Protein AF-A0A7S0DSZ2-F1 (afdb_monomer)

pLDDT: mean 70.35, std 26.18, range [22.59, 98.62]

Mean predicted aligned error: 21.11 Å

Sequence (659 aa):
MVEKTILSLKSMGFSRDVSIEAIAACGPSTENCVGYILAGKAVPPEVKTREEKEDKREKKKVSFMEEEKAGEEGRIIEMNAVSGHRGSRDDGRGDCKTLEAKLELIRKKGVKYLKKYQPQTILIEVDELTFGRPVEASKKPGHVFIDTRIPQMISRKHARITREEGRFFITSFGKNGVKVNGYKVRTAELKPNDVVTFGTKRSELVYKFTCKVHAAKTEIKTPRVASPVSPGVSAECPKSNGKSGCKRSVEGTGDASKSPGDSRSKRRRVAGGAKSSLSGGRGGKEENKNGREEFKPVCRQRQASTLDLTQAVMVVSGCCKEKAVIALQAAEGNVSRALDFLEREKDVVDLAIEAKATVREARVALQYCNGDKIQACRFLASDPLELGALNQLKDHQRLALSRVASESQKLSIPAVARLEKRWVRENLDSLCTLERVLEFIRDKAQIIIHVDLPQTLRFLLKDTHYRNLFETGSSGGLQSLRERTKWEKRLFEGLYDGSSAFDRVKYGVCNIVQDIEGIRSCHGYGKSYMVLKEVRLRTTFSDQDTSARNCVLATCQHYAHVLETYDTQELRAVAEVASGRKPWGCPSTMIHRYKEVQIHGPVRLDRHVECLCVHPDDLDSDPGLSDVLERFSKKHRINVIEIEIDPESLSDRPGHFFW

Secondary structure (DSSP, 8-state):
-HHHHHHHHHHTT--S---HHHHHTS-S-HHHHHHHHHTT-PPPS----GGGGTHHHHTTSTT-----------------------------------EEEEEEE-PPTT----TTTS-SEEE--SSEEEEE---TT---TTEEE---SSS--S-SS-EEEEEETTEEEEEE-STT-EEETTEEESEEEEPTT-EEEEEETTEEEEEEEEEEE--------PPP-----------------------------------------------------------------------------S---HHHHHHHHHHHH---HHHHHHHHHHTTT-HHHHHHHHHHSHHHHHHHHHTT--HHHHHHHHHHTTT-HHHHHHHHTS-HHHHHHHHT--HHHHHHHHHHHHHHHHHHHHHHHHHHHHHHHTT-S-HHHHHHHHHHHHHTSEEEEEE-HHHHHHHHHH-SEE--HHHHS--SS---HHHHHHHHHHHHTTTTTT--TTTS-EEEEEETT--TT--GGGGGG-SEEEEE-S-GGGEEEESS-TTSTT--EEETTB-HHHHTTS-HHHHHHHHHHHHSSSTT---GGG-SS-EEEEE-S-EEHHHHEEEEEE-HHHHHH-TTHHHHHHHHHHHHTPEEEE----GGGGTT-------

Foldseek 3Di:
DLVVVVVVVVVVPDPDPDDPVNVVVDDDDPPVPVVVVVVPDDDDDDDDDPPVVPVVVVVVPPPDDDDDDDDDDDDDDDDDDDDDDDDDDDDDPDDDFPKWKKKAWDDDPPDDDDCVFAPRMDTPPDQKAWEFDDDPPDPDPRYHHHDDPDDDFTHRGAWMWGADSNWIKIAGDDPNAKDWQRHGDRMDTDDQQIWIWGGDPVDITIIGMHIDGPDPPPPPPDDDDDDDDDDDDDDDDDDDDDDDDDDDDDDDDDDDDDDDDDDDDDDDDDDDDDDDDDDDDDDDDDDDDDDDDDDDDDDDDPPPPLVVLLVVLCVVVVDDSQLSSLLCVVVVNDSVSSNVCCVVCVLLSVLCVVLVHRSVLSVLLCLLQVNPSVSSSVVSVADVLLSVLLVPFDPLLSLLNSVLSVVLQVLQVVLLVVVQVVCVVLVLDDVVLVVLLLVCLLHPFWWKAAALLLPPLLVLLVDQFDFDLLVVCDALDDSDPVLVQVLQCLSRVCSCPVPHRQQFWDKTFGQLFLALQGQPVCCSRPSKMFTWDSFQSSKKKWLADSSDPPIGIHHSNRCSSSLSPFDSLRSNSNSCCSVCVPVNGDPNVSGPHTIMMITGHIGGLLRTTQAIEDEVVSCVVDVCSVVSVVSSCVVSVHHYGYRDDDPVVVVPDPDDDDD

Structure (mmCIF, N/CA/C/O backbone):
data_AF-A0A7S0DSZ2-F1
#
_entry.id   AF-A0A7S0DSZ2-F1
#
loop_
_atom_site.group_PDB
_atom_site.id
_atom_site.type_symbol
_atom_site.label_atom_id
_atom_site.label_alt_id
_atom_site.label_comp_id
_atom_site.label_asym_id
_atom_site.label_entity_id
_atom_site.label_seq_id
_atom_site.pdbx_PDB_ins_code
_atom_site.Cartn_x
_atom_site.Cartn_y
_atom_site.Cartn_z
_atom_site.occupancy
_atom_site.B_iso_or_equiv
_atom_site.auth_seq_id
_atom_site.auth_comp_id
_atom_site.auth_asym_id
_atom_site.auth_atom_id
_atom_site.pdbx_PDB_model_num
ATOM 1 N N . MET A 1 1 ? -9.160 4.299 29.545 1.00 44.19 1 MET A N 1
ATOM 2 C CA . MET A 1 1 ? -9.800 5.635 29.428 1.00 44.19 1 MET A CA 1
ATOM 3 C C . MET A 1 1 ? -10.274 6.120 30.796 1.00 44.19 1 MET A C 1
ATOM 5 O O . MET A 1 1 ? -9.795 7.156 31.228 1.00 44.19 1 MET A O 1
ATOM 9 N N . VAL A 1 2 ? -11.069 5.319 31.519 1.00 47.09 2 VAL A N 1
ATOM 10 C CA . VAL A 1 2 ? -11.503 5.576 32.912 1.00 47.09 2 VAL A CA 1
ATOM 11 C C . VAL A 1 2 ? -10.337 5.903 33.859 1.00 47.09 2 VAL A C 1
ATOM 13 O O . VAL A 1 2 ? -10.376 6.919 34.544 1.00 47.09 2 VAL A O 1
ATOM 16 N N . GLU A 1 3 ? -9.246 5.130 33.830 1.00 48.72 3 GLU A N 1
ATOM 17 C CA . GLU A 1 3 ? -8.064 5.401 34.672 1.00 48.72 3 GLU A CA 1
ATOM 18 C C . GLU A 1 3 ? -7.373 6.739 34.360 1.00 48.72 3 GLU A C 1
ATOM 20 O O . GLU A 1 3 ? -6.954 7.441 35.278 1.00 48.72 3 GLU A O 1
ATOM 25 N N . LYS A 1 4 ? -7.305 7.145 33.081 1.00 58.69 4 LYS A N 1
ATOM 26 C CA . LYS A 1 4 ? -6.746 8.453 32.685 1.00 58.69 4 LYS A CA 1
ATOM 27 C C . LYS A 1 4 ? -7.613 9.605 33.194 1.00 58.69 4 LYS A C 1
ATOM 29 O O . LYS A 1 4 ? -7.077 10.609 33.651 1.00 58.69 4 LYS A O 1
ATOM 34 N N . THR A 1 5 ? -8.935 9.451 33.155 1.00 55.19 5 THR A N 1
ATOM 35 C CA . THR A 1 5 ? -9.877 10.444 33.686 1.00 55.19 5 THR A CA 1
ATOM 36 C C . THR A 1 5 ? -9.760 10.564 35.208 1.00 55.19 5 THR A C 1
ATOM 38 O O . THR A 1 5 ? -9.730 11.677 35.723 1.00 55.19 5 THR A O 1
ATOM 41 N N . ILE A 1 6 ? -9.597 9.447 35.927 1.00 57.00 6 ILE A N 1
ATOM 42 C CA . ILE A 1 6 ? -9.380 9.439 37.385 1.00 57.00 6 ILE A CA 1
ATOM 43 C C . ILE A 1 6 ? -8.065 10.141 37.753 1.00 57.00 6 ILE A C 1
ATOM 45 O O . ILE A 1 6 ? -8.042 10.958 38.673 1.00 57.00 6 ILE A O 1
ATOM 49 N N . LEU A 1 7 ? -6.981 9.870 37.021 1.00 60.91 7 LEU A N 1
ATOM 50 C CA . LEU A 1 7 ? -5.690 10.532 37.235 1.00 60.91 7 LEU A CA 1
ATOM 51 C C . LEU A 1 7 ? -5.768 12.044 36.974 1.00 60.91 7 LEU A C 1
ATOM 53 O O . LEU A 1 7 ? -5.243 12.821 37.769 1.00 60.91 7 LEU A O 1
ATOM 57 N N . SER A 1 8 ? -6.485 12.461 35.926 1.00 59.94 8 SER A N 1
ATOM 58 C CA . SER A 1 8 ? -6.678 13.879 35.594 1.00 59.94 8 SER A CA 1
ATOM 59 C C . SER A 1 8 ? -7.529 14.621 36.634 1.00 59.94 8 SER A C 1
ATOM 61 O O . SER A 1 8 ? -7.240 15.769 36.960 1.00 59.94 8 SER A O 1
ATOM 63 N N . LEU A 1 9 ? -8.555 13.973 37.198 1.00 59.62 9 LEU A N 1
ATOM 64 C CA . LEU A 1 9 ? -9.387 14.558 38.257 1.00 59.62 9 LEU A CA 1
ATOM 65 C C . LEU A 1 9 ? -8.623 14.675 39.584 1.00 59.62 9 LEU A C 1
ATOM 67 O O . LEU A 1 9 ? -8.741 15.690 40.271 1.00 59.62 9 LEU A O 1
ATOM 71 N N . LYS A 1 10 ? -7.773 13.690 39.908 1.00 60.75 10 LYS A N 1
ATOM 72 C CA . LYS A 1 10 ? -6.876 13.749 41.074 1.00 60.75 10 LYS A CA 1
ATOM 73 C C . LYS A 1 10 ? -5.830 14.860 40.939 1.00 60.75 10 LYS A C 1
ATOM 75 O O . LYS A 1 10 ? -5.582 15.565 41.912 1.00 60.75 10 LYS A O 1
ATOM 80 N N . SER A 1 11 ? -5.277 15.085 39.741 1.00 59.53 11 SER A N 1
ATOM 81 C CA . SER A 1 11 ? -4.342 16.200 39.504 1.00 59.53 11 SER A CA 1
ATOM 82 C C . SER A 1 11 ? -4.995 17.584 39.574 1.00 59.53 11 SER A C 1
ATOM 84 O O . SER A 1 11 ? -4.297 18.574 39.757 1.00 59.53 11 SER A O 1
ATOM 86 N N . MET A 1 12 ? -6.325 17.664 39.456 1.00 61.50 12 MET A N 1
ATOM 87 C CA . MET A 1 12 ? -7.098 18.906 39.590 1.00 61.50 12 MET A CA 1
ATOM 88 C C . MET A 1 12 ? -7.575 19.173 41.032 1.00 61.50 12 MET A C 1
ATOM 90 O O . MET A 1 12 ? -8.348 20.100 41.253 1.00 61.50 12 MET A O 1
ATOM 94 N N . GLY A 1 13 ? -7.119 18.387 42.018 1.00 47.69 13 GLY A N 1
ATOM 95 C CA . GLY A 1 13 ? -7.363 18.646 43.443 1.00 47.69 13 GLY A CA 1
ATOM 96 C C . GLY A 1 13 ? -8.691 18.117 43.996 1.00 47.69 13 GLY A C 1
ATOM 97 O O . GLY A 1 13 ? -9.059 18.450 45.121 1.00 47.69 13 GLY A O 1
ATOM 98 N N . PHE A 1 14 ? -9.417 17.277 43.251 1.00 54.09 14 PHE A N 1
ATOM 99 C CA . PHE A 1 14 ? -10.642 16.648 43.753 1.00 54.09 14 PHE A CA 1
ATOM 100 C C . PHE A 1 14 ? -10.301 15.494 44.713 1.00 54.09 14 PHE A C 1
ATOM 102 O O . PHE A 1 14 ? -9.773 14.464 44.297 1.00 54.09 14 PHE A O 1
ATOM 109 N N . SER A 1 15 ? -10.602 15.664 46.008 1.00 43.38 15 SER A N 1
ATOM 110 C CA . SER A 1 15 ? -10.178 14.754 47.089 1.00 43.38 15 SER A CA 1
ATOM 111 C C . SER A 1 15 ? -11.189 13.665 47.475 1.00 43.38 15 SER A C 1
ATOM 113 O O . SER A 1 15 ? -10.962 12.955 48.452 1.00 43.38 15 SER A O 1
ATOM 115 N N . ARG A 1 16 ? -12.333 13.554 46.787 1.00 49.75 16 ARG A N 1
ATOM 116 C CA . ARG A 1 16 ? -13.355 12.541 47.104 1.00 49.75 16 ARG A CA 1
ATOM 117 C C . ARG A 1 16 ? -13.170 11.293 46.249 1.00 49.75 16 ARG A C 1
ATOM 119 O O . ARG A 1 16 ? -12.943 11.402 45.046 1.00 49.75 16 ARG A O 1
ATOM 126 N N . ASP A 1 17 ? -13.316 10.128 46.875 1.00 49.47 17 ASP A N 1
ATOM 127 C CA . ASP A 1 17 ? -13.310 8.824 46.214 1.00 49.47 17 ASP A CA 1
ATOM 128 C C . ASP A 1 17 ? -14.447 8.745 45.188 1.00 49.47 17 ASP A C 1
ATOM 130 O O . ASP A 1 17 ? -15.615 8.541 45.518 1.00 49.47 17 ASP A O 1
ATOM 134 N N . VAL A 1 18 ? -14.110 8.955 43.916 1.00 52.19 18 VAL A N 1
ATOM 135 C CA . VAL A 1 18 ? -15.034 8.740 42.802 1.00 52.19 18 VAL A CA 1
ATOM 136 C C . VAL A 1 18 ? -15.084 7.235 42.546 1.00 52.19 18 VAL A C 1
ATOM 138 O O . VAL A 1 18 ? -14.102 6.654 42.081 1.00 52.19 18 VAL A O 1
ATOM 141 N N . SER A 1 19 ? -16.203 6.588 42.885 1.00 50.25 19 SER A N 1
ATOM 142 C CA . SER A 1 19 ? -16.352 5.144 42.689 1.00 50.25 19 SER A CA 1
ATOM 143 C C . SER A 1 19 ? -16.386 4.795 41.197 1.00 50.25 19 SER A C 1
ATOM 145 O O . SER A 1 19 ? -16.996 5.486 40.377 1.00 50.25 19 SER A O 1
ATOM 147 N N . ILE A 1 20 ? -15.727 3.690 40.839 1.00 47.12 20 ILE A N 1
ATOM 148 C CA . ILE A 1 20 ? -15.668 3.159 39.465 1.00 47.12 20 ILE A CA 1
ATOM 149 C C . ILE A 1 20 ? -17.085 2.911 38.914 1.00 47.12 20 ILE A C 1
ATOM 151 O O . ILE A 1 20 ? -17.345 3.117 37.729 1.00 47.12 20 ILE A O 1
ATOM 155 N N . GLU A 1 21 ? -18.019 2.549 39.793 1.00 43.47 21 GLU A N 1
ATOM 156 C CA . GLU A 1 21 ? -19.426 2.287 39.483 1.00 43.47 21 GLU A CA 1
ATOM 157 C C . GLU A 1 21 ? -20.185 3.548 39.032 1.00 43.47 21 GLU A C 1
ATOM 159 O O . GLU A 1 21 ? -21.013 3.465 38.126 1.00 43.47 21 GLU A O 1
ATOM 164 N N . ALA A 1 22 ? -19.858 4.729 39.574 1.00 47.91 22 ALA A N 1
ATOM 165 C CA . ALA A 1 22 ? -20.487 5.991 39.175 1.00 47.91 22 ALA A CA 1
ATOM 166 C C . ALA A 1 22 ? -20.060 6.449 37.768 1.00 47.91 22 ALA A C 1
ATOM 168 O O . ALA A 1 22 ? -20.844 7.067 37.051 1.00 47.91 22 ALA A O 1
ATOM 169 N N . ILE A 1 23 ? -18.831 6.120 37.354 1.00 51.44 23 ILE A N 1
ATOM 170 C CA . ILE A 1 23 ? -18.319 6.422 36.008 1.00 51.44 23 ILE A CA 1
ATOM 171 C C . ILE A 1 23 ? -18.832 5.391 34.991 1.00 51.44 23 ILE A C 1
ATOM 173 O O . ILE A 1 23 ? -19.151 5.756 33.863 1.00 51.44 23 ILE A O 1
ATOM 177 N N . ALA A 1 24 ? -18.959 4.120 35.387 1.00 45.78 24 ALA A N 1
ATOM 178 C CA . ALA A 1 24 ? -19.456 3.048 34.523 1.00 45.78 24 ALA A CA 1
ATOM 179 C C . ALA A 1 24 ? -20.957 3.169 34.189 1.00 45.78 24 ALA A C 1
ATOM 181 O O . ALA A 1 24 ? -21.387 2.695 33.139 1.00 45.78 24 ALA A O 1
ATOM 182 N N . ALA A 1 25 ? -21.748 3.822 35.047 1.00 45.78 25 ALA A N 1
ATOM 183 C CA . ALA A 1 25 ? -23.175 4.061 34.814 1.00 45.78 25 ALA A CA 1
ATOM 184 C C . ALA A 1 25 ? -23.464 5.124 33.730 1.00 45.78 25 ALA A C 1
ATOM 186 O O . ALA A 1 25 ? -24.580 5.192 33.214 1.00 45.78 25 ALA A O 1
ATOM 187 N N . CYS A 1 26 ? -22.472 5.936 33.353 1.00 44.19 26 CYS A N 1
ATOM 188 C CA . CYS A 1 26 ? -22.599 6.963 32.323 1.00 44.19 26 CYS A CA 1
ATOM 189 C C . CYS A 1 26 ? -22.009 6.451 30.999 1.00 44.19 26 CYS A C 1
ATOM 191 O O . CYS A 1 26 ? -20.804 6.250 30.876 1.00 44.19 26 CYS A O 1
ATOM 193 N N . GLY A 1 27 ? -22.865 6.221 29.999 1.00 45.59 27 GLY A N 1
ATOM 194 C CA . GLY A 1 27 ? -22.466 5.760 28.663 1.00 45.59 27 GLY A CA 1
ATOM 195 C C . GLY A 1 27 ? -21.507 6.709 27.904 1.00 45.59 27 GLY A C 1
ATOM 196 O O . GLY A 1 27 ? -21.156 7.782 28.391 1.00 45.59 27 GLY A O 1
ATOM 197 N N . PRO A 1 28 ? -21.087 6.348 26.674 1.00 34.94 28 PRO A N 1
ATOM 198 C CA . PRO A 1 28 ? -19.836 6.804 26.046 1.00 34.94 28 PRO A CA 1
ATOM 199 C C . PRO A 1 28 ? -19.796 8.253 25.507 1.00 34.94 28 PRO A C 1
ATOM 201 O O . PRO A 1 28 ? -18.960 8.560 24.661 1.00 34.94 28 PRO A O 1
ATOM 204 N N . SER A 1 29 ? -20.637 9.178 25.979 1.00 43.28 29 SER A N 1
ATOM 205 C CA . SER A 1 29 ? -20.541 10.601 25.613 1.00 43.28 29 SER A CA 1
ATOM 206 C C . SER A 1 29 ? -19.829 11.406 26.709 1.00 43.28 29 SER A C 1
ATOM 208 O O . SER A 1 29 ? -20.428 11.772 27.723 1.00 43.28 29 SER A O 1
ATOM 210 N N . THR A 1 30 ? -18.546 11.700 26.501 1.00 43.91 30 THR A N 1
ATOM 211 C CA . THR A 1 30 ? -17.659 12.390 27.457 1.00 43.91 30 THR A CA 1
ATOM 212 C C . THR A 1 30 ? -18.015 13.858 27.725 1.00 43.91 30 THR A C 1
ATOM 214 O O . THR A 1 30 ? -17.616 14.388 28.758 1.00 43.91 30 THR A O 1
ATOM 217 N N . GLU A 1 31 ? -18.801 14.514 26.867 1.00 39.88 31 GLU A N 1
ATOM 218 C CA . GLU A 1 31 ? -19.117 15.949 27.006 1.00 39.88 31 GLU A CA 1
ATOM 219 C C . GLU A 1 31 ? -20.214 16.250 28.044 1.00 39.88 31 GLU A C 1
ATOM 221 O O . GLU A 1 31 ? -20.155 17.275 28.716 1.00 39.88 31 GLU A O 1
ATOM 226 N N . ASN A 1 32 ? -21.161 15.334 28.276 1.00 40.94 32 ASN A N 1
ATOM 227 C CA . ASN A 1 32 ? -22.243 15.559 29.248 1.00 40.94 32 ASN A CA 1
ATOM 228 C C . ASN A 1 32 ? -21.841 15.250 30.703 1.00 40.94 32 ASN A C 1
ATOM 230 O O . ASN A 1 32 ? -22.454 15.762 31.639 1.00 40.94 32 ASN A O 1
ATOM 234 N N . CYS A 1 33 ? -20.801 14.439 30.919 1.00 43.25 33 CYS A N 1
ATOM 235 C CA . CYS A 1 33 ? -20.433 13.957 32.256 1.00 43.25 33 CYS A CA 1
ATOM 236 C C . CYS A 1 33 ? -19.741 15.030 33.111 1.00 43.25 33 CYS A C 1
ATOM 238 O O . CYS A 1 33 ? -19.958 15.096 34.320 1.00 43.25 33 CYS A O 1
ATOM 240 N N . VAL A 1 34 ? -18.949 15.907 32.486 1.00 43.94 3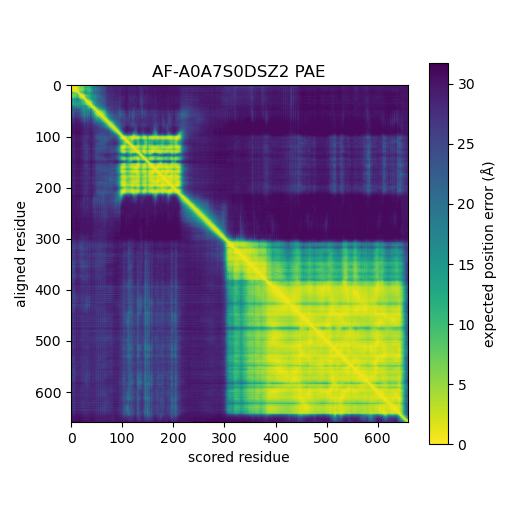4 VAL A N 1
ATOM 241 C CA . VAL A 1 34 ? -18.256 16.998 33.189 1.00 43.94 34 VAL A CA 1
ATOM 242 C C . VAL A 1 34 ? -19.264 18.046 33.681 1.00 43.94 34 VAL A C 1
ATOM 244 O O . VAL A 1 34 ? -19.144 18.531 34.802 1.00 43.94 34 VAL A O 1
ATOM 247 N N . GLY A 1 35 ? -20.324 18.315 32.910 1.00 38.25 35 GLY A N 1
ATOM 248 C CA . GLY A 1 35 ? -21.377 19.266 33.288 1.00 38.25 35 GLY A CA 1
ATOM 249 C C . GLY A 1 35 ? -22.214 18.839 34.501 1.00 38.25 35 GLY A C 1
ATOM 250 O O . GLY A 1 35 ? -22.545 19.675 35.338 1.00 38.25 35 GLY A O 1
ATOM 251 N N . TYR A 1 36 ? -22.519 17.544 34.647 1.00 38.94 36 TYR A N 1
ATOM 252 C CA . TYR A 1 36 ? -23.315 17.040 35.778 1.00 38.94 36 TYR A CA 1
ATOM 253 C C . TYR A 1 36 ? -22.524 16.963 37.091 1.00 38.94 36 TYR A C 1
ATOM 255 O O . TYR A 1 36 ? -23.072 17.255 38.154 1.00 38.94 36 TYR A O 1
ATOM 263 N N . ILE A 1 37 ? -21.230 16.632 37.024 1.00 45.34 37 ILE A N 1
ATOM 264 C CA . ILE A 1 37 ? -20.350 16.561 38.202 1.00 45.34 37 ILE A CA 1
ATOM 265 C C . ILE A 1 37 ? -20.025 17.968 38.730 1.00 45.34 37 ILE A C 1
ATOM 267 O O . ILE A 1 37 ? -19.980 18.171 39.942 1.00 45.34 37 ILE A O 1
ATOM 271 N N . LEU A 1 38 ? -19.884 18.962 37.844 1.00 41.69 38 LEU A N 1
ATOM 272 C CA . LEU A 1 38 ? -19.653 20.360 38.230 1.00 41.69 38 LEU A CA 1
ATOM 273 C C . LEU A 1 38 ? -20.888 21.045 38.849 1.00 41.69 38 LEU A C 1
ATOM 275 O O . LEU A 1 38 ? -20.737 22.052 39.535 1.00 41.69 38 LEU A O 1
ATOM 279 N N . ALA A 1 39 ? -22.099 20.511 38.647 1.00 40.09 39 ALA A N 1
ATOM 280 C CA . ALA A 1 39 ? -23.350 21.139 39.088 1.00 40.09 39 ALA A CA 1
ATOM 281 C C . ALA A 1 39 ? -23.888 20.651 40.451 1.00 40.09 39 ALA A C 1
ATOM 283 O O . ALA A 1 39 ? -24.907 21.164 40.914 1.00 40.09 39 ALA A O 1
ATOM 284 N N . GLY A 1 40 ? -23.250 19.667 41.100 1.00 32.84 40 GLY A N 1
ATOM 285 C CA . GLY A 1 40 ? -23.590 19.242 42.468 1.00 32.84 40 GLY A CA 1
ATOM 286 C C . GLY A 1 40 ? -25.006 18.675 42.674 1.00 32.84 40 GLY A C 1
ATOM 287 O O . GLY A 1 40 ? -25.524 18.742 43.787 1.00 32.84 40 GLY A O 1
ATOM 288 N N . LYS A 1 41 ? -25.656 18.125 41.636 1.00 34.00 41 LYS A N 1
ATOM 289 C CA . LYS A 1 41 ? -27.016 17.552 41.726 1.00 34.00 41 LYS A CA 1
ATOM 290 C C . LYS A 1 41 ? -27.020 16.037 41.503 1.00 34.00 41 LYS A C 1
ATOM 292 O O . LYS A 1 41 ? -26.298 15.529 40.652 1.00 34.00 41 LYS A O 1
ATOM 297 N N . ALA A 1 42 ? -27.863 15.328 42.257 1.00 32.62 42 ALA A N 1
ATOM 298 C CA . ALA A 1 42 ? -28.072 13.886 42.122 1.00 32.62 42 ALA A CA 1
ATOM 299 C C . ALA A 1 42 ? -28.750 13.524 40.784 1.00 32.62 42 ALA A C 1
ATOM 301 O O . ALA A 1 42 ? -29.645 14.231 40.319 1.00 32.62 42 ALA A O 1
ATOM 302 N N . VAL A 1 43 ? -28.328 12.406 40.186 1.00 34.84 43 VAL A N 1
ATOM 303 C CA . VAL A 1 43 ? -28.880 11.850 38.940 1.00 34.84 43 VAL A CA 1
ATOM 304 C C . VAL A 1 43 ? -30.173 11.074 39.252 1.00 34.84 43 VAL A C 1
ATOM 306 O O . VAL A 1 43 ? -30.145 10.224 40.143 1.00 34.84 43 VAL A O 1
ATOM 309 N N . PRO A 1 44 ? -31.307 11.324 38.566 1.00 30.41 44 PRO A N 1
ATOM 310 C CA . PRO A 1 44 ? -32.540 10.572 38.792 1.00 30.41 44 PRO A CA 1
ATOM 311 C C . PRO A 1 44 ? -32.491 9.171 38.146 1.00 30.41 44 PRO A C 1
ATOM 313 O O . PRO A 1 44 ? -31.916 9.013 37.064 1.00 30.41 44 PRO A O 1
ATOM 316 N N . PRO A 1 45 ? -33.116 8.149 38.760 1.00 30.94 45 PRO A N 1
ATOM 317 C CA . PRO A 1 45 ? -33.095 6.788 38.252 1.00 30.94 45 PRO A CA 1
ATOM 318 C C . PRO A 1 45 ? -34.268 6.583 37.290 1.00 30.94 45 PRO A C 1
ATOM 320 O O . PRO A 1 45 ? -35.379 6.367 37.747 1.00 30.94 45 PRO A O 1
ATOM 323 N N . GLU A 1 46 ? -34.040 6.681 35.978 1.00 34.94 46 GLU A N 1
ATOM 324 C CA . GLU A 1 46 ? -34.755 5.921 34.932 1.00 34.94 46 GLU A CA 1
ATOM 325 C C . GLU A 1 46 ? -34.361 6.417 33.532 1.00 34.94 46 GLU A C 1
ATOM 327 O O . GLU A 1 46 ? -34.913 7.375 32.999 1.00 34.94 46 GLU A O 1
ATOM 332 N N . VAL A 1 47 ? -33.434 5.706 32.885 1.00 31.30 47 VAL A N 1
ATOM 333 C CA . VAL A 1 47 ? -33.286 5.724 31.423 1.00 31.30 47 VAL A CA 1
ATOM 334 C C . VAL A 1 47 ? -33.171 4.273 30.967 1.00 31.30 47 VAL A C 1
ATOM 336 O O . VAL A 1 47 ? -32.088 3.700 30.918 1.00 31.30 47 VAL A O 1
ATOM 339 N N . LYS A 1 48 ? -34.312 3.639 30.676 1.00 30.83 48 LYS A N 1
ATOM 340 C CA . LYS A 1 48 ? -34.342 2.341 29.986 1.00 30.83 48 LYS A CA 1
ATOM 341 C C . LYS A 1 48 ? -34.098 2.582 28.498 1.00 30.83 48 LYS A C 1
ATOM 343 O O . LYS A 1 48 ? -34.884 3.266 27.843 1.00 30.83 48 LYS A O 1
ATOM 348 N N . THR A 1 49 ? -33.011 2.032 27.969 1.00 34.66 49 THR A N 1
ATOM 349 C CA . THR A 1 49 ? -32.644 2.130 26.554 1.00 34.66 49 THR A CA 1
ATOM 350 C C . THR A 1 49 ? -33.532 1.243 25.675 1.00 34.66 49 THR A C 1
ATOM 352 O O . THR A 1 49 ? -34.061 0.207 26.073 1.00 34.66 49 THR A O 1
ATOM 355 N N . ARG A 1 50 ? -33.740 1.720 24.448 1.00 32.06 50 ARG A N 1
ATOM 356 C CA . ARG A 1 50 ? -34.711 1.254 23.446 1.00 32.06 50 ARG A CA 1
ATOM 357 C C . ARG A 1 50 ? -34.288 -0.038 22.722 1.00 32.06 50 ARG A C 1
ATOM 359 O O . ARG A 1 50 ? -35.082 -0.580 21.961 1.00 32.06 50 ARG A O 1
ATOM 366 N N . GLU A 1 51 ? -33.088 -0.547 22.993 1.00 34.22 51 GLU A N 1
ATOM 367 C CA . GLU A 1 51 ? -32.463 -1.662 22.264 1.00 34.22 51 GLU A CA 1
ATOM 368 C C . GLU A 1 51 ? -32.957 -3.051 22.714 1.00 34.22 51 GLU A C 1
ATOM 370 O O . GLU A 1 51 ? -33.030 -3.969 21.903 1.00 34.22 51 GLU A O 1
ATOM 375 N N . GLU A 1 52 ? -33.443 -3.218 23.949 1.00 33.50 52 GLU A N 1
ATOM 376 C CA . GLU A 1 52 ? -33.925 -4.532 24.424 1.00 33.50 52 GLU A CA 1
ATOM 377 C C . GLU A 1 52 ? -35.328 -4.921 23.910 1.00 33.50 52 GLU A C 1
ATOM 379 O O . GLU A 1 52 ? -35.776 -6.060 24.080 1.00 33.50 52 GLU A O 1
ATOM 384 N N . LYS A 1 53 ? -36.059 -3.994 23.271 1.00 32.31 53 LYS A N 1
ATOM 385 C CA . LYS A 1 53 ? -37.408 -4.259 22.732 1.00 32.31 53 LYS A CA 1
ATOM 386 C C . LYS A 1 53 ? -37.418 -4.717 21.270 1.00 32.31 53 LYS A C 1
ATOM 388 O O . LYS A 1 53 ? -38.422 -5.298 20.850 1.00 32.31 53 LYS A O 1
ATOM 393 N N . GLU A 1 54 ? -36.350 -4.497 20.506 1.00 37.03 54 GLU A N 1
ATOM 394 C CA . GLU A 1 54 ? -36.301 -4.875 19.083 1.00 37.03 54 GLU A CA 1
ATOM 395 C C . GLU A 1 54 ? -35.978 -6.362 18.878 1.00 37.03 54 GLU A C 1
ATOM 397 O O . GLU A 1 54 ? -36.603 -7.017 18.042 1.00 37.03 54 GLU A O 1
ATOM 402 N N . ASP A 1 55 ? -35.167 -6.950 19.756 1.00 32.78 55 ASP A N 1
ATOM 403 C CA . ASP A 1 55 ? -34.692 -8.334 19.612 1.00 32.78 55 ASP A CA 1
ATOM 404 C C . ASP A 1 55 ? -35.785 -9.397 19.895 1.00 32.78 55 ASP A C 1
ATOM 406 O O . ASP A 1 55 ? -35.763 -10.533 19.411 1.00 32.78 55 ASP A O 1
ATOM 410 N N . LYS A 1 56 ? -36.844 -9.013 20.626 1.00 33.56 56 LYS A N 1
ATOM 411 C CA . LYS A 1 56 ? -38.036 -9.861 20.842 1.00 33.56 56 LYS A CA 1
ATOM 412 C C . LYS A 1 56 ? -39.047 -9.802 19.692 1.00 33.56 56 LYS A C 1
ATOM 414 O O . LYS A 1 56 ? -39.928 -10.662 19.625 1.00 33.56 56 LYS A O 1
ATOM 419 N N . ARG A 1 57 ? -38.954 -8.817 18.790 1.00 34.31 57 ARG A N 1
ATOM 420 C CA . ARG A 1 57 ? -39.922 -8.615 17.695 1.00 34.31 57 ARG A CA 1
ATOM 421 C C . ARG A 1 57 ? -39.504 -9.321 16.402 1.00 34.31 57 ARG A C 1
ATOM 423 O O . ARG A 1 57 ? -40.380 -9.761 15.659 1.00 34.31 57 ARG A O 1
ATOM 430 N N . GLU A 1 58 ? -38.205 -9.508 16.171 1.00 35.91 58 GLU A N 1
ATOM 431 C CA . GLU A 1 58 ? -37.689 -10.175 14.965 1.00 35.91 58 GLU A CA 1
ATOM 432 C C . GLU A 1 58 ? -37.867 -11.699 14.972 1.00 35.91 58 GLU A C 1
ATOM 434 O O . GLU A 1 58 ? -38.145 -12.285 13.926 1.00 35.91 58 GLU A O 1
ATOM 439 N N . LYS A 1 59 ? -37.877 -12.353 16.141 1.00 33.94 59 LYS A N 1
ATOM 440 C CA . LYS A 1 59 ? -38.122 -13.809 16.227 1.00 33.94 59 LYS A CA 1
ATOM 441 C C . LYS A 1 59 ? -39.555 -14.237 15.881 1.00 33.94 59 LYS A C 1
ATOM 443 O O . LYS A 1 59 ? -39.801 -15.424 15.700 1.00 33.94 59 LYS A O 1
ATOM 448 N N . LYS A 1 60 ? -40.503 -13.298 15.757 1.00 30.53 60 LYS A N 1
ATOM 449 C CA . LYS A 1 60 ? -41.921 -13.592 15.474 1.00 30.53 60 LYS A CA 1
ATOM 450 C C . LYS A 1 60 ? -42.341 -13.361 14.016 1.00 30.53 60 LYS A C 1
ATOM 452 O O . LYS A 1 60 ? -43.487 -13.635 13.683 1.00 30.53 60 LYS A O 1
ATOM 457 N N . LYS A 1 61 ? -41.451 -12.852 13.151 1.00 29.62 61 LYS A N 1
ATOM 458 C CA . LYS A 1 61 ? -41.789 -12.433 11.773 1.00 29.62 61 LYS A CA 1
ATOM 459 C C . LYS A 1 61 ? -41.347 -13.398 10.666 1.00 29.62 61 LYS A C 1
ATOM 461 O O . LYS A 1 61 ? -41.664 -13.157 9.510 1.00 29.62 61 LYS A O 1
ATOM 466 N N . VAL A 1 62 ? -40.656 -14.489 11.004 1.00 29.83 62 VAL A N 1
ATOM 467 C CA . VAL A 1 62 ? -40.101 -15.449 10.025 1.00 29.83 62 VAL A CA 1
ATOM 468 C C . VAL A 1 62 ? -41.118 -16.521 9.587 1.00 29.83 62 VAL A C 1
ATOM 470 O O . VAL A 1 62 ? -40.815 -17.334 8.727 1.00 29.83 62 VAL A O 1
ATOM 473 N N . SER A 1 63 ? -42.349 -16.527 10.112 1.00 28.19 63 SER A N 1
ATOM 474 C CA . SER A 1 63 ? -43.322 -17.599 9.833 1.00 28.19 63 SER A CA 1
ATOM 475 C C . SER A 1 63 ? -44.427 -17.262 8.825 1.00 28.19 63 SER A C 1
ATOM 477 O O . SER A 1 63 ? -45.376 -18.026 8.724 1.00 28.19 63 SER A O 1
ATOM 479 N N . PHE A 1 64 ? -44.360 -16.146 8.098 1.00 28.09 64 PHE A N 1
ATOM 480 C CA . PHE A 1 64 ? -45.387 -15.805 7.107 1.00 28.09 64 PHE A CA 1
ATOM 481 C C . PHE A 1 64 ? -44.764 -15.065 5.926 1.00 28.09 64 PHE A C 1
ATOM 483 O O . PHE A 1 64 ? -44.375 -13.912 6.090 1.00 28.09 64 PHE A O 1
ATOM 490 N N . MET A 1 65 ? -44.673 -15.739 4.772 1.00 28.22 65 MET A N 1
ATOM 491 C CA . MET A 1 65 ? -44.993 -15.235 3.421 1.00 28.22 65 MET A CA 1
ATOM 492 C C . MET A 1 65 ? -44.299 -16.088 2.342 1.00 28.22 65 MET A C 1
ATOM 494 O O . MET A 1 65 ? -43.188 -15.784 1.908 1.00 28.22 65 MET A O 1
ATOM 498 N N . GLU A 1 66 ? -44.995 -17.140 1.909 1.00 27.34 66 GLU A N 1
ATOM 499 C CA . GLU A 1 66 ? -44.994 -17.614 0.519 1.00 27.34 66 GLU A CA 1
ATOM 500 C C . GLU A 1 66 ? -46.273 -17.092 -0.169 1.00 27.34 66 GLU A C 1
ATOM 502 O O . GLU A 1 66 ? -47.239 -16.779 0.525 1.00 27.34 66 GLU A O 1
ATOM 507 N N . GLU A 1 67 ? -46.237 -17.025 -1.510 1.00 26.42 67 GLU A N 1
ATOM 508 C CA . GLU A 1 67 ? -47.315 -16.635 -2.452 1.00 26.42 67 GLU A CA 1
ATOM 509 C C . GLU A 1 67 ? -47.601 -15.111 -2.511 1.00 26.42 67 GLU A C 1
ATOM 511 O O . GLU A 1 67 ? -47.649 -14.426 -1.500 1.00 26.42 67 GLU A O 1
ATOM 516 N N . GLU A 1 68 ? -47.717 -14.423 -3.654 1.00 28.62 68 GLU A N 1
ATOM 517 C CA . GLU A 1 68 ? -48.153 -14.814 -4.997 1.00 28.62 68 GLU A CA 1
ATOM 518 C C . GLU A 1 68 ? -47.751 -13.729 -6.040 1.00 28.62 68 GLU A C 1
ATOM 520 O O . GLU A 1 68 ? -47.467 -12.577 -5.697 1.00 28.62 68 GLU A O 1
ATOM 525 N N . LYS A 1 69 ? -47.719 -14.101 -7.329 1.00 26.59 69 LYS A N 1
ATOM 526 C CA . LYS A 1 69 ? -47.509 -13.241 -8.518 1.00 26.59 69 LYS A CA 1
ATOM 527 C C . LYS A 1 69 ? -48.858 -12.926 -9.185 1.00 26.59 69 LYS A C 1
ATOM 529 O O . LYS A 1 69 ? -49.689 -13.819 -9.196 1.00 26.59 69 LYS A O 1
ATOM 534 N N . ALA A 1 70 ? -48.982 -11.788 -9.893 1.00 25.06 70 ALA A N 1
ATOM 535 C CA . ALA A 1 70 ? -49.375 -11.697 -11.326 1.00 25.06 70 ALA A CA 1
ATOM 536 C C . ALA A 1 70 ? -49.908 -10.306 -11.764 1.00 25.06 70 ALA A C 1
ATOM 538 O O . ALA A 1 70 ? -50.559 -9.624 -10.983 1.00 25.06 70 ALA A O 1
ATOM 539 N N . GLY A 1 71 ? -49.658 -9.980 -13.047 1.00 25.75 71 GLY A N 1
ATOM 540 C CA . GLY A 1 71 ? -50.424 -9.089 -13.953 1.00 25.75 71 GLY A CA 1
ATOM 541 C C . GLY A 1 71 ? -50.197 -7.568 -13.826 1.00 25.75 71 GLY A C 1
ATOM 542 O O . GLY A 1 71 ? -50.485 -7.020 -12.773 1.00 25.75 71 GLY A O 1
ATOM 543 N N . GLU A 1 72 ? -49.543 -6.802 -14.714 1.00 27.36 72 GLU A N 1
ATOM 544 C CA . GLU A 1 72 ? -49.683 -6.462 -16.161 1.00 27.36 72 GLU A CA 1
ATOM 545 C C . GLU A 1 72 ? -50.599 -5.260 -16.493 1.00 27.36 72 GLU A C 1
ATOM 547 O O . GLU A 1 72 ? -51.683 -5.130 -15.944 1.00 27.36 72 GLU A O 1
ATOM 552 N N . GLU A 1 73 ? -50.081 -4.431 -17.421 1.00 24.31 73 GLU A N 1
ATOM 553 C CA . GLU A 1 73 ? -50.708 -3.434 -18.327 1.00 24.31 73 GLU A CA 1
ATOM 554 C C . GLU A 1 73 ? -51.507 -2.251 -17.714 1.00 24.31 73 GLU A C 1
ATOM 556 O O . GLU A 1 73 ? -52.233 -2.386 -16.747 1.00 24.31 73 GLU A O 1
ATOM 561 N N . GLY A 1 74 ? -51.472 -0.999 -18.186 1.00 23.95 74 GLY A N 1
ATOM 562 C CA . GLY A 1 74 ? -50.858 -0.336 -19.329 1.00 23.95 74 GLY A CA 1
ATOM 563 C C . GLY A 1 74 ? -51.427 1.095 -19.469 1.00 23.95 74 GLY A C 1
ATOM 564 O O . GLY A 1 74 ? -52.391 1.467 -18.808 1.00 23.95 74 GLY A O 1
ATOM 565 N N . ARG A 1 75 ? -50.839 1.845 -20.409 1.00 23.75 75 ARG A N 1
ATOM 566 C CA . ARG A 1 75 ? -51.293 3.092 -21.071 1.00 23.75 75 ARG A CA 1
ATOM 567 C C . ARG A 1 75 ? -51.060 4.488 -20.448 1.00 23.75 75 ARG A C 1
ATOM 569 O O . ARG A 1 75 ? -51.506 4.857 -19.372 1.00 23.75 75 ARG A O 1
ATOM 576 N N . ILE A 1 76 ? -50.379 5.253 -21.303 1.00 23.67 76 ILE A N 1
ATOM 577 C CA . ILE A 1 76 ? -49.963 6.658 -21.349 1.00 23.67 76 ILE A CA 1
ATOM 578 C C . ILE A 1 76 ? -51.151 7.597 -21.595 1.00 23.67 76 ILE A C 1
ATOM 580 O O . ILE A 1 76 ? -51.957 7.284 -22.467 1.00 23.67 76 ILE A O 1
ATOM 584 N N . ILE A 1 77 ? -51.161 8.779 -20.957 1.00 22.98 77 ILE A N 1
ATOM 585 C CA . ILE A 1 77 ? -51.694 10.031 -21.536 1.00 22.98 77 ILE A CA 1
ATOM 586 C C . ILE A 1 77 ? -50.805 11.208 -21.080 1.00 22.98 77 ILE A C 1
ATOM 588 O O . ILE A 1 77 ? -50.641 11.450 -19.882 1.00 22.98 77 ILE A O 1
ATOM 592 N N . GLU A 1 78 ? -50.211 11.906 -22.052 1.00 23.08 78 GLU A N 1
ATOM 593 C CA . GLU A 1 78 ? -49.555 13.214 -21.920 1.00 23.08 78 GLU A CA 1
ATOM 594 C C . GLU A 1 78 ? -50.594 14.325 -21.737 1.00 23.08 78 GLU A C 1
ATOM 596 O O . GLU A 1 78 ? -51.634 14.292 -22.391 1.00 23.08 78 GLU A O 1
ATOM 601 N N . MET A 1 79 ? -50.286 15.363 -20.949 1.00 24.17 79 MET A N 1
ATOM 602 C CA . MET A 1 79 ? -50.870 16.686 -21.183 1.00 24.17 79 MET A CA 1
ATOM 603 C C . MET A 1 79 ? -50.035 17.830 -20.594 1.00 24.17 79 MET A C 1
ATOM 605 O O . MET A 1 79 ? -49.386 17.704 -19.558 1.00 24.17 79 MET A O 1
ATOM 609 N N . ASN A 1 80 ? -50.054 18.922 -21.355 1.00 23.52 80 ASN A N 1
ATOM 610 C CA . ASN A 1 80 ? -49.162 20.072 -21.358 1.00 23.52 80 ASN A CA 1
ATOM 611 C C . ASN A 1 80 ? -49.336 21.066 -20.200 1.00 23.52 80 ASN A C 1
ATOM 613 O O . ASN A 1 80 ? -50.376 21.161 -19.556 1.00 23.52 80 ASN A O 1
ATOM 617 N N . ALA A 1 81 ? -48.274 21.853 -20.029 1.00 25.88 81 ALA A N 1
ATOM 618 C CA . ALA A 1 81 ? -48.109 22.990 -19.135 1.00 25.88 81 ALA A CA 1
ATOM 619 C C . ALA A 1 81 ? -49.104 24.142 -19.361 1.00 25.88 81 ALA A C 1
ATOM 621 O O . ALA A 1 81 ? -49.408 24.467 -20.505 1.00 25.88 81 ALA A O 1
ATOM 622 N N . VAL A 1 82 ? -49.454 24.855 -18.279 1.00 25.08 82 VAL A N 1
ATOM 623 C CA . VAL A 1 82 ? -49.839 26.279 -18.302 1.00 25.08 82 VAL A CA 1
ATOM 624 C C . VAL A 1 82 ? -49.318 26.986 -17.041 1.00 25.08 82 VAL A C 1
ATOM 626 O O . VAL A 1 82 ? -49.304 26.446 -15.940 1.00 25.08 82 VAL A O 1
ATOM 629 N N . SER A 1 83 ? -48.849 28.208 -17.266 1.00 26.59 83 SER A N 1
ATOM 630 C CA . SER A 1 83 ? -48.283 29.211 -16.367 1.00 26.59 83 SER A CA 1
ATOM 631 C C . SER A 1 83 ? -49.280 29.906 -15.425 1.00 26.59 83 SER A C 1
ATOM 633 O O . SER A 1 83 ? -50.387 30.220 -15.849 1.00 26.59 83 SER A O 1
ATOM 635 N N . GLY A 1 84 ? -48.788 30.388 -14.273 1.00 24.80 84 GLY A N 1
ATOM 636 C CA . GLY A 1 84 ? -49.052 31.772 -13.843 1.00 24.80 84 GLY A CA 1
ATOM 637 C C . GLY A 1 84 ? -49.583 32.026 -12.421 1.00 24.80 84 GLY A C 1
ATOM 638 O O . GLY A 1 84 ? -50.606 31.493 -12.024 1.00 24.80 84 GLY A O 1
ATOM 639 N N . HIS A 1 85 ? -48.939 33.013 -11.782 1.00 24.92 85 HIS A N 1
ATOM 640 C CA . HIS A 1 85 ? -49.431 33.966 -10.768 1.00 24.92 85 HIS A CA 1
ATOM 641 C C . HIS A 1 85 ? -49.226 33.726 -9.259 1.00 24.92 85 HIS A C 1
ATOM 643 O O . HIS A 1 85 ? -49.451 32.663 -8.699 1.00 24.92 85 HIS A O 1
ATOM 649 N N . ARG A 1 86 ? -48.762 34.819 -8.627 1.00 33.19 86 ARG A N 1
ATOM 650 C CA . ARG A 1 86 ? -48.505 35.029 -7.196 1.00 33.19 86 ARG A CA 1
ATOM 651 C C . ARG A 1 86 ? -49.819 35.313 -6.464 1.00 33.19 86 ARG A C 1
ATOM 653 O O . ARG A 1 86 ? -50.624 36.095 -6.960 1.00 33.19 86 ARG A O 1
ATOM 660 N N . GLY A 1 87 ? -49.953 34.793 -5.247 1.00 24.16 87 GLY A N 1
ATOM 661 C CA . GLY A 1 87 ? -51.001 35.147 -4.288 1.00 24.16 87 GLY A CA 1
ATOM 662 C C . GLY A 1 87 ? -50.533 34.854 -2.861 1.00 24.16 87 GLY A C 1
ATOM 663 O O . GLY A 1 87 ? -49.851 33.865 -2.622 1.00 24.16 87 GLY A O 1
ATOM 664 N N . SER A 1 88 ? -50.823 35.775 -1.948 1.00 25.67 88 SER A N 1
ATOM 665 C CA . SER A 1 88 ? -50.358 35.850 -0.559 1.00 25.67 88 SER A CA 1
ATOM 666 C C . SER A 1 88 ? -51.176 34.972 0.400 1.00 25.67 88 SER A C 1
ATOM 668 O O . SER A 1 88 ? -52.388 34.920 0.259 1.00 25.67 88 SER A O 1
ATOM 670 N N . ARG A 1 89 ? -50.474 34.397 1.395 1.00 36.62 89 ARG A N 1
ATOM 671 C CA . ARG A 1 89 ? -50.869 33.968 2.761 1.00 36.62 89 ARG A CA 1
ATOM 672 C C . ARG A 1 89 ? -52.310 33.485 2.997 1.00 36.62 89 ARG A C 1
ATOM 674 O O . ARG A 1 89 ? -53.217 34.305 3.021 1.00 36.62 89 ARG A O 1
ATOM 681 N N . ASP A 1 90 ? -52.441 32.222 3.412 1.00 25.73 90 ASP A N 1
ATOM 682 C CA . ASP A 1 90 ? -53.310 31.876 4.544 1.00 25.73 90 ASP A CA 1
ATOM 683 C C . ASP A 1 90 ? -52.812 30.608 5.268 1.00 25.73 90 ASP A C 1
ATOM 685 O O . ASP A 1 90 ? -52.417 29.623 4.638 1.00 25.73 90 ASP A O 1
ATOM 689 N N . ASP A 1 91 ? -52.781 30.671 6.598 1.00 33.38 91 ASP A N 1
ATOM 690 C CA . ASP A 1 91 ? -52.274 29.641 7.503 1.00 33.38 91 ASP A CA 1
ATOM 691 C C . ASP A 1 91 ? -53.386 28.629 7.813 1.00 33.38 91 ASP A C 1
ATOM 693 O O . ASP A 1 91 ? -54.238 28.847 8.670 1.00 33.38 91 ASP A O 1
ATOM 697 N N . GLY A 1 92 ? -53.358 27.479 7.137 1.00 27.42 92 GLY A N 1
ATOM 698 C CA . GLY A 1 92 ? -54.279 26.369 7.381 1.00 27.42 92 GLY A CA 1
ATOM 699 C C . GLY A 1 92 ? -53.561 25.025 7.368 1.00 27.42 92 GLY A C 1
ATOM 700 O O . GLY A 1 92 ? -53.496 24.360 6.337 1.00 27.42 92 GLY A O 1
ATOM 701 N N . ARG A 1 93 ? -53.026 24.594 8.521 1.00 35.25 93 ARG A N 1
ATOM 702 C CA . ARG A 1 93 ? -52.566 23.208 8.737 1.00 35.25 93 ARG A CA 1
ATOM 703 C C . ARG A 1 93 ? -53.770 22.259 8.693 1.00 35.25 93 ARG A C 1
ATOM 705 O O . ARG A 1 93 ? -54.373 21.974 9.721 1.00 35.25 93 ARG A O 1
ATOM 712 N N . GLY A 1 94 ? -54.108 21.784 7.498 1.00 30.08 94 GLY A N 1
ATOM 713 C CA . GLY A 1 94 ? -54.984 20.635 7.279 1.00 30.08 94 GLY A CA 1
ATOM 714 C C . GLY A 1 94 ? -54.172 19.340 7.270 1.00 30.08 94 GLY A C 1
ATOM 715 O O . GLY A 1 94 ? -53.226 19.202 6.494 1.00 30.08 94 GLY A O 1
ATOM 716 N N . ASP A 1 95 ? -54.537 18.410 8.151 1.00 35.34 95 ASP A N 1
ATOM 717 C CA . ASP A 1 95 ? -53.885 17.120 8.386 1.00 35.34 95 ASP A CA 1
ATOM 718 C C . ASP A 1 95 ? -53.592 16.331 7.097 1.00 35.34 95 ASP A C 1
ATOM 720 O O . ASP A 1 95 ? -54.482 15.874 6.374 1.00 35.34 95 ASP A O 1
ATOM 724 N N . CYS A 1 96 ? -52.301 16.138 6.818 1.00 34.47 96 CYS A N 1
ATOM 725 C CA . CYS A 1 96 ? -51.837 15.400 5.653 1.00 34.47 96 CYS A CA 1
ATOM 726 C C . CYS A 1 96 ? -51.940 13.891 5.916 1.00 34.47 96 CYS A C 1
ATOM 728 O O . CYS A 1 96 ? -51.260 13.346 6.788 1.00 34.47 96 CYS A O 1
ATOM 730 N N . LYS A 1 97 ? -52.776 13.215 5.118 1.00 45.78 97 LYS A N 1
ATOM 731 C CA . LYS A 1 97 ? -52.848 11.753 4.961 1.00 45.78 97 LYS A CA 1
ATOM 732 C C . LYS A 1 97 ? -51.444 11.135 5.043 1.00 45.78 97 LYS A C 1
ATOM 734 O O . LYS A 1 97 ? -50.511 11.608 4.387 1.00 45.78 97 LYS A O 1
ATOM 739 N N . THR A 1 98 ? -51.282 10.077 5.836 1.00 43.06 98 THR A N 1
ATOM 740 C CA . THR A 1 98 ? -50.010 9.352 5.952 1.00 43.06 98 THR A CA 1
ATOM 741 C C . THR A 1 98 ? -49.730 8.662 4.616 1.00 43.06 98 THR A C 1
ATOM 743 O O . THR A 1 98 ? -50.326 7.643 4.276 1.00 43.06 98 THR A O 1
ATOM 746 N N . LEU A 1 99 ? -48.877 9.286 3.808 1.00 59.56 99 LEU A N 1
ATOM 747 C CA . LEU A 1 99 ? -48.388 8.752 2.545 1.00 59.56 99 LEU A CA 1
ATOM 748 C C . LEU A 1 99 ? -47.094 8.000 2.842 1.00 59.56 99 LEU A C 1
ATOM 750 O O . LEU A 1 99 ? -46.095 8.620 3.200 1.00 59.56 99 LEU A O 1
ATOM 754 N N . GLU A 1 100 ? -47.113 6.676 2.710 1.00 74.06 100 GLU A N 1
ATOM 755 C CA . GLU A 1 100 ? -45.889 5.877 2.756 1.00 74.06 100 GLU A CA 1
ATOM 756 C C . GLU A 1 100 ? -45.318 5.832 1.335 1.00 74.06 100 GLU A C 1
ATOM 758 O O . GLU A 1 100 ? -45.847 5.139 0.460 1.00 74.06 100 GLU A O 1
ATOM 763 N N . ALA A 1 101 ? -44.279 6.627 1.077 1.00 83.38 101 ALA A N 1
ATOM 764 C CA . ALA A 1 101 ? -43.605 6.693 -0.215 1.00 83.38 101 ALA A CA 1
ATOM 765 C C . ALA A 1 101 ? -42.189 6.122 -0.119 1.00 83.38 101 ALA A C 1
ATOM 767 O O . ALA A 1 101 ? -41.436 6.446 0.801 1.00 83.38 101 ALA A O 1
ATOM 768 N N . LYS A 1 102 ? -41.815 5.273 -1.081 1.00 88.00 102 LYS A N 1
ATOM 769 C CA . LYS A 1 102 ? -40.495 4.640 -1.127 1.00 88.00 102 LYS A CA 1
ATOM 770 C C . LYS A 1 102 ? -39.979 4.433 -2.548 1.00 88.00 102 LYS A C 1
ATOM 772 O O . LYS A 1 102 ? -40.752 4.228 -3.483 1.00 88.00 102 LYS A O 1
ATOM 777 N N . LEU A 1 103 ? -38.657 4.427 -2.686 1.00 87.00 103 LEU A N 1
ATOM 778 C CA . LEU A 1 103 ? -37.946 3.974 -3.883 1.00 87.00 103 LEU A CA 1
ATOM 779 C C . LEU A 1 103 ? -37.309 2.608 -3.620 1.00 87.00 103 LEU A C 1
ATOM 781 O O . LEU A 1 103 ? -36.565 2.450 -2.653 1.00 87.00 103 LEU A O 1
ATOM 785 N N . GLU A 1 104 ? -37.561 1.638 -4.494 1.00 86.88 104 GLU A N 1
ATOM 786 C CA . GLU A 1 104 ? -37.040 0.270 -4.387 1.00 86.88 104 GLU A CA 1
ATOM 787 C C . GLU A 1 104 ? -36.087 -0.042 -5.538 1.00 86.88 104 GLU A C 1
ATOM 789 O O . GLU A 1 104 ? -36.417 0.158 -6.706 1.00 86.88 104 GLU A O 1
ATOM 794 N N . LEU A 1 105 ? -34.885 -0.517 -5.217 1.00 82.88 105 LEU A N 1
ATOM 795 C CA . LEU A 1 105 ? -33.850 -0.779 -6.214 1.00 82.88 105 LEU A CA 1
ATOM 796 C C . LEU A 1 105 ? -34.232 -1.969 -7.111 1.00 82.88 105 LEU A C 1
ATOM 798 O O . LEU A 1 105 ? -34.365 -3.100 -6.638 1.00 82.88 105 LEU A O 1
ATOM 802 N N . ILE A 1 106 ? -34.305 -1.740 -8.424 1.00 82.69 106 ILE A N 1
ATOM 803 C CA . ILE A 1 106 ? -34.450 -2.794 -9.432 1.00 82.69 106 ILE A CA 1
ATOM 804 C C . ILE A 1 106 ? -33.060 -3.365 -9.735 1.00 82.69 106 ILE A C 1
ATOM 806 O O . ILE A 1 106 ? -32.192 -2.691 -10.293 1.00 82.69 106 ILE A O 1
ATOM 810 N N . ARG A 1 107 ? -32.827 -4.632 -9.374 1.00 68.06 107 ARG A N 1
ATOM 811 C CA . ARG A 1 107 ? -31.536 -5.296 -9.613 1.00 68.06 107 ARG A CA 1
ATOM 812 C C . ARG A 1 107 ? -31.387 -5.705 -11.077 1.00 68.06 107 ARG A C 1
ATOM 814 O O . ARG A 1 107 ? -32.177 -6.502 -11.577 1.00 68.06 107 ARG A O 1
ATOM 821 N N . LYS A 1 108 ? -30.313 -5.254 -11.730 1.00 60.38 108 LYS A N 1
ATOM 822 C CA . LYS A 1 108 ? -29.879 -5.809 -13.021 1.00 60.38 108 LYS A CA 1
ATOM 823 C C . LYS A 1 108 ? -29.082 -7.101 -12.792 1.00 60.38 108 LYS A C 1
ATOM 825 O O . LYS A 1 108 ? -28.223 -7.174 -11.910 1.00 60.38 108 LYS A O 1
ATOM 830 N N . LYS A 1 109 ? -29.375 -8.144 -13.575 1.00 46.31 109 LYS A N 1
ATOM 831 C CA . LYS A 1 109 ? -28.682 -9.443 -13.513 1.00 46.31 109 LYS A CA 1
ATOM 832 C C . LYS A 1 109 ? -27.201 -9.239 -13.873 1.00 46.31 109 LYS A C 1
ATOM 834 O O . LYS A 1 109 ? -26.908 -8.614 -14.882 1.00 46.31 109 LYS A O 1
ATOM 839 N N . GLY A 1 110 ? -26.281 -9.730 -13.039 1.00 47.38 110 GLY A N 1
ATOM 840 C CA . GLY A 1 110 ? -24.831 -9.580 -13.248 1.00 47.38 110 GLY A CA 1
ATOM 841 C C . GLY A 1 110 ? -24.180 -8.353 -12.591 1.00 47.38 110 GLY A C 1
ATOM 842 O O . GLY A 1 110 ? -22.956 -8.286 -12.549 1.00 47.38 110 GLY A O 1
ATOM 843 N N . VAL A 1 111 ? -24.953 -7.429 -12.005 1.00 51.31 111 VAL A N 1
ATOM 844 C CA . VAL A 1 111 ? -24.417 -6.266 -11.272 1.00 51.31 111 VAL A CA 1
ATOM 845 C C . VAL A 1 111 ? -24.361 -6.570 -9.769 1.00 51.31 111 VAL A C 1
ATOM 847 O O . VAL A 1 111 ? -25.371 -6.925 -9.157 1.00 51.31 111 VAL A O 1
ATOM 850 N N . LYS A 1 112 ? -23.177 -6.446 -9.148 1.00 44.69 112 LYS A N 1
ATOM 851 C CA . LYS A 1 112 ? -23.008 -6.607 -7.691 1.00 44.69 112 LYS A CA 1
ATOM 852 C C . LYS A 1 112 ? -23.288 -5.287 -6.970 1.00 44.69 112 LYS A C 1
ATOM 854 O O . LYS A 1 112 ? -22.508 -4.348 -7.067 1.00 44.69 112 LYS A O 1
ATOM 859 N N . TYR A 1 113 ? -24.358 -5.253 -6.181 1.00 51.84 113 TYR A N 1
ATOM 860 C CA . TYR A 1 113 ? -24.714 -4.114 -5.330 1.00 51.84 113 TYR A CA 1
ATOM 861 C C . TYR A 1 113 ? -24.219 -4.354 -3.896 1.00 51.84 113 TYR A C 1
ATOM 863 O O . TYR A 1 113 ? -24.614 -5.336 -3.262 1.00 51.84 113 TYR A O 1
ATOM 871 N N . LEU A 1 114 ? -23.363 -3.477 -3.360 1.00 45.59 114 LEU A N 1
ATOM 872 C CA . LEU A 1 114 ? -22.950 -3.569 -1.957 1.00 45.59 114 LEU A CA 1
ATOM 873 C C . LEU A 1 114 ? -24.053 -3.051 -1.027 1.00 45.59 114 LEU A C 1
ATOM 875 O O . LEU A 1 114 ? -24.351 -1.859 -1.013 1.00 45.59 114 LEU A O 1
ATOM 879 N N . LYS A 1 115 ? -24.591 -3.930 -0.170 1.00 46.91 115 LYS A N 1
ATOM 880 C CA . LYS A 1 115 ? -25.621 -3.588 0.835 1.00 46.91 115 LYS A CA 1
ATOM 881 C C . LYS A 1 115 ? -25.235 -2.432 1.768 1.00 46.91 115 LYS A C 1
ATOM 883 O O . LYS A 1 115 ? -26.118 -1.731 2.238 1.00 46.91 115 LYS A O 1
ATOM 888 N N . LYS A 1 116 ? -23.941 -2.250 2.049 1.00 44.84 116 LYS A N 1
ATOM 889 C CA . LYS A 1 116 ? -23.439 -1.260 3.014 1.00 44.84 116 LYS A CA 1
ATOM 890 C C . LYS A 1 116 ? -23.561 0.192 2.522 1.00 44.84 116 LYS A C 1
ATOM 892 O O . LYS A 1 116 ? -23.594 1.093 3.351 1.00 44.84 116 LYS A O 1
ATOM 897 N N . TYR A 1 117 ? -23.636 0.411 1.205 1.00 50.84 117 TYR A N 1
ATOM 898 C CA . TYR A 1 117 ? -23.536 1.752 0.609 1.00 50.84 117 TYR A CA 1
ATOM 899 C C . TYR A 1 117 ? -24.527 2.026 -0.537 1.00 50.84 117 TYR A C 1
ATOM 901 O O . TYR A 1 117 ? -24.643 3.164 -0.984 1.00 50.84 117 TYR A O 1
ATOM 909 N N . GLN A 1 118 ? -25.273 1.009 -0.986 1.00 67.00 118 GLN A N 1
ATOM 910 C CA . GLN A 1 118 ? -26.397 1.162 -1.908 1.00 67.00 118 GLN A CA 1
ATOM 911 C C . GLN A 1 118 ? -27.711 0.854 -1.168 1.00 67.00 118 GLN A C 1
ATOM 913 O O . GLN A 1 118 ? -27.975 -0.320 -0.876 1.00 67.00 118 GLN A O 1
ATOM 918 N N . PRO A 1 119 ? -28.558 1.858 -0.876 1.00 66.69 119 PRO A N 1
ATOM 919 C CA . PRO A 1 119 ? -29.825 1.617 -0.197 1.00 66.69 119 PRO A CA 1
ATOM 920 C C . PRO A 1 119 ? -30.761 0.799 -1.095 1.00 66.69 119 PRO A C 1
ATOM 922 O O . PRO A 1 119 ? -31.031 1.169 -2.242 1.00 66.69 119 PRO A O 1
ATOM 925 N N . GLN A 1 120 ? -31.235 -0.336 -0.571 1.00 75.31 120 GLN A N 1
ATOM 926 C CA . GLN A 1 120 ? -32.153 -1.238 -1.284 1.00 75.31 120 GLN A CA 1
ATOM 927 C C . GLN A 1 120 ? -33.569 -0.668 -1.346 1.00 75.31 120 GLN A C 1
ATOM 929 O O . GLN A 1 120 ? -34.238 -0.781 -2.371 1.00 75.31 120 GLN A O 1
ATOM 934 N N . THR A 1 121 ? -33.967 -0.012 -0.262 1.00 79.38 121 THR A N 1
ATOM 935 C CA . THR A 1 121 ? -35.221 0.715 -0.124 1.00 79.38 121 THR A CA 1
ATOM 936 C C . THR A 1 121 ? -34.895 2.070 0.477 1.00 79.38 121 THR A C 1
ATOM 938 O O . THR A 1 121 ? -34.126 2.156 1.434 1.00 79.38 121 THR A O 1
ATOM 941 N N . ILE A 1 122 ? -35.457 3.125 -0.096 1.00 83.00 122 ILE A N 1
ATOM 942 C CA . ILE A 1 122 ? -35.304 4.498 0.379 1.00 83.00 122 ILE A CA 1
ATOM 943 C C . ILE A 1 122 ? -36.695 4.979 0.765 1.00 83.00 122 ILE A C 1
ATOM 945 O O . ILE A 1 122 ? -37.550 5.111 -0.109 1.00 83.00 122 ILE A O 1
ATOM 949 N N . LEU A 1 123 ? -36.923 5.206 2.056 1.00 80.75 123 LEU A N 1
ATOM 950 C CA . LEU A 1 123 ? -38.174 5.762 2.568 1.00 80.75 123 LEU A CA 1
ATOM 951 C C . LEU A 1 123 ? -38.141 7.288 2.437 1.00 80.75 123 LEU A C 1
ATOM 953 O O . LEU A 1 123 ? -37.137 7.922 2.765 1.00 80.75 123 LEU A O 1
ATOM 957 N N . ILE A 1 124 ? -39.227 7.875 1.940 1.00 83.12 124 ILE A N 1
ATOM 958 C CA . ILE A 1 124 ? -39.380 9.325 1.797 1.00 83.12 124 ILE A CA 1
ATOM 959 C C . ILE A 1 124 ? -40.234 9.825 2.963 1.00 83.12 124 ILE A C 1
ATOM 961 O O . ILE A 1 124 ? -41.445 9.991 2.843 1.00 83.12 124 ILE A O 1
ATOM 965 N N . GLU A 1 125 ? -39.589 9.998 4.116 1.00 73.94 125 GLU A N 1
ATOM 966 C CA . GLU A 1 125 ? -40.249 10.364 5.382 1.00 73.94 125 GLU A CA 1
ATOM 967 C C . GLU A 1 125 ? -40.260 11.875 5.656 1.00 73.94 125 GLU A C 1
ATOM 969 O O . GLU A 1 125 ? -40.958 12.341 6.551 1.00 73.94 125 GLU A O 1
ATOM 974 N N . VAL A 1 126 ? -39.483 12.640 4.889 1.00 75.38 126 VAL A N 1
ATOM 975 C CA . VAL A 1 126 ? -39.318 14.093 5.025 1.00 75.38 126 VAL A CA 1
ATOM 976 C C . VAL A 1 126 ? -39.863 14.813 3.795 1.00 75.38 126 VAL A C 1
ATOM 978 O O . VAL A 1 126 ? -39.903 14.241 2.705 1.00 75.38 126 VAL A O 1
ATOM 981 N N . ASP A 1 127 ? -40.231 16.085 3.957 1.00 79.94 127 ASP A N 1
ATOM 982 C CA . ASP A 1 127 ? -40.772 16.900 2.861 1.00 79.94 127 ASP A CA 1
ATOM 983 C C . ASP A 1 127 ? -39.738 17.190 1.763 1.00 79.94 127 ASP A C 1
ATOM 985 O O . ASP A 1 127 ? -40.099 17.402 0.609 1.00 79.94 127 ASP A O 1
ATOM 989 N N . GLU A 1 128 ? -38.443 17.150 2.089 1.00 81.56 128 GLU A N 1
ATOM 990 C CA . GLU A 1 128 ? -37.350 17.254 1.121 1.00 81.56 128 GLU A CA 1
ATOM 991 C C . GLU A 1 128 ? -36.322 16.140 1.343 1.00 81.56 128 GLU A C 1
ATOM 993 O O . GLU A 1 128 ? -35.682 16.060 2.391 1.00 81.56 128 GLU A O 1
ATOM 998 N N . LEU A 1 129 ? -36.108 15.319 0.315 1.00 84.19 129 LEU A N 1
ATOM 999 C CA . LEU A 1 129 ? -35.097 14.269 0.279 1.00 84.19 129 LEU A CA 1
ATOM 1000 C C . LEU A 1 129 ? -34.107 14.540 -0.853 1.00 84.19 129 LEU A C 1
ATOM 1002 O O . LEU A 1 129 ? -34.482 14.662 -2.013 1.00 84.19 129 LEU A O 1
ATOM 1006 N N . THR A 1 130 ? -32.819 14.618 -0.556 1.00 83.38 130 THR A N 1
ATOM 1007 C CA . THR A 1 130 ? -31.774 14.917 -1.547 1.00 83.38 130 THR A CA 1
ATOM 1008 C C . THR A 1 130 ? -30.912 13.695 -1.836 1.00 83.38 130 THR A C 1
ATOM 1010 O O . THR A 1 130 ? -30.686 12.877 -0.957 1.00 83.38 130 THR A O 1
ATOM 1013 N N . PHE A 1 131 ? -30.425 13.563 -3.069 1.00 83.00 131 PHE A N 1
ATOM 1014 C CA . PHE A 1 131 ? -29.646 12.418 -3.545 1.00 83.00 131 PHE A CA 1
ATOM 1015 C C . PHE A 1 131 ? -28.297 12.890 -4.066 1.00 83.00 131 PHE A C 1
ATOM 1017 O O . PHE A 1 131 ? -28.226 13.862 -4.830 1.00 83.00 131 PHE A O 1
ATOM 1024 N N . GLY A 1 132 ? -27.230 12.181 -3.715 1.00 74.12 132 GLY A N 1
ATOM 1025 C CA . GLY A 1 132 ? -25.901 12.537 -4.182 1.00 74.12 132 GLY A CA 1
ATOM 1026 C C . GLY A 1 132 ? -24.799 11.591 -3.734 1.00 74.12 132 GLY A C 1
ATOM 1027 O O . GLY A 1 132 ? -25.024 10.608 -3.025 1.00 74.12 132 GLY A O 1
ATOM 1028 N N . ARG A 1 133 ? -23.583 11.901 -4.186 1.00 71.06 133 ARG A N 1
ATOM 1029 C CA . ARG A 1 133 ? -22.369 11.246 -3.694 1.00 71.06 133 ARG A CA 1
ATOM 1030 C C . ARG A 1 133 ? -22.034 11.701 -2.272 1.00 71.06 133 ARG A C 1
ATOM 1032 O O . ARG A 1 133 ? -22.277 12.865 -1.950 1.00 71.06 133 ARG A O 1
ATOM 1039 N N . PRO A 1 134 ? -21.422 10.827 -1.454 1.00 60.91 134 PRO A N 1
ATOM 1040 C CA . PRO A 1 134 ? -20.983 11.192 -0.116 1.00 60.91 134 PRO A CA 1
ATOM 1041 C C . PRO A 1 134 ? -20.046 12.403 -0.132 1.00 60.91 134 PRO A C 1
ATOM 1043 O O . PRO A 1 134 ? -19.080 12.451 -0.890 1.00 60.91 134 PRO A O 1
ATOM 1046 N N . VAL A 1 135 ? -20.359 13.386 0.714 1.00 56.38 135 VAL A N 1
ATOM 1047 C CA . VAL A 1 135 ? -19.477 14.501 1.080 1.00 56.38 135 VAL A CA 1
ATOM 1048 C C . VAL A 1 135 ? -19.307 14.423 2.592 1.00 56.38 135 VAL A C 1
ATOM 1050 O O . VAL A 1 135 ? -20.299 14.313 3.316 1.00 56.38 135 VAL A O 1
ATOM 1053 N N . GLU A 1 136 ? -18.060 14.455 3.058 1.00 46.34 136 GLU A N 1
ATOM 1054 C CA . GLU A 1 136 ? -17.622 14.049 4.404 1.00 46.34 136 GLU A CA 1
ATOM 1055 C C . GLU A 1 136 ? -18.278 14.768 5.598 1.00 46.34 136 GLU A C 1
ATOM 1057 O O . GLU A 1 136 ? -18.101 14.345 6.735 1.00 46.34 136 GLU A O 1
ATOM 1062 N N . ALA A 1 137 ? -19.107 15.791 5.369 1.00 43.12 137 ALA A N 1
ATOM 1063 C CA . ALA A 1 137 ? -19.720 16.606 6.417 1.00 43.12 137 ALA A CA 1
ATOM 1064 C C . ALA A 1 137 ? -21.262 16.536 6.498 1.00 43.12 137 ALA A C 1
ATOM 1066 O O . ALA A 1 137 ? -21.893 17.484 6.961 1.00 43.12 137 ALA A O 1
ATOM 1067 N N . SER A 1 138 ? -21.929 15.465 6.046 1.00 41.53 138 SER A N 1
ATOM 1068 C CA . SER A 1 138 ? -23.407 15.468 6.063 1.00 41.53 138 SER A CA 1
ATOM 1069 C C . SER A 1 138 ? -24.096 14.137 6.362 1.00 41.53 138 SER A C 1
ATOM 1071 O O . SER A 1 138 ? -24.847 13.627 5.547 1.00 41.53 138 SER A O 1
ATOM 1073 N N . LYS A 1 139 ? -24.048 13.652 7.608 1.00 45.72 139 LYS A N 1
ATOM 1074 C CA . LYS A 1 139 ? -25.191 12.871 8.135 1.00 45.72 139 LYS A CA 1
ATOM 1075 C C . LYS A 1 139 ? -26.386 13.805 8.392 1.00 45.72 139 LYS A C 1
ATOM 1077 O O . LYS A 1 139 ? -26.840 13.948 9.521 1.00 45.72 139 LYS A O 1
ATOM 1082 N N . LYS A 1 140 ? -26.844 14.519 7.360 1.00 54.06 140 LYS A N 1
ATOM 1083 C CA . LYS A 1 140 ? -28.040 15.358 7.450 1.00 54.06 140 LYS A CA 1
ATOM 1084 C C . LYS A 1 140 ? -29.268 14.455 7.284 1.00 54.06 140 LYS A C 1
ATOM 1086 O O . LYS A 1 140 ? -29.294 13.682 6.323 1.00 54.06 140 LYS A O 1
ATOM 1091 N N . PRO A 1 141 ? -30.273 14.528 8.173 1.00 54.03 141 PRO A N 1
ATOM 1092 C CA . PRO A 1 141 ? -31.564 13.903 7.903 1.00 54.03 141 PRO A CA 1
ATOM 1093 C C . PRO A 1 141 ? -32.114 14.456 6.578 1.00 54.03 141 PRO A C 1
ATOM 1095 O O . PRO A 1 141 ? -32.001 15.652 6.313 1.00 54.03 141 PRO A O 1
ATOM 1098 N N . GLY A 1 142 ? -32.625 13.580 5.709 1.00 62.28 142 GLY A N 1
ATOM 1099 C CA . GLY A 1 142 ? -33.098 13.967 4.374 1.00 62.28 142 GLY A CA 1
ATOM 1100 C C . GLY A 1 142 ? -32.036 13.987 3.263 1.00 62.28 142 GLY A C 1
ATOM 1101 O O . GLY A 1 142 ? -32.286 14.558 2.200 1.00 62.28 142 GLY A O 1
ATOM 1102 N N . HIS A 1 143 ? -30.869 13.355 3.446 1.00 69.94 143 HIS A N 1
ATOM 1103 C CA . HIS A 1 143 ? -29.912 13.112 2.357 1.00 69.94 143 HIS A CA 1
ATOM 1104 C C . HIS A 1 143 ? -29.614 11.618 2.176 1.00 69.94 143 HIS A C 1
ATOM 1106 O O . HIS A 1 143 ? -29.260 10.919 3.124 1.00 69.94 143 HIS A O 1
ATOM 1112 N N . VAL A 1 144 ? -29.738 11.133 0.943 1.00 72.62 144 VAL A N 1
ATOM 1113 C CA . VAL A 1 144 ? -29.496 9.747 0.548 1.00 72.62 144 VAL A CA 1
ATOM 1114 C C . VAL A 1 144 ? -28.194 9.663 -0.226 1.00 72.62 144 VAL A C 1
ATOM 1116 O O . VAL A 1 144 ? -28.046 10.239 -1.309 1.00 72.62 144 VAL A O 1
ATOM 1119 N N . PHE A 1 145 ? -27.272 8.884 0.326 1.00 71.62 145 PHE A N 1
ATOM 1120 C CA . PHE A 1 145 ? -25.990 8.608 -0.293 1.00 71.62 145 PHE A CA 1
ATOM 1121 C C . PHE A 1 145 ? -26.086 7.453 -1.277 1.00 71.62 145 PHE A C 1
ATOM 1123 O O . PHE A 1 145 ? -26.609 6.386 -0.955 1.00 71.62 145 PHE A O 1
ATOM 1130 N N . ILE A 1 146 ? -25.544 7.680 -2.469 1.00 70.56 146 ILE A N 1
ATOM 1131 C CA . ILE A 1 146 ? -25.424 6.667 -3.508 1.00 70.56 146 ILE A CA 1
ATOM 1132 C C . ILE A 1 146 ? -23.935 6.472 -3.809 1.00 70.56 146 ILE A C 1
ATOM 1134 O O . ILE A 1 146 ? -23.280 7.371 -4.341 1.00 70.56 146 ILE A O 1
ATOM 1138 N N . ASP A 1 147 ? -23.404 5.307 -3.434 1.00 59.62 147 ASP A N 1
ATOM 1139 C CA . ASP A 1 147 ? -22.010 4.928 -3.674 1.00 59.62 147 ASP A CA 1
ATOM 1140 C C . ASP A 1 147 ? -21.828 4.313 -5.068 1.00 59.62 147 ASP A C 1
ATOM 1142 O O . ASP A 1 147 ? -22.385 3.262 -5.388 1.00 59.62 147 ASP A O 1
ATOM 1146 N N . THR A 1 148 ? -21.013 4.963 -5.897 1.00 56.59 148 THR A N 1
ATOM 1147 C CA . THR A 1 148 ? -20.600 4.463 -7.210 1.00 56.59 148 THR A CA 1
ATOM 1148 C C . THR A 1 148 ? -19.081 4.358 -7.218 1.00 56.59 148 THR A C 1
ATOM 1150 O O . THR A 1 148 ? -18.390 5.320 -7.562 1.00 56.59 148 THR A O 1
ATOM 1153 N N . ARG A 1 149 ? -18.541 3.203 -6.818 1.00 53.38 149 ARG A N 1
ATOM 1154 C CA . ARG A 1 149 ? -17.112 2.894 -6.971 1.00 53.38 149 ARG A CA 1
ATOM 1155 C C . ARG A 1 149 ? -16.780 2.732 -8.468 1.00 53.38 149 ARG A C 1
ATOM 1157 O O . ARG A 1 149 ? -16.787 1.627 -8.990 1.00 53.38 149 ARG A O 1
ATOM 1164 N N . ILE A 1 150 ? -16.526 3.900 -9.067 1.00 48.81 150 ILE A N 1
ATOM 1165 C CA . ILE A 1 150 ? -15.959 4.302 -10.372 1.00 48.81 150 ILE A CA 1
ATOM 1166 C C . ILE A 1 150 ? -16.825 4.083 -11.642 1.00 48.81 150 ILE A C 1
ATOM 1168 O O . ILE A 1 150 ? -17.350 2.986 -11.830 1.00 48.81 150 ILE A O 1
ATOM 1172 N N . PRO A 1 151 ? -16.961 5.100 -12.538 1.00 46.12 151 PRO A N 1
ATOM 1173 C CA . PRO A 1 151 ? -16.525 6.505 -12.437 1.00 46.12 151 PRO A CA 1
ATOM 1174 C C . PRO A 1 151 ? -17.659 7.454 -12.013 1.00 46.12 151 PRO A C 1
ATOM 1176 O O . PRO A 1 151 ? -18.797 7.044 -11.774 1.00 46.12 151 PRO A O 1
ATOM 1179 N N . GLN A 1 152 ? -17.337 8.738 -11.847 1.00 55.72 152 GLN A N 1
ATOM 1180 C CA . GLN A 1 152 ? -18.159 9.752 -11.178 1.00 55.72 152 GLN A CA 1
ATOM 1181 C C . GLN A 1 152 ? -19.459 10.101 -11.921 1.00 55.72 152 GLN A C 1
ATOM 1183 O O . GLN A 1 152 ? -19.598 11.150 -12.545 1.00 55.72 152 GLN A O 1
ATOM 1188 N N . MET A 1 153 ? -20.483 9.262 -11.798 1.00 64.19 153 MET A N 1
ATOM 1189 C CA . MET A 1 153 ? -21.703 9.443 -12.585 1.00 64.19 153 MET A CA 1
ATOM 1190 C C . MET A 1 153 ? -22.843 10.156 -11.854 1.00 64.19 153 MET A C 1
ATOM 1192 O O . MET A 1 153 ? -23.803 10.611 -12.484 1.00 64.19 153 MET A O 1
ATOM 1196 N N . ILE A 1 154 ? -22.712 10.323 -10.540 1.00 68.25 154 ILE A N 1
ATOM 1197 C CA . ILE A 1 154 ? -23.686 10.997 -9.685 1.00 68.25 154 ILE A CA 1
ATOM 1198 C C . ILE A 1 154 ? -23.012 12.210 -9.040 1.00 68.25 154 ILE A C 1
ATOM 1200 O O . ILE A 1 154 ? -22.057 12.101 -8.287 1.00 68.25 154 ILE A O 1
ATOM 1204 N N . SER A 1 155 ? -23.450 13.418 -9.374 1.00 72.12 155 SER A N 1
ATOM 1205 C CA . SER A 1 155 ? -22.986 14.663 -8.743 1.00 72.12 155 SER A CA 1
ATOM 1206 C C . SER A 1 155 ? -23.195 14.670 -7.214 1.00 72.12 155 SER A C 1
ATOM 1208 O O . SER A 1 155 ? -24.075 13.996 -6.690 1.00 72.12 155 SER A O 1
ATOM 1210 N N . ARG A 1 156 ? -22.405 15.469 -6.482 1.00 74.69 156 ARG A N 1
ATOM 1211 C CA . ARG A 1 156 ? -22.520 15.636 -5.012 1.00 74.69 156 ARG A CA 1
ATOM 1212 C C . ARG A 1 156 ? -23.936 16.019 -4.561 1.00 74.69 156 ARG A C 1
ATOM 1214 O O . ARG A 1 156 ? -24.422 15.526 -3.558 1.00 74.69 156 ARG A O 1
ATOM 1221 N N . LYS A 1 157 ? -24.614 16.855 -5.349 1.00 79.50 157 LYS A N 1
ATOM 1222 C CA . LYS A 1 157 ? -26.053 17.117 -5.270 1.00 79.50 157 LYS A CA 1
ATOM 1223 C C . LYS A 1 157 ? -26.643 16.766 -6.627 1.00 79.50 157 LYS A C 1
ATOM 1225 O O . LYS A 1 157 ? -26.570 17.562 -7.557 1.00 79.50 157 LYS A O 1
ATOM 1230 N N . HIS A 1 158 ? -27.104 15.534 -6.780 1.00 82.62 158 HIS A N 1
ATOM 1231 C CA . HIS A 1 158 ? -27.521 15.013 -8.076 1.00 82.62 158 HIS A CA 1
ATOM 1232 C C . HIS A 1 158 ? -29.005 15.225 -8.331 1.00 82.62 158 HIS A C 1
ATOM 1234 O O . HIS A 1 158 ? -29.388 15.637 -9.424 1.00 82.62 158 HIS A O 1
ATOM 1240 N N . ALA A 1 159 ? -29.828 14.970 -7.319 1.00 88.12 159 ALA A N 1
ATOM 1241 C CA . ALA A 1 159 ? -31.267 15.119 -7.415 1.00 88.12 159 ALA A CA 1
ATOM 1242 C C . ALA A 1 159 ? -31.877 15.493 -6.065 1.00 88.12 159 ALA A C 1
ATOM 1244 O O . ALA A 1 159 ? -31.231 15.400 -5.020 1.00 88.12 159 ALA A O 1
ATOM 1245 N N . ARG A 1 160 ? -33.136 15.906 -6.092 1.00 90.81 160 ARG A N 1
ATOM 1246 C CA . ARG A 1 160 ? -33.968 16.160 -4.918 1.00 90.81 160 ARG A CA 1
ATOM 1247 C C . ARG A 1 160 ? -35.371 15.674 -5.207 1.00 90.81 160 ARG A C 1
ATOM 1249 O O . ARG A 1 160 ? -35.863 15.932 -6.297 1.00 90.81 160 ARG A O 1
ATOM 1256 N N . ILE A 1 161 ? -35.996 15.028 -4.238 1.00 90.31 161 ILE A N 1
ATOM 1257 C CA . ILE A 1 161 ? -37.429 14.790 -4.207 1.00 90.31 161 ILE A CA 1
ATOM 1258 C C . ILE A 1 161 ? -38.047 15.737 -3.180 1.00 90.31 161 ILE A C 1
ATOM 1260 O O . ILE A 1 161 ? -37.573 15.788 -2.047 1.00 90.31 161 ILE A O 1
ATOM 1264 N N . THR A 1 162 ? -39.070 16.486 -3.577 1.00 88.44 162 THR A N 1
ATOM 1265 C CA . THR A 1 162 ? -39.897 17.301 -2.678 1.00 88.44 162 THR A CA 1
ATOM 1266 C C . THR A 1 162 ? -41.306 16.732 -2.600 1.00 88.44 162 THR A C 1
ATOM 1268 O O . THR A 1 162 ? -41.814 16.182 -3.581 1.00 88.44 162 THR A O 1
ATOM 1271 N N . ARG A 1 163 ? -41.928 16.835 -1.425 1.00 85.50 163 ARG A N 1
ATOM 1272 C CA . ARG A 1 163 ? -43.335 16.516 -1.197 1.00 85.50 163 ARG A CA 1
ATOM 1273 C C . ARG A 1 163 ? -44.117 17.818 -1.074 1.00 85.50 163 ARG A C 1
ATOM 1275 O O . ARG A 1 163 ? -43.887 18.592 -0.153 1.00 85.50 163 ARG A O 1
ATOM 1282 N N . GLU A 1 164 ? -45.064 18.031 -1.976 1.00 84.06 164 GLU A N 1
ATOM 1283 C CA . GLU A 1 164 ? -45.925 19.216 -2.004 1.00 84.06 164 GLU A CA 1
ATOM 1284 C C . GLU A 1 164 ? -47.380 18.748 -2.104 1.00 84.06 164 GLU A C 1
ATOM 1286 O O . GLU A 1 164 ? -47.739 18.016 -3.025 1.00 84.06 164 GLU A O 1
ATOM 1291 N N . GLU A 1 165 ? -48.213 19.093 -1.115 1.00 79.38 165 GLU A N 1
ATOM 1292 C CA . GLU A 1 165 ? -49.646 18.731 -1.074 1.00 79.38 165 GLU A CA 1
ATOM 1293 C C . GLU A 1 165 ? -49.930 17.219 -1.239 1.00 79.38 165 GLU A C 1
ATOM 1295 O O . GLU A 1 165 ? -50.968 16.804 -1.751 1.00 79.38 165 GLU A O 1
ATOM 1300 N N . GLY A 1 166 ? -48.994 16.362 -0.816 1.00 73.50 166 GLY A N 1
ATOM 1301 C CA . GLY A 1 166 ? -49.110 14.905 -0.961 1.00 73.50 166 GLY A CA 1
ATOM 1302 C C . GLY A 1 166 ? -48.704 14.348 -2.332 1.00 73.50 166 GLY A C 1
ATOM 1303 O O . GLY A 1 166 ? -48.809 13.141 -2.545 1.00 73.50 166 GLY A O 1
ATOM 1304 N N . ARG A 1 167 ? -48.194 15.194 -3.230 1.00 82.56 167 ARG A N 1
ATOM 1305 C CA . ARG A 1 167 ? -47.540 14.807 -4.487 1.00 82.56 167 ARG A CA 1
ATOM 1306 C C . ARG A 1 167 ? -46.025 14.841 -4.322 1.00 82.56 167 ARG A C 1
ATOM 1308 O O . ARG A 1 167 ? -45.508 15.592 -3.498 1.00 82.56 167 ARG A O 1
ATOM 1315 N N . PHE A 1 168 ? -45.315 14.019 -5.091 1.00 89.00 168 PHE A N 1
ATOM 1316 C CA . PHE A 1 168 ? -43.856 13.919 -5.037 1.00 89.00 168 PHE A CA 1
ATOM 1317 C C . PHE A 1 168 ? -43.255 14.416 -6.345 1.00 89.00 168 PHE A C 1
ATOM 1319 O O . PHE A 1 168 ? -43.647 13.957 -7.412 1.00 89.00 168 PHE A O 1
ATOM 1326 N N . PHE A 1 169 ? -42.271 15.306 -6.273 1.00 90.88 169 PHE A N 1
ATOM 1327 C CA . PHE A 1 169 ? -41.596 15.862 -7.443 1.00 90.88 169 PHE A CA 1
ATOM 1328 C C . PHE A 1 169 ? -40.108 15.576 -7.373 1.00 90.88 169 PHE A C 1
ATOM 1330 O O . PHE A 1 169 ? -39.476 15.885 -6.370 1.00 90.88 169 PHE A O 1
ATOM 1337 N N . ILE A 1 170 ? -39.524 15.033 -8.440 1.00 92.50 170 ILE A N 1
ATOM 1338 C CA . ILE A 1 170 ? -38.077 14.867 -8.564 1.00 92.50 170 ILE A CA 1
ATOM 1339 C C . ILE A 1 170 ? -37.482 15.983 -9.418 1.00 92.50 170 ILE A C 1
ATOM 1341 O O . ILE A 1 170 ? -37.910 16.217 -10.543 1.00 92.50 170 ILE A O 1
ATOM 1345 N N . THR A 1 171 ? -36.462 16.657 -8.895 1.00 91.19 171 THR A N 1
ATOM 1346 C CA . THR A 1 171 ? -35.685 17.689 -9.588 1.00 91.19 171 THR A CA 1
ATOM 1347 C C . THR A 1 171 ? -34.236 17.243 -9.740 1.00 91.19 171 THR A C 1
ATOM 1349 O O . THR A 1 171 ? -33.599 16.808 -8.780 1.00 91.19 171 THR A O 1
ATOM 1352 N N . SER A 1 172 ? -33.708 17.366 -10.954 1.00 89.56 172 SER A N 1
ATOM 1353 C CA . SER A 1 172 ? -32.352 16.987 -11.339 1.00 89.56 172 SER A CA 1
ATOM 1354 C C . SER A 1 172 ? -31.407 18.192 -11.317 1.00 89.56 172 SER A C 1
ATOM 1356 O O . SER A 1 172 ? -31.662 19.199 -11.972 1.00 89.56 172 SER A O 1
ATOM 1358 N N . PHE A 1 173 ? -30.268 18.050 -10.639 1.00 82.12 173 PHE A N 1
ATOM 1359 C CA . PHE A 1 173 ? -29.191 19.053 -10.573 1.00 82.12 173 PHE A CA 1
ATOM 1360 C C . PHE A 1 173 ? -27.847 18.535 -11.100 1.00 82.12 173 PHE A C 1
ATOM 1362 O O . PHE A 1 173 ? -26.911 19.308 -11.288 1.00 82.12 173 PHE A O 1
ATOM 1369 N N . GLY A 1 174 ? -27.720 17.221 -11.301 1.00 77.31 174 GLY A N 1
ATOM 1370 C CA . GLY A 1 174 ? -26.458 16.599 -11.676 1.00 77.31 174 GLY A CA 1
ATOM 1371 C C . GLY A 1 174 ? -26.103 16.725 -13.159 1.00 77.31 174 GLY A C 1
ATOM 1372 O O . GLY A 1 174 ? -26.984 16.751 -14.014 1.00 77.31 174 GLY A O 1
ATOM 1373 N N . LYS A 1 175 ? -24.797 16.690 -13.463 1.00 75.25 175 LYS A N 1
ATOM 1374 C CA . LYS A 1 175 ? -24.226 16.789 -14.827 1.00 75.25 175 LYS A CA 1
ATOM 1375 C C . LYS A 1 175 ? -24.829 15.752 -15.793 1.00 75.25 175 LYS A C 1
ATOM 1377 O O . LYS A 1 175 ? -25.236 16.081 -16.903 1.00 75.25 175 LYS A O 1
ATOM 1382 N N . ASN A 1 176 ? -24.985 14.510 -15.330 1.00 76.50 176 ASN A N 1
ATOM 1383 C CA . ASN A 1 176 ? -25.565 13.418 -16.128 1.00 76.50 176 ASN A CA 1
ATOM 1384 C C . ASN A 1 176 ? -27.104 13.422 -16.147 1.00 76.50 176 ASN A C 1
ATOM 1386 O O . ASN A 1 176 ? -27.718 12.877 -17.065 1.00 76.50 176 ASN A O 1
ATOM 1390 N N . GLY A 1 177 ? -27.708 14.141 -15.202 1.00 82.62 177 GLY A N 1
ATOM 1391 C CA . GLY A 1 177 ? -29.142 14.275 -14.983 1.00 82.62 177 GLY A CA 1
ATOM 1392 C C . GLY A 1 177 ? -29.859 12.996 -14.545 1.00 82.62 177 GLY A C 1
ATOM 1393 O O . GLY A 1 177 ? -29.264 11.926 -14.446 1.00 82.62 177 GLY A O 1
ATOM 1394 N N . VAL A 1 178 ? -31.158 13.131 -14.284 1.00 88.88 178 VAL A N 1
ATOM 1395 C CA . VAL A 1 178 ? -32.051 12.039 -13.868 1.00 88.88 178 VAL A CA 1
ATOM 1396 C C . VAL A 1 178 ? -32.974 11.663 -15.019 1.00 88.88 178 VAL A C 1
ATOM 1398 O O . VAL A 1 178 ? -33.428 12.545 -15.752 1.00 88.88 178 VAL A O 1
ATOM 1401 N N . LYS A 1 179 ? -33.280 10.370 -15.168 1.00 90.88 179 LYS A N 1
ATOM 1402 C CA . LYS A 1 179 ? -34.345 9.908 -16.066 1.00 90.88 179 LYS A CA 1
ATOM 1403 C C . LYS A 1 179 ? -35.545 9.393 -15.277 1.00 90.88 179 LYS A C 1
ATOM 1405 O O . LYS A 1 179 ? -35.355 8.654 -14.314 1.00 90.88 179 LYS A O 1
ATOM 1410 N N . VAL A 1 180 ? -36.752 9.716 -15.726 1.00 90.50 180 VAL A N 1
ATOM 1411 C CA . VAL A 1 180 ? -38.006 9.113 -15.249 1.00 90.50 180 VAL A CA 1
ATOM 1412 C C . VAL A 1 180 ? -38.644 8.399 -16.435 1.00 90.50 180 VAL A C 1
ATOM 1414 O O . VAL A 1 180 ? -38.788 8.984 -17.506 1.00 90.50 180 VAL A O 1
ATOM 1417 N N . ASN A 1 181 ? -38.927 7.105 -16.281 1.00 88.25 181 ASN A N 1
ATOM 1418 C CA . ASN A 1 181 ? -39.456 6.230 -17.335 1.00 88.25 181 ASN A CA 1
ATOM 1419 C C . ASN A 1 181 ? -38.628 6.267 -18.637 1.00 88.25 181 ASN A C 1
ATOM 1421 O O . ASN A 1 181 ? -39.158 6.179 -19.738 1.00 88.25 181 ASN A O 1
ATOM 1425 N N . GLY A 1 182 ? -37.304 6.412 -18.507 1.00 82.38 182 GLY A N 1
ATOM 1426 C CA . GLY A 1 182 ? -36.359 6.442 -19.630 1.00 82.38 182 GLY A CA 1
ATOM 1427 C C . GLY A 1 182 ? -36.076 7.831 -20.219 1.00 82.38 182 GLY A C 1
ATOM 1428 O O . GLY A 1 182 ? -35.067 7.988 -20.910 1.00 82.38 182 GLY A O 1
ATOM 1429 N N . TYR A 1 183 ? -36.868 8.853 -19.884 1.00 86.88 183 TYR A N 1
ATOM 1430 C CA . TYR A 1 183 ? -36.714 10.219 -20.399 1.00 86.88 183 TYR A CA 1
ATOM 1431 C C . TYR A 1 183 ? -35.963 11.108 -19.411 1.00 86.88 183 TYR A C 1
ATOM 1433 O O . TYR A 1 183 ? -36.248 11.085 -18.217 1.00 86.88 183 TYR A O 1
ATOM 1441 N N . LYS A 1 184 ? -34.993 11.898 -19.889 1.00 86.56 184 LYS A N 1
ATOM 1442 C CA . LYS A 1 184 ? -34.220 12.820 -19.039 1.00 86.56 184 LYS A CA 1
ATOM 1443 C C . LYS A 1 184 ? -35.105 13.993 -18.616 1.00 86.56 184 LYS A C 1
ATOM 1445 O O . LYS A 1 184 ? -35.677 14.660 -19.471 1.00 86.56 184 LYS A O 1
ATOM 1450 N N . VAL A 1 185 ? -35.179 14.264 -17.317 1.00 87.25 185 VAL A N 1
ATOM 1451 C CA . VAL A 1 185 ? -36.050 15.304 -16.753 1.00 87.25 185 VAL A CA 1
ATOM 1452 C C . VAL A 1 185 ? -35.241 16.355 -16.004 1.00 87.25 185 VAL A C 1
ATOM 1454 O O . VAL A 1 185 ? -34.236 16.046 -15.360 1.00 87.25 185 VAL A O 1
ATOM 1457 N N . ARG A 1 186 ? -35.689 17.613 -16.071 1.00 87.44 186 ARG A N 1
ATOM 1458 C CA . ARG A 1 186 ? -35.207 18.677 -15.176 1.00 87.44 186 ARG A CA 1
ATOM 1459 C C . ARG A 1 186 ? -36.003 18.674 -13.874 1.00 87.44 186 ARG A C 1
ATOM 1461 O O . ARG A 1 186 ? -35.396 18.625 -12.811 1.00 87.44 186 ARG A O 1
ATOM 1468 N N . THR A 1 187 ? -37.328 18.638 -13.982 1.00 91.00 187 THR A N 1
ATOM 1469 C CA . THR A 1 187 ? -38.272 18.414 -12.883 1.00 91.00 187 THR A CA 1
ATOM 1470 C C . THR A 1 187 ? -39.425 17.562 -13.411 1.00 91.00 187 THR A C 1
ATOM 1472 O O . THR A 1 187 ? -39.857 17.782 -14.541 1.00 91.00 187 THR A O 1
ATOM 1475 N N . ALA A 1 188 ? -39.895 16.586 -12.635 1.00 92.56 188 ALA A N 1
ATOM 1476 C CA . ALA A 1 188 ? -41.042 15.747 -12.981 1.00 92.56 188 ALA A CA 1
ATOM 1477 C C . ALA A 1 188 ? -41.819 15.325 -11.728 1.00 92.56 188 ALA A C 1
ATOM 1479 O O . ALA A 1 188 ? -41.218 15.092 -10.679 1.00 92.56 188 ALA A O 1
ATOM 1480 N N . GLU A 1 189 ? -43.140 15.205 -11.844 1.00 91.81 189 GLU A N 1
ATOM 1481 C CA . GLU A 1 189 ? -43.979 14.563 -10.826 1.00 91.81 189 GLU A CA 1
ATOM 1482 C C . GLU A 1 189 ? -43.773 13.041 -10.875 1.00 91.81 189 GLU A C 1
ATOM 1484 O O . GLU A 1 189 ? -43.758 12.457 -11.957 1.00 91.81 189 GLU A O 1
ATOM 1489 N N . LEU A 1 190 ? -43.600 12.406 -9.714 1.00 90.81 190 LEU A N 1
ATOM 1490 C CA . LEU A 1 190 ? -43.457 10.959 -9.569 1.00 90.81 190 LEU A CA 1
ATOM 1491 C C . LEU A 1 190 ? -44.812 10.315 -9.271 1.00 90.81 190 LEU A C 1
ATOM 1493 O O . LEU A 1 190 ? -45.415 10.553 -8.221 1.00 90.81 190 LEU A O 1
ATOM 1497 N N . LYS A 1 191 ? -45.256 9.434 -10.166 1.00 89.50 191 LYS A N 1
ATOM 1498 C CA . LYS A 1 191 ? -46.466 8.619 -10.022 1.00 89.50 191 LYS A CA 1
ATOM 1499 C C . LYS A 1 191 ? -46.122 7.203 -9.549 1.00 89.50 191 LYS A C 1
ATOM 1501 O O . LYS A 1 191 ? -45.026 6.705 -9.818 1.00 89.50 191 LYS A O 1
ATOM 1506 N N . PRO A 1 192 ? -47.032 6.511 -8.837 1.00 88.38 192 PRO A N 1
ATOM 1507 C CA . PRO A 1 192 ? -46.802 5.130 -8.426 1.00 88.38 192 PRO A CA 1
ATOM 1508 C C . PRO A 1 192 ? -46.394 4.240 -9.608 1.00 88.38 192 PRO A C 1
ATOM 1510 O O . PRO A 1 192 ? -47.043 4.252 -10.648 1.00 88.38 192 PRO A O 1
ATOM 1513 N N . ASN A 1 193 ? -45.355 3.431 -9.402 1.00 85.62 193 ASN A N 1
ATOM 1514 C CA . ASN A 1 193 ? -44.675 2.573 -10.379 1.00 85.62 193 ASN A CA 1
ATOM 1515 C C . ASN A 1 193 ? -43.698 3.257 -11.345 1.00 85.62 193 ASN A C 1
ATOM 1517 O O . ASN A 1 193 ? -43.066 2.534 -12.117 1.00 85.62 193 ASN A O 1
ATOM 1521 N N . ASP A 1 194 ? -43.497 4.574 -11.263 1.00 91.06 194 ASP A N 1
ATOM 1522 C CA . ASP A 1 194 ? -42.483 5.247 -12.074 1.00 91.06 194 ASP A CA 1
ATOM 1523 C C . ASP A 1 194 ? -41.080 4.695 -11.816 1.00 91.06 194 ASP A C 1
ATOM 1525 O O . ASP A 1 194 ? -40.694 4.370 -10.688 1.00 91.06 194 ASP A O 1
ATOM 1529 N N . VAL A 1 195 ? -40.294 4.615 -12.886 1.00 90.25 195 VAL A N 1
ATOM 1530 C CA . VAL A 1 195 ? -38.919 4.128 -12.850 1.00 90.25 195 VAL A CA 1
ATOM 1531 C C . VAL A 1 195 ? -37.959 5.309 -12.905 1.00 90.25 195 VAL A C 1
ATOM 1533 O O . VAL A 1 195 ? -37.815 5.971 -13.932 1.00 90.25 195 VAL A O 1
ATOM 1536 N N . VAL A 1 196 ? -37.258 5.548 -11.802 1.00 90.19 196 VAL A N 1
ATOM 1537 C CA . VAL A 1 196 ? -36.254 6.602 -11.659 1.00 90.19 196 VAL A CA 1
ATOM 1538 C C . VAL A 1 196 ? -34.871 6.014 -11.896 1.00 90.19 196 VAL A C 1
ATOM 1540 O O . VAL A 1 196 ? -34.455 5.083 -11.212 1.00 90.19 196 VAL A O 1
ATOM 1543 N N . THR A 1 197 ? -34.140 6.562 -12.862 1.00 87.31 197 THR A N 1
ATOM 1544 C CA . THR A 1 197 ? -32.781 6.121 -13.188 1.00 87.31 197 THR A CA 1
ATOM 1545 C C . THR A 1 197 ? -31.767 7.227 -12.940 1.00 87.31 197 THR A C 1
ATOM 1547 O O . THR A 1 197 ? -31.898 8.336 -13.464 1.00 87.31 197 THR A O 1
ATOM 1550 N N . PHE A 1 198 ? -30.724 6.889 -12.187 1.00 84.12 198 PHE A N 1
ATOM 1551 C CA . PHE A 1 198 ? -29.552 7.725 -11.948 1.00 84.12 198 PHE A CA 1
ATOM 1552 C C . PHE A 1 198 ? -28.345 7.183 -12.720 1.00 84.12 198 PHE A C 1
ATOM 1554 O O . PHE A 1 198 ? -28.157 5.968 -12.814 1.00 84.12 198 PHE A O 1
ATOM 1561 N N . GLY A 1 199 ? -27.507 8.083 -13.239 1.00 74.12 199 GLY A N 1
ATOM 1562 C CA . GLY A 1 199 ? -26.280 7.730 -13.956 1.00 74.12 199 GLY A CA 1
ATOM 1563 C C . GLY A 1 199 ? -26.398 7.804 -15.485 1.00 74.12 199 GLY A C 1
ATOM 1564 O O . GLY A 1 199 ? -27.155 8.595 -16.040 1.00 74.12 199 GLY A O 1
ATOM 1565 N N . THR A 1 200 ? -25.593 7.008 -16.182 1.00 67.19 200 THR A N 1
ATOM 1566 C CA . THR A 1 200 ? -25.383 7.016 -17.641 1.00 67.19 200 THR A CA 1
ATOM 1567 C C . THR A 1 200 ? -25.675 5.625 -18.190 1.00 67.19 200 THR A C 1
ATOM 1569 O O . THR A 1 200 ? -25.725 4.663 -17.431 1.00 67.19 200 THR A O 1
ATOM 1572 N N . LYS A 1 201 ? -25.813 5.489 -19.518 1.00 61.22 201 LYS A N 1
ATOM 1573 C CA . LYS A 1 201 ? -26.159 4.213 -20.176 1.00 61.22 201 LYS A CA 1
ATOM 1574 C C . LYS A 1 201 ? -25.233 3.037 -19.808 1.00 61.22 201 LYS A C 1
ATOM 1576 O O . LYS A 1 201 ? -25.671 1.896 -19.893 1.00 61.22 201 LYS A O 1
ATOM 1581 N N . ARG A 1 202 ? -23.981 3.298 -19.406 1.00 56.34 202 ARG A N 1
ATOM 1582 C CA . ARG A 1 202 ? -22.989 2.266 -19.049 1.00 56.34 202 ARG A CA 1
ATOM 1583 C C . ARG A 1 202 ? -23.074 1.810 -17.583 1.00 56.34 202 ARG A C 1
ATOM 1585 O O . ARG A 1 202 ? -22.606 0.723 -17.272 1.00 56.34 202 ARG A O 1
ATOM 1592 N N . SER A 1 203 ? -23.691 2.595 -16.693 1.00 63.00 203 SER A N 1
ATOM 1593 C CA . SER A 1 203 ? -23.858 2.246 -15.272 1.00 63.00 203 SER A CA 1
ATOM 1594 C C . SER A 1 203 ? -25.097 2.938 -14.684 1.00 63.00 203 SER A C 1
ATOM 1596 O O . SER A 1 203 ? -25.061 4.068 -14.199 1.00 63.00 203 SER A O 1
ATOM 1598 N N . GLU A 1 204 ? -26.245 2.274 -14.796 1.00 72.69 204 GLU A N 1
ATOM 1599 C CA . GLU A 1 204 ? -27.536 2.826 -14.373 1.00 72.69 204 GLU A CA 1
ATOM 1600 C C . GLU A 1 204 ? -27.967 2.253 -13.024 1.00 72.69 204 GLU A C 1
ATOM 1602 O O . GLU A 1 204 ? -28.053 1.033 -12.847 1.00 72.69 204 GLU A O 1
ATOM 1607 N N . LEU A 1 205 ? -28.323 3.144 -12.101 1.00 77.38 205 LEU A N 1
ATOM 1608 C CA . LEU A 1 205 ? -29.030 2.794 -10.876 1.00 77.38 205 LEU A CA 1
ATOM 1609 C C . LEU A 1 205 ? -30.512 3.051 -11.073 1.00 77.38 205 LEU A C 1
ATOM 1611 O O . LEU A 1 205 ? -30.932 4.195 -11.229 1.00 77.38 205 LEU A O 1
ATOM 1615 N N . VAL A 1 206 ? -31.285 1.972 -11.081 1.00 84.88 206 VAL A N 1
ATOM 1616 C CA . VAL A 1 206 ? -32.698 1.987 -11.447 1.00 84.88 206 VAL A CA 1
ATOM 1617 C C . VAL A 1 206 ? -33.537 1.709 -10.207 1.00 84.88 206 VAL A C 1
ATOM 1619 O O . VAL A 1 206 ? -33.383 0.670 -9.569 1.00 84.88 206 VAL A O 1
ATOM 1622 N N . TYR A 1 207 ? -34.429 2.631 -9.876 1.00 88.44 207 TYR A N 1
ATOM 1623 C CA . TYR A 1 207 ? -35.338 2.558 -8.741 1.00 88.44 207 TYR A CA 1
ATOM 1624 C C . TYR A 1 207 ? -36.786 2.596 -9.213 1.00 88.44 207 TYR A C 1
ATOM 1626 O O . TYR A 1 207 ? -37.120 3.345 -10.124 1.00 88.44 207 TYR A O 1
ATOM 1634 N N . LYS A 1 208 ? -37.657 1.829 -8.563 1.00 92.00 208 LYS A N 1
ATOM 1635 C CA . LYS A 1 208 ? -39.107 1.903 -8.733 1.00 92.00 208 LYS A CA 1
ATOM 1636 C C . LYS A 1 208 ? -39.707 2.750 -7.620 1.00 92.00 208 LYS A C 1
ATOM 1638 O O . LYS A 1 208 ? -39.478 2.460 -6.448 1.00 92.00 208 LYS A O 1
ATOM 1643 N N . PHE A 1 209 ? -40.479 3.769 -7.969 1.00 90.44 209 PHE A N 1
ATOM 1644 C CA . PHE A 1 209 ? -41.230 4.567 -7.011 1.00 90.44 209 PHE A CA 1
ATOM 1645 C C . PHE A 1 209 ? -42.544 3.876 -6.653 1.00 90.44 209 PHE A C 1
ATOM 1647 O O . PHE A 1 209 ? -43.287 3.421 -7.520 1.00 90.44 209 PHE A O 1
ATOM 1654 N N . THR A 1 210 ? -42.849 3.793 -5.363 1.00 88.00 210 THR A N 1
ATOM 1655 C CA . THR A 1 210 ? -44.138 3.309 -4.865 1.00 88.00 210 THR A CA 1
ATOM 1656 C C . THR A 1 210 ? -44.643 4.266 -3.800 1.00 88.00 210 THR A C 1
ATOM 1658 O O . THR A 1 210 ? -43.873 4.764 -2.982 1.00 88.00 210 THR A O 1
ATOM 1661 N N . CYS A 1 211 ? -45.942 4.537 -3.817 1.00 83.25 211 CYS A N 1
ATOM 1662 C CA . CYS A 1 211 ? -46.588 5.389 -2.836 1.00 83.25 211 CYS A CA 1
ATOM 1663 C C . CYS A 1 211 ? -47.930 4.768 -2.458 1.00 83.25 211 CYS A C 1
ATOM 1665 O O . CYS A 1 211 ? -48.724 4.432 -3.338 1.00 83.25 211 CYS A O 1
ATOM 1667 N N . LYS A 1 212 ? -48.166 4.582 -1.157 1.00 78.25 212 LYS A N 1
ATOM 1668 C CA . LYS A 1 212 ? -49.451 4.148 -0.610 1.00 78.25 212 LYS A CA 1
ATOM 1669 C C . LYS A 1 212 ? -50.114 5.331 0.073 1.00 78.25 212 LYS A C 1
ATOM 1671 O O . LYS A 1 212 ? -49.571 5.889 1.024 1.00 78.25 212 LYS A O 1
ATOM 1676 N N . VAL A 1 213 ? -51.302 5.692 -0.398 1.00 63.59 213 VAL A N 1
ATOM 1677 C CA . VAL A 1 213 ? -52.158 6.651 0.298 1.00 63.59 213 VAL A CA 1
ATOM 1678 C C . VAL A 1 213 ? -52.940 5.878 1.351 1.00 63.59 213 VAL A C 1
ATOM 1680 O O . VAL A 1 213 ? -53.828 5.100 1.005 1.00 63.59 213 VAL A O 1
ATOM 1683 N N . HIS A 1 214 ? -52.636 6.071 2.634 1.00 52.41 214 HIS A N 1
ATOM 1684 C CA . HIS A 1 214 ? -53.557 5.622 3.670 1.00 52.41 214 HIS A CA 1
ATOM 1685 C C . HIS A 1 214 ? -54.758 6.569 3.675 1.00 52.41 214 HIS A C 1
ATOM 1687 O O . HIS A 1 214 ? -54.635 7.752 4.000 1.00 52.41 214 HIS A O 1
ATOM 1693 N N . ALA A 1 215 ? -55.931 6.062 3.288 1.00 41.66 215 ALA A N 1
ATOM 1694 C CA . ALA A 1 215 ? -57.177 6.732 3.625 1.00 41.66 215 ALA A CA 1
ATOM 1695 C C . ALA A 1 215 ? -57.222 6.850 5.154 1.00 41.66 215 ALA A C 1
ATOM 1697 O O . ALA A 1 215 ? -57.062 5.847 5.855 1.00 41.66 215 ALA A O 1
ATOM 1698 N N . ALA A 1 216 ? -57.358 8.073 5.668 1.00 39.31 216 ALA A N 1
ATOM 1699 C CA . ALA A 1 216 ? -57.510 8.296 7.097 1.00 39.31 216 ALA A CA 1
ATOM 1700 C C . ALA A 1 216 ? -58.660 7.413 7.598 1.00 39.31 216 ALA A C 1
ATOM 1702 O O . ALA A 1 216 ? -59.753 7.445 7.032 1.00 39.31 216 ALA A O 1
ATOM 1703 N N . LYS A 1 217 ? -58.413 6.604 8.635 1.00 36.78 217 LYS A N 1
ATOM 1704 C CA . LYS A 1 217 ? -59.505 5.994 9.391 1.00 36.78 217 LYS A CA 1
ATOM 1705 C C . LYS A 1 217 ? -60.292 7.147 9.997 1.00 36.78 217 LYS A C 1
ATOM 1707 O O . LYS A 1 217 ? -59.842 7.759 10.959 1.00 36.78 217 LYS A O 1
ATOM 1712 N N . THR A 1 218 ? -61.441 7.460 9.416 1.00 32.41 218 THR A N 1
ATOM 1713 C CA . THR A 1 218 ? -62.456 8.273 10.067 1.00 32.41 218 THR A CA 1
ATOM 1714 C C . THR A 1 218 ? -62.866 7.515 11.324 1.00 32.41 218 THR A C 1
ATOM 1716 O O . THR A 1 218 ? -63.551 6.495 11.250 1.00 32.41 218 THR A O 1
ATOM 1719 N N . GLU A 1 219 ? -62.395 7.963 12.487 1.00 34.47 219 GLU A N 1
ATOM 1720 C CA . GLU A 1 219 ? -63.007 7.575 13.751 1.00 34.47 219 GLU A CA 1
ATOM 1721 C C . GLU A 1 219 ? -64.440 8.102 13.733 1.00 34.47 219 GLU A C 1
ATOM 1723 O O . GLU A 1 219 ? -64.700 9.290 13.927 1.00 34.47 219 GLU A O 1
ATOM 1728 N N . ILE A 1 220 ? -65.388 7.208 13.466 1.00 34.06 220 ILE A N 1
ATOM 1729 C CA . ILE A 1 220 ? -66.787 7.458 13.776 1.00 34.06 220 ILE A CA 1
ATOM 1730 C C . ILE A 1 220 ? -66.856 7.526 15.302 1.00 34.06 220 ILE A C 1
ATOM 1732 O O . ILE A 1 220 ? -66.814 6.502 15.982 1.00 34.06 220 ILE A O 1
ATOM 1736 N N . LYS A 1 221 ? -66.943 8.741 15.851 1.00 34.25 221 LYS A N 1
ATOM 1737 C CA . LYS A 1 221 ? -67.400 8.942 17.227 1.00 34.25 221 LYS A CA 1
ATOM 1738 C C . LYS A 1 221 ? -68.838 8.438 17.304 1.00 34.25 221 LYS A C 1
ATOM 1740 O O . LYS A 1 221 ? -69.767 9.139 16.916 1.00 34.25 221 LYS A O 1
ATOM 1745 N N . THR A 1 222 ? -69.028 7.220 17.797 1.00 32.56 222 THR A N 1
ATOM 1746 C CA . THR A 1 222 ? -70.349 6.764 18.231 1.00 32.56 222 THR A CA 1
ATOM 1747 C C . THR A 1 222 ? -70.810 7.638 19.403 1.00 32.56 222 THR A C 1
ATOM 1749 O O . THR A 1 222 ? -70.031 7.824 20.347 1.00 32.56 222 THR A O 1
ATOM 1752 N N . PRO A 1 223 ? -72.037 8.189 19.386 1.00 32.25 223 PRO A N 1
ATOM 1753 C CA . PRO A 1 223 ? -72.556 8.950 20.513 1.00 32.25 223 PRO A CA 1
ATOM 1754 C C . PRO A 1 223 ? -72.713 8.046 21.739 1.00 32.25 223 PRO A C 1
ATOM 1756 O O . PRO A 1 223 ? -73.102 6.884 21.621 1.00 32.25 223 PRO A O 1
ATOM 1759 N N . ARG A 1 224 ? -72.437 8.597 22.927 1.00 33.25 224 ARG A N 1
ATOM 1760 C CA . ARG A 1 224 ? -72.777 7.968 24.209 1.00 33.25 224 ARG A CA 1
ATOM 1761 C C . ARG A 1 224 ? -74.281 7.698 24.259 1.00 33.25 224 ARG A C 1
ATOM 1763 O O . ARG A 1 224 ? -75.065 8.641 24.189 1.00 33.25 224 ARG A O 1
ATOM 1770 N N . VAL A 1 225 ? -74.658 6.442 24.477 1.00 32.00 225 VAL A N 1
ATOM 1771 C CA . VAL A 1 225 ? -75.996 6.065 24.943 1.00 32.00 225 VAL A CA 1
ATOM 1772 C C . VAL A 1 225 ? -75.847 5.391 26.303 1.00 32.00 225 VAL A C 1
ATOM 1774 O O . VAL A 1 225 ? -74.949 4.577 26.514 1.00 32.00 225 VAL A O 1
ATOM 1777 N N . ALA A 1 226 ? -76.680 5.841 27.236 1.00 32.06 226 ALA A N 1
ATOM 1778 C CA . ALA A 1 226 ? -76.695 5.464 28.638 1.00 32.06 226 ALA A CA 1
ATOM 1779 C C . ALA A 1 226 ? -77.081 3.992 28.863 1.00 32.06 226 ALA A C 1
ATOM 1781 O O . ALA A 1 226 ? -77.791 3.383 28.065 1.00 32.06 226 ALA A O 1
ATOM 1782 N N . SER A 1 227 ? -76.610 3.457 29.989 1.00 38.94 227 SER A N 1
ATOM 1783 C CA . SER A 1 227 ? -76.877 2.114 30.508 1.00 38.94 227 SER A CA 1
ATOM 1784 C C . SER A 1 227 ? -78.367 1.785 30.642 1.00 38.94 227 SER A C 1
ATOM 1786 O O . SER A 1 227 ? -79.154 2.660 31.007 1.00 38.94 227 SER A O 1
ATOM 1788 N N . PRO A 1 228 ? -78.709 0.487 30.572 1.00 35.69 228 PRO A N 1
ATOM 1789 C CA . PRO A 1 228 ? -79.743 -0.050 31.444 1.00 35.69 228 PRO A CA 1
ATOM 1790 C C . PRO A 1 228 ? -79.276 -1.264 32.268 1.00 35.69 228 PRO A C 1
ATOM 1792 O O . PRO A 1 228 ? -78.732 -2.246 31.772 1.00 35.69 228 PRO A O 1
ATOM 1795 N N . VAL A 1 229 ? -79.501 -1.088 33.567 1.00 32.44 229 VAL A N 1
ATOM 1796 C CA . VAL A 1 229 ? -79.853 -1.994 34.672 1.00 32.44 229 VAL A CA 1
ATOM 1797 C C . VAL A 1 229 ? -80.184 -3.465 34.334 1.00 32.44 229 VAL A C 1
ATOM 1799 O O . VAL A 1 229 ? -80.983 -3.756 33.449 1.00 32.44 229 VAL A O 1
ATOM 1802 N N . SER A 1 230 ? -79.636 -4.374 35.150 1.00 36.56 230 SER A N 1
ATOM 1803 C CA . SER A 1 230 ? -79.964 -5.808 35.262 1.00 36.56 230 SER A CA 1
ATOM 1804 C C . SER A 1 230 ? -81.334 -6.063 35.911 1.00 36.56 230 SER A C 1
ATOM 1806 O O . SER A 1 230 ? -81.711 -5.349 36.839 1.00 36.56 230 SER A O 1
ATOM 1808 N N . PRO A 1 231 ? -82.047 -7.131 35.525 1.00 37.53 231 PRO A N 1
ATOM 1809 C CA . PRO A 1 231 ? -82.273 -8.266 36.451 1.00 37.53 231 PRO A CA 1
ATOM 1810 C C . PRO A 1 231 ? -82.312 -9.611 35.676 1.00 37.53 231 PRO A C 1
ATOM 1812 O O . PRO A 1 231 ? -82.433 -9.608 34.461 1.00 37.53 231 PRO A O 1
ATOM 1815 N N . GLY A 1 232 ? -82.223 -10.831 36.206 1.00 28.66 232 GLY A N 1
ATOM 1816 C CA . GLY A 1 232 ? -82.181 -11.418 37.539 1.00 28.66 232 GLY A CA 1
ATOM 1817 C C . GLY A 1 232 ? -82.482 -12.932 37.391 1.00 28.66 232 GLY A C 1
ATOM 1818 O O . GLY A 1 232 ? -83.297 -13.296 36.559 1.00 28.66 232 GLY A O 1
ATOM 1819 N N . VAL A 1 233 ? -81.809 -13.764 38.198 1.00 29.53 233 VAL A N 1
ATOM 1820 C CA . VAL A 1 233 ? -82.262 -15.022 38.857 1.00 29.53 233 VAL A CA 1
ATOM 1821 C C . VAL A 1 233 ? -82.788 -16.242 38.045 1.00 29.53 233 VAL A C 1
ATOM 1823 O O . VAL A 1 233 ? -83.651 -16.129 37.187 1.00 29.53 233 VAL A O 1
ATOM 1826 N N . SER A 1 234 ? -82.379 -17.436 38.532 1.00 28.53 234 SER A N 1
ATOM 1827 C CA . SER A 1 234 ? -82.958 -18.809 38.418 1.00 28.53 234 SER A CA 1
ATOM 1828 C C . SER A 1 234 ? -82.753 -19.595 37.112 1.00 28.53 234 SER A C 1
ATOM 1830 O O . SER A 1 234 ? -82.734 -19.006 36.046 1.00 28.53 234 SER A O 1
ATOM 1832 N N . ALA A 1 235 ? -82.642 -20.929 37.069 1.00 28.62 235 ALA A N 1
ATOM 1833 C CA . ALA A 1 235 ? -82.368 -22.019 38.017 1.00 28.62 235 ALA A CA 1
ATOM 1834 C C . ALA A 1 235 ? -82.245 -23.333 37.189 1.00 28.62 235 ALA A C 1
ATOM 1836 O O . ALA A 1 235 ? -82.653 -23.371 36.034 1.00 28.62 235 ALA A O 1
ATOM 1837 N N . GLU A 1 236 ? -81.739 -24.394 37.830 1.00 27.23 236 GLU A N 1
ATOM 1838 C CA . GLU A 1 236 ? -82.009 -25.827 37.568 1.00 27.23 236 GLU A CA 1
ATOM 1839 C C . GLU A 1 236 ? -81.329 -26.612 36.414 1.00 27.23 236 GLU A C 1
ATOM 1841 O O . GLU A 1 236 ? -81.538 -26.413 35.223 1.00 27.23 236 GLU A O 1
ATOM 1846 N N . CYS A 1 237 ? -80.573 -27.638 36.839 1.00 31.53 237 CYS A N 1
ATOM 1847 C CA . CYS A 1 237 ? -80.371 -28.929 36.156 1.00 31.53 237 CYS A CA 1
ATOM 1848 C C . CYS A 1 237 ? -81.663 -29.780 36.241 1.00 31.53 237 CYS A C 1
ATOM 1850 O O . CYS A 1 237 ? -82.413 -29.577 37.196 1.00 31.53 237 CYS A O 1
ATOM 1852 N N . PRO A 1 238 ? -81.887 -30.820 35.399 1.00 39.25 238 PRO A N 1
ATOM 1853 C CA . PRO A 1 238 ? -81.419 -32.172 35.771 1.00 39.25 238 PRO A CA 1
ATOM 1854 C C . PRO A 1 238 ? -81.137 -33.186 34.624 1.00 39.25 238 PRO A C 1
ATOM 1856 O O . PRO A 1 238 ? -81.795 -33.215 33.596 1.00 39.25 238 PRO A O 1
ATOM 1859 N N . LYS A 1 239 ? -80.173 -34.076 34.916 1.00 28.94 239 LYS A N 1
ATOM 1860 C CA . LYS A 1 239 ? -80.112 -35.555 34.766 1.00 28.94 239 LYS A CA 1
ATOM 1861 C C . LYS A 1 239 ? -80.649 -36.311 33.526 1.00 28.94 239 LYS A C 1
ATOM 1863 O O . LYS A 1 239 ? -81.745 -36.086 33.032 1.00 28.94 239 LYS A O 1
ATOM 1868 N N . SER A 1 240 ? -79.975 -37.464 33.349 1.00 30.11 240 SER A N 1
ATOM 1869 C CA . SER A 1 240 ? -80.464 -38.781 32.866 1.00 30.11 240 SER A CA 1
ATOM 1870 C C . SER A 1 240 ? -80.209 -39.039 31.370 1.00 30.11 240 SER A C 1
ATOM 1872 O O . SER A 1 240 ? -80.218 -38.102 30.591 1.00 30.11 240 SER A O 1
ATOM 1874 N N . ASN A 1 241 ? -79.916 -40.232 30.846 1.00 28.64 241 ASN A N 1
ATOM 1875 C CA . ASN A 1 241 ? -79.837 -41.629 31.297 1.00 28.64 241 ASN A CA 1
ATOM 1876 C C . ASN A 1 241 ? -78.936 -42.360 30.267 1.00 28.64 241 ASN A C 1
ATOM 1878 O O . ASN A 1 241 ? -78.886 -41.958 29.113 1.00 28.64 241 ASN A O 1
ATOM 1882 N N . GLY A 1 242 ? -78.142 -43.370 30.630 1.00 29.08 242 GLY A N 1
ATOM 1883 C CA . GLY A 1 242 ? -78.536 -44.784 30.475 1.00 29.08 242 GLY A CA 1
ATOM 1884 C C . GLY A 1 242 ? -77.628 -45.484 29.443 1.00 29.08 242 GLY A C 1
ATOM 1885 O O . GLY A 1 242 ? -77.622 -45.127 28.278 1.00 29.08 242 GLY A O 1
ATOM 1886 N N . LYS A 1 243 ? -76.666 -46.306 29.883 1.00 29.19 243 LYS A N 1
ATOM 1887 C CA . LYS A 1 243 ? -76.708 -47.788 29.903 1.00 29.19 243 LYS A CA 1
ATOM 1888 C C . LYS A 1 243 ? -76.929 -48.478 28.544 1.00 29.19 243 LYS A C 1
ATOM 1890 O O . LYS A 1 243 ? -78.042 -48.518 28.043 1.00 29.19 243 LYS A O 1
ATOM 1895 N N . SER A 1 244 ? -75.909 -49.202 28.082 1.00 33.38 244 SER A N 1
ATOM 1896 C CA . SER A 1 244 ? -75.927 -50.640 27.704 1.00 33.38 244 SER A CA 1
ATOM 1897 C C . SER A 1 244 ? -74.531 -50.979 27.147 1.00 33.38 244 SER A C 1
ATOM 1899 O O . SER A 1 244 ? -73.966 -50.187 26.412 1.00 33.38 244 SER A O 1
ATOM 1901 N N . GLY A 1 245 ? -73.784 -51.952 27.687 1.00 28.98 245 GLY A N 1
ATOM 1902 C CA . GLY A 1 245 ? -73.923 -53.397 27.439 1.00 28.98 245 GLY A CA 1
ATOM 1903 C C . GLY A 1 245 ? -73.114 -53.764 26.177 1.00 28.98 245 GLY A C 1
ATOM 1904 O O . GLY A 1 245 ? -73.188 -53.043 25.203 1.00 28.98 245 GLY A O 1
ATOM 1905 N N . CYS A 1 246 ? -72.329 -54.831 26.056 1.00 27.31 246 CYS A N 1
ATOM 1906 C CA . CYS A 1 246 ? -72.059 -56.004 26.873 1.00 27.31 246 CYS A CA 1
ATOM 1907 C C . CYS A 1 246 ? -70.920 -56.794 26.168 1.00 27.31 246 CYS A C 1
ATOM 1909 O O . CYS A 1 246 ? -70.910 -56.821 24.946 1.00 27.31 246 CYS A O 1
ATOM 1911 N N . LYS A 1 247 ? -70.085 -57.504 26.955 1.00 30.17 247 LYS A N 1
ATOM 1912 C CA . LYS A 1 247 ? -69.448 -58.833 26.698 1.00 30.17 247 LYS A CA 1
ATOM 1913 C C . LYS A 1 247 ? -68.405 -58.973 25.555 1.00 30.17 247 LYS A C 1
ATOM 1915 O O . LYS A 1 247 ? -68.652 -58.580 24.431 1.00 30.17 247 LYS A O 1
ATOM 1920 N N . ARG A 1 248 ? -67.153 -59.388 25.862 1.00 28.56 248 ARG A N 1
ATOM 1921 C CA . ARG A 1 248 ? -66.617 -60.782 26.050 1.00 28.56 248 ARG A CA 1
ATOM 1922 C C . ARG A 1 248 ? -66.724 -61.594 24.742 1.00 28.56 248 ARG A C 1
ATOM 1924 O O . ARG A 1 248 ? -67.776 -61.538 24.134 1.00 28.56 248 ARG A O 1
ATOM 1931 N N . SER A 1 249 ? -65.774 -62.391 24.244 1.00 29.20 249 SER A N 1
ATOM 1932 C CA . SER A 1 249 ? -64.657 -63.188 24.800 1.00 29.20 249 SER A CA 1
ATOM 1933 C C . SER A 1 249 ? -64.071 -63.999 23.605 1.00 29.20 249 SER A C 1
ATOM 1935 O O . SER A 1 249 ? -64.863 -64.388 22.759 1.00 29.20 249 SER A O 1
ATOM 1937 N N . VAL A 1 250 ? -62.744 -64.133 23.419 1.00 30.20 250 VAL A N 1
ATOM 1938 C CA . VAL A 1 250 ? -61.890 -65.327 23.715 1.00 30.20 250 VAL A CA 1
ATOM 1939 C C . VAL A 1 250 ? -61.525 -66.189 22.477 1.00 30.20 250 VAL A C 1
ATOM 1941 O O . VAL A 1 250 ? -62.360 -66.378 21.604 1.00 30.20 250 VAL A O 1
ATOM 1944 N N . GLU A 1 251 ? -60.280 -66.714 22.506 1.00 29.33 251 GLU A N 1
ATOM 1945 C CA . GLU A 1 251 ? -59.652 -67.816 21.721 1.00 29.33 251 GLU A CA 1
ATOM 1946 C C . GLU A 1 251 ? -59.304 -67.549 20.242 1.00 29.33 251 GLU A C 1
ATOM 1948 O O . GLU A 1 251 ? -60.043 -66.888 19.532 1.00 29.33 251 GLU A O 1
ATOM 1953 N N . GLY A 1 252 ? -58.185 -68.003 19.662 1.00 29.72 252 GLY A N 1
ATOM 1954 C CA . GLY A 1 252 ? -57.139 -68.964 20.042 1.00 29.72 252 GLY A CA 1
ATOM 1955 C C . GLY A 1 252 ? -56.594 -69.642 18.760 1.00 29.72 252 GLY A C 1
ATOM 1956 O O . GLY A 1 252 ? -57.280 -69.621 17.743 1.00 29.72 252 GLY A O 1
ATOM 1957 N N . THR A 1 253 ? -55.417 -70.291 18.831 1.00 31.39 253 THR A N 1
ATOM 1958 C CA . THR A 1 253 ? -54.701 -71.091 17.784 1.00 31.39 253 THR A CA 1
ATOM 1959 C C . THR A 1 253 ? -53.850 -70.287 16.776 1.00 31.39 253 THR A C 1
ATOM 1961 O O . THR A 1 253 ? -54.250 -69.215 16.350 1.00 31.39 253 THR A O 1
ATOM 1964 N N . GLY A 1 254 ? -52.643 -70.677 16.344 1.00 29.03 254 GLY A N 1
ATOM 1965 C CA . GLY A 1 254 ? -51.828 -71.883 16.535 1.00 29.03 254 GLY A CA 1
ATOM 1966 C C . GLY A 1 254 ? -50.970 -72.131 15.273 1.00 29.03 254 GLY A C 1
ATOM 1967 O O . GLY A 1 254 ? -51.536 -72.287 14.202 1.00 29.03 254 GLY A O 1
ATOM 1968 N N . ASP A 1 255 ? -49.638 -72.105 15.430 1.00 32.22 255 ASP A N 1
ATOM 1969 C CA . ASP A 1 255 ? -48.528 -72.732 14.669 1.00 32.22 255 ASP A CA 1
ATOM 1970 C C . ASP A 1 255 ? -48.568 -72.985 13.138 1.00 32.22 255 ASP A C 1
ATOM 1972 O O . ASP A 1 255 ? -49.468 -73.626 12.610 1.00 32.22 255 ASP A O 1
ATOM 1976 N N . ALA A 1 256 ? -47.449 -72.693 12.442 1.00 33.09 256 ALA A N 1
ATOM 1977 C CA . ALA A 1 256 ? -46.402 -73.701 12.152 1.00 33.09 256 ALA A CA 1
ATOM 1978 C C . ALA A 1 256 ? -45.459 -73.355 10.967 1.00 33.09 256 ALA A C 1
ATOM 1980 O O . ALA A 1 256 ? -45.898 -73.185 9.833 1.00 33.09 256 ALA A O 1
ATOM 1981 N N . SER A 1 257 ? -44.150 -73.544 11.224 1.00 30.70 257 SER A N 1
ATOM 1982 C CA . SER A 1 257 ? -43.105 -74.083 10.314 1.00 30.70 257 SER A CA 1
ATOM 1983 C C . SER A 1 257 ? -42.562 -73.175 9.181 1.00 30.70 257 SER A C 1
ATOM 1985 O O . SER A 1 257 ? -43.307 -72.424 8.577 1.00 30.70 257 SER A O 1
ATOM 1987 N N . LYS A 1 258 ? -41.277 -73.170 8.781 1.00 29.50 258 LYS A N 1
ATOM 1988 C CA . LYS A 1 258 ? -40.145 -74.111 8.929 1.00 29.50 258 LYS A CA 1
ATOM 1989 C C . LYS A 1 258 ? -38.838 -73.397 8.487 1.00 29.50 258 LYS A C 1
ATOM 1991 O O . LYS A 1 258 ? -38.829 -72.752 7.443 1.00 29.50 258 LYS A O 1
ATOM 1996 N N . SER A 1 259 ? -37.741 -73.568 9.230 1.00 33.31 259 SER A N 1
ATOM 1997 C CA . SER A 1 259 ? -36.337 -73.506 8.734 1.00 33.31 259 SER A CA 1
ATOM 1998 C C . SER A 1 259 ? -35.975 -74.883 8.091 1.00 33.31 259 SER A C 1
ATOM 2000 O O . SER A 1 259 ? -36.908 -75.692 8.026 1.00 33.31 259 SER A O 1
ATOM 2002 N N . PRO A 1 260 ? -34.736 -75.272 7.652 1.00 47.66 260 PRO A N 1
ATOM 2003 C CA . PRO A 1 260 ? -33.381 -74.915 8.151 1.00 47.66 260 PRO A CA 1
ATOM 2004 C C . PRO A 1 260 ? -32.272 -74.756 7.064 1.00 47.66 260 PRO A C 1
ATOM 2006 O O . PRO A 1 260 ? -32.492 -75.027 5.892 1.00 47.66 260 PRO A O 1
ATOM 2009 N N . GLY A 1 261 ? -31.100 -74.181 7.374 1.00 29.50 261 GLY A N 1
ATOM 2010 C CA . GLY A 1 261 ? -29.868 -74.877 7.823 1.00 29.50 261 GLY A CA 1
ATOM 2011 C C . GLY A 1 261 ? -28.764 -74.670 6.756 1.00 29.50 261 GLY A C 1
ATOM 2012 O O . GLY A 1 261 ? -29.099 -74.394 5.614 1.00 29.50 261 GLY A O 1
ATOM 2013 N N . ASP A 1 262 ? -27.447 -74.744 6.951 1.00 28.08 262 ASP A N 1
ATOM 2014 C CA . ASP A 1 262 ? -26.541 -75.085 8.054 1.00 28.08 262 ASP A CA 1
ATOM 2015 C C . ASP A 1 262 ? -25.112 -74.762 7.502 1.00 28.08 262 ASP A C 1
ATOM 2017 O O . ASP A 1 262 ? -24.832 -75.049 6.343 1.00 28.08 262 ASP A O 1
ATOM 2021 N N . SER A 1 263 ? -24.335 -73.849 8.093 1.00 29.62 263 SER A N 1
ATOM 2022 C CA . SER A 1 263 ? -23.109 -74.055 8.895 1.00 29.62 263 SER A CA 1
ATOM 2023 C C . SER A 1 263 ? -21.833 -74.682 8.265 1.00 29.62 263 SER A C 1
ATOM 2025 O O . SER A 1 263 ? -21.855 -75.536 7.389 1.00 29.62 263 SER A O 1
ATOM 2027 N N . ARG A 1 264 ? -20.698 -74.262 8.870 1.00 29.11 264 ARG A N 1
ATOM 2028 C CA . ARG A 1 264 ? -19.402 -74.958 9.092 1.00 29.11 264 ARG A CA 1
ATOM 2029 C C . ARG A 1 264 ? -18.161 -74.678 8.214 1.00 29.11 264 ARG A C 1
ATOM 2031 O O . ARG A 1 264 ? -17.890 -75.325 7.218 1.00 29.11 264 ARG A O 1
ATOM 2038 N N . SER A 1 265 ? -17.274 -73.871 8.817 1.00 29.52 265 SER A N 1
ATOM 2039 C CA . SER A 1 265 ? -15.914 -74.223 9.300 1.00 29.52 265 SER A CA 1
ATOM 2040 C C . SER A 1 265 ? -14.866 -74.833 8.347 1.00 29.52 265 SER A C 1
ATOM 2042 O O . SER A 1 265 ? -15.034 -75.963 7.906 1.00 29.52 265 SER A O 1
ATOM 2044 N N . LYS A 1 266 ? -13.656 -74.241 8.293 1.00 30.27 266 LYS A N 1
ATOM 2045 C CA . LYS A 1 266 ? -12.418 -74.791 8.911 1.00 30.27 266 LYS A CA 1
ATOM 2046 C C . LYS A 1 266 ? -11.143 -74.001 8.554 1.00 30.27 266 LYS A C 1
ATOM 2048 O O . LYS A 1 266 ? -10.929 -73.557 7.437 1.00 30.27 266 LYS A O 1
ATOM 2053 N N . ARG A 1 267 ? -10.281 -73.929 9.574 1.00 30.39 267 ARG A N 1
ATOM 2054 C CA . ARG A 1 267 ? -8.830 -73.657 9.622 1.00 30.39 267 ARG A CA 1
ATOM 2055 C C . ARG A 1 267 ? -8.013 -74.096 8.389 1.00 30.39 267 ARG A C 1
ATOM 2057 O O . ARG A 1 267 ? -8.136 -75.250 7.994 1.00 30.39 267 ARG A O 1
ATOM 2064 N N . ARG A 1 268 ? -6.959 -73.330 8.054 1.00 28.56 268 ARG A N 1
ATOM 2065 C CA . ARG A 1 268 ? -5.547 -73.786 8.153 1.00 28.56 268 ARG A CA 1
ATOM 2066 C C . ARG A 1 268 ? -4.520 -72.655 7.951 1.00 28.56 268 ARG A C 1
ATOM 2068 O O . ARG A 1 268 ? -4.683 -71.795 7.100 1.00 28.56 268 ARG A O 1
ATOM 2075 N N . ARG A 1 269 ? -3.463 -72.716 8.773 1.00 32.03 269 ARG A N 1
ATOM 2076 C CA . ARG A 1 269 ? -2.156 -72.032 8.672 1.00 32.03 269 ARG A CA 1
ATOM 2077 C C . ARG A 1 269 ? -1.295 -72.670 7.572 1.00 32.03 269 ARG A C 1
ATOM 2079 O O . ARG A 1 269 ? -1.408 -73.883 7.455 1.00 32.03 269 ARG A O 1
ATOM 2086 N N . VAL A 1 270 ? -0.371 -71.905 6.969 1.00 31.67 270 VAL A N 1
ATOM 2087 C CA . VAL A 1 270 ? 1.072 -72.167 6.654 1.00 31.67 270 VAL A CA 1
ATOM 2088 C C . VAL A 1 270 ? 1.626 -70.787 6.206 1.00 31.67 270 VAL A C 1
ATOM 2090 O O . VAL A 1 270 ? 0.991 -70.162 5.372 1.00 31.67 270 VAL A O 1
ATOM 2093 N N . ALA A 1 271 ? 2.545 -70.089 6.887 1.00 29.94 271 ALA A N 1
ATOM 2094 C CA . ALA A 1 271 ? 3.978 -70.288 7.179 1.00 29.94 271 ALA A CA 1
ATOM 2095 C C . ALA A 1 271 ? 4.950 -69.886 6.040 1.00 29.94 271 ALA A C 1
ATOM 2097 O O . ALA A 1 271 ? 4.712 -70.190 4.879 1.00 29.94 271 ALA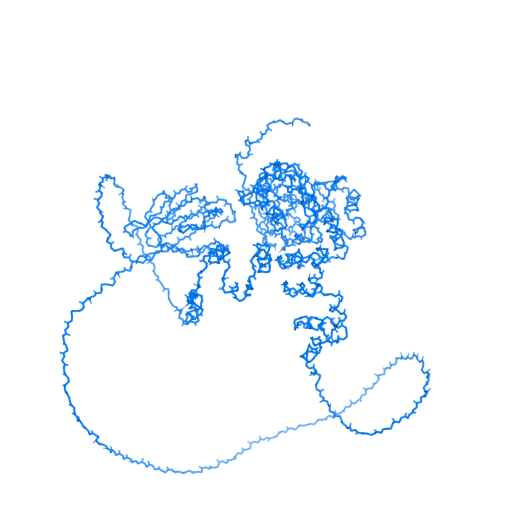 A O 1
ATOM 2098 N N . GLY A 1 272 ? 6.063 -69.249 6.443 1.00 27.36 272 GLY A N 1
ATOM 2099 C CA . GLY A 1 272 ? 7.224 -68.828 5.635 1.00 27.36 272 GLY A CA 1
ATOM 2100 C C . GLY A 1 272 ? 7.379 -67.302 5.659 1.00 27.36 272 GLY A C 1
ATOM 2101 O O . GLY A 1 272 ? 6.600 -66.620 5.016 1.00 27.36 272 GLY A O 1
ATOM 2102 N N . GLY A 1 273 ? 8.227 -66.675 6.488 1.00 28.39 273 GLY A N 1
ATOM 2103 C CA . GLY A 1 273 ? 9.677 -66.892 6.639 1.00 28.39 273 GLY A CA 1
ATOM 2104 C C . GLY A 1 273 ? 10.393 -65.964 5.640 1.00 28.39 273 GLY A C 1
ATOM 2105 O O . GLY A 1 273 ? 9.979 -65.915 4.496 1.00 28.39 273 GLY A O 1
ATOM 2106 N N . ALA A 1 274 ? 11.422 -65.177 5.941 1.00 31.92 274 ALA A N 1
ATOM 2107 C CA . ALA A 1 274 ? 12.402 -65.148 7.020 1.00 31.92 274 ALA A CA 1
ATOM 2108 C C . ALA A 1 274 ? 13.054 -63.736 7.020 1.00 31.92 274 ALA A C 1
ATOM 2110 O O . ALA A 1 274 ? 13.019 -63.069 5.993 1.00 31.92 274 ALA A O 1
ATOM 2111 N N . LYS A 1 275 ? 13.443 -63.200 8.193 1.00 34.22 275 LYS A N 1
ATOM 2112 C CA . LYS A 1 275 ? 14.840 -62.992 8.676 1.00 34.22 275 LYS A CA 1
ATOM 2113 C C . LYS A 1 275 ? 15.617 -61.930 7.869 1.00 34.22 275 LYS A C 1
ATOM 2115 O O . LYS A 1 275 ? 15.526 -61.894 6.660 1.00 34.22 275 LYS A O 1
ATOM 2120 N N . SER A 1 276 ? 16.397 -61.034 8.462 1.00 33.34 276 SER A N 1
ATOM 2121 C CA . SER A 1 276 ? 17.400 -61.206 9.525 1.00 33.34 276 SER A CA 1
ATOM 2122 C C . SER A 1 276 ? 17.819 -59.785 9.979 1.00 33.34 276 SER A C 1
ATOM 2124 O O . SER A 1 276 ? 17.913 -58.905 9.134 1.00 33.34 276 SER A O 1
ATOM 2126 N N . SER A 1 277 ? 17.925 -59.402 11.256 1.00 34.91 277 SER A N 1
ATOM 2127 C CA . SER A 1 277 ? 18.782 -59.879 12.361 1.00 34.91 277 SER A CA 1
ATOM 2128 C C . SER A 1 277 ? 19.762 -58.757 12.745 1.00 34.91 277 SER A C 1
ATOM 2130 O O . SER A 1 277 ? 20.464 -58.268 11.871 1.00 34.91 277 SER A O 1
ATOM 2132 N N . LEU A 1 278 ? 19.723 -58.299 14.004 1.00 33.47 278 LEU A N 1
ATOM 2133 C CA . LEU A 1 278 ? 20.753 -58.528 15.049 1.00 33.47 278 LEU A CA 1
ATOM 2134 C C . LEU A 1 278 ? 21.904 -57.508 14.949 1.00 33.47 278 LEU A C 1
ATOM 2136 O O . LEU A 1 278 ? 22.283 -57.123 13.859 1.00 33.47 278 LEU A O 1
ATOM 2140 N N . SER A 1 279 ? 22.480 -56.968 16.020 1.00 32.59 279 SER A N 1
ATOM 2141 C CA . SER A 1 279 ? 22.707 -57.423 17.407 1.00 32.59 279 SER A CA 1
ATOM 2142 C C . SER A 1 279 ? 23.044 -56.177 18.256 1.00 32.59 279 SER A C 1
ATOM 2144 O O . SER A 1 279 ? 23.577 -55.225 17.701 1.00 32.59 279 SER A O 1
ATOM 2146 N N . GLY A 1 280 ? 22.690 -56.050 19.543 1.00 29.16 280 GLY A N 1
ATOM 2147 C CA . GLY A 1 280 ? 23.251 -56.762 20.715 1.00 29.16 280 GLY A CA 1
ATOM 2148 C C . GLY A 1 280 ? 24.182 -55.790 21.480 1.00 29.16 280 GLY A C 1
ATOM 2149 O O . GLY A 1 280 ? 24.834 -54.990 20.831 1.00 29.16 280 GLY A O 1
ATOM 2150 N N . GLY A 1 281 ? 24.299 -55.710 22.810 1.00 28.05 281 GLY A N 1
ATOM 2151 C CA . GLY A 1 281 ? 23.783 -56.437 23.982 1.00 28.05 281 GLY A CA 1
ATOM 2152 C C . GLY A 1 281 ? 23.813 -55.499 25.221 1.00 28.05 281 GLY A C 1
ATOM 2153 O O . GLY A 1 281 ? 24.327 -54.391 25.121 1.00 28.05 281 GLY A O 1
ATOM 2154 N N . ARG A 1 282 ? 23.033 -55.762 26.291 1.00 32.44 282 ARG A N 1
ATOM 2155 C CA . ARG A 1 282 ? 23.394 -56.433 27.584 1.00 32.44 282 ARG A CA 1
ATOM 2156 C C . ARG A 1 282 ? 24.619 -55.827 28.300 1.00 32.44 282 ARG A C 1
ATOM 2158 O O . ARG A 1 282 ? 25.616 -55.606 27.639 1.00 32.44 282 ARG A O 1
ATOM 2165 N N . GLY A 1 283 ? 24.686 -55.611 29.620 1.00 27.58 283 GLY A N 1
ATOM 2166 C CA . GLY A 1 283 ? 23.899 -55.922 30.842 1.00 27.58 283 GLY A CA 1
ATOM 2167 C C . GLY A 1 283 ? 24.492 -55.072 32.004 1.00 27.58 283 GLY A C 1
ATOM 2168 O O . GLY A 1 283 ? 25.311 -54.213 31.711 1.00 27.58 283 GLY A O 1
ATOM 2169 N N . GLY A 1 284 ? 24.202 -55.166 33.309 1.00 28.59 284 GLY A N 1
ATOM 2170 C CA . GLY A 1 284 ? 23.325 -55.941 34.205 1.00 28.59 284 GLY A CA 1
ATOM 2171 C C . GLY A 1 284 ? 22.920 -55.033 35.408 1.00 28.59 284 GLY A C 1
ATOM 2172 O O . GLY A 1 284 ? 23.373 -53.896 35.463 1.00 28.59 284 GLY A O 1
ATOM 2173 N N . LYS A 1 285 ? 21.872 -55.353 36.195 1.00 30.69 285 LYS A N 1
ATOM 2174 C CA . LYS A 1 285 ? 21.891 -55.974 37.559 1.00 30.69 285 LYS A CA 1
ATOM 2175 C C . LYS A 1 285 ? 22.791 -55.229 38.569 1.00 30.69 285 LYS A C 1
ATOM 2177 O O . LYS A 1 285 ? 23.929 -54.972 38.223 1.00 30.69 285 LYS A O 1
ATOM 2182 N N . GLU A 1 286 ? 22.434 -54.870 39.805 1.00 31.45 286 GLU A N 1
ATOM 2183 C CA . GLU A 1 286 ? 21.443 -55.243 40.844 1.00 31.45 286 GLU A CA 1
ATOM 2184 C C . GLU A 1 286 ? 21.309 -54.003 41.782 1.00 31.45 286 GLU A C 1
ATOM 2186 O O . GLU A 1 286 ? 22.195 -53.160 41.782 1.00 31.45 286 GLU A O 1
ATOM 2191 N N . GLU A 1 287 ? 20.207 -53.716 42.481 1.00 31.44 287 GLU A N 1
ATOM 2192 C CA . GLU A 1 287 ? 19.877 -54.255 43.812 1.00 31.44 287 GLU A CA 1
ATOM 2193 C C . GLU A 1 287 ? 18.424 -53.924 44.220 1.00 31.44 287 GLU A C 1
ATOM 2195 O O . GLU A 1 287 ? 17.739 -53.092 43.630 1.00 31.44 287 GLU A O 1
ATOM 2200 N N . ASN A 1 288 ? 17.954 -54.654 45.228 1.00 30.41 288 ASN A N 1
ATOM 2201 C CA . ASN A 1 288 ? 16.569 -54.988 45.548 1.00 30.41 288 ASN A CA 1
ATOM 2202 C C . ASN A 1 288 ? 16.243 -54.624 47.017 1.00 30.41 288 ASN A C 1
ATOM 2204 O O . ASN A 1 288 ? 17.172 -54.444 47.802 1.00 30.41 288 ASN A O 1
ATOM 2208 N N . LYS A 1 289 ? 14.946 -54.721 47.386 1.00 33.84 289 LYS A N 1
ATOM 2209 C CA . LYS A 1 289 ? 14.299 -54.697 48.737 1.00 33.84 289 LYS A CA 1
ATOM 2210 C C . LYS A 1 289 ? 13.721 -53.323 49.143 1.00 33.84 289 LYS A C 1
ATOM 2212 O O . LYS A 1 289 ? 14.439 -52.339 49.133 1.00 33.84 289 LYS A O 1
ATOM 2217 N N . ASN A 1 290 ? 12.440 -53.130 49.495 1.00 30.94 290 ASN A N 1
ATOM 2218 C CA . ASN A 1 290 ? 11.361 -53.959 50.083 1.00 30.94 290 ASN A CA 1
ATOM 2219 C C . ASN A 1 290 ? 10.014 -53.647 49.363 1.00 30.94 290 ASN A C 1
ATOM 2221 O O . ASN A 1 290 ? 9.803 -52.501 48.988 1.00 30.94 290 ASN A O 1
ATOM 2225 N N . GLY A 1 291 ? 9.111 -54.582 49.013 1.00 31.03 291 GLY A N 1
ATOM 2226 C CA . GLY A 1 291 ? 8.200 -55.359 49.885 1.00 31.03 291 GLY A CA 1
ATOM 2227 C C . GLY A 1 291 ? 7.104 -54.445 50.470 1.00 31.03 291 GLY A C 1
ATOM 2228 O O . GLY A 1 291 ? 7.434 -53.656 51.343 1.00 31.03 291 GLY A O 1
ATOM 2229 N N . ARG A 1 292 ? 5.826 -54.434 50.045 1.00 28.20 292 ARG A N 1
ATOM 2230 C CA . ARG A 1 292 ? 4.841 -55.538 50.007 1.00 28.20 292 ARG A CA 1
ATOM 2231 C C . ARG A 1 292 ? 3.561 -55.128 49.222 1.00 28.20 292 ARG A C 1
ATOM 2233 O O . ARG A 1 292 ? 3.141 -53.989 49.369 1.00 28.20 292 ARG A O 1
ATOM 2240 N N . GLU A 1 293 ? 3.012 -56.080 48.444 1.00 33.00 293 GLU A N 1
ATOM 2241 C CA . GLU A 1 293 ? 1.585 -56.478 48.224 1.00 33.00 293 GLU A CA 1
ATOM 2242 C C . GLU A 1 293 ? 0.466 -55.412 48.147 1.00 33.00 293 GLU A C 1
ATOM 2244 O O . GLU A 1 293 ? 0.402 -54.511 48.965 1.00 33.00 293 GLU A O 1
ATOM 2249 N N . GLU A 1 294 ? -0.591 -55.476 47.333 1.00 32.06 294 GLU A N 1
ATOM 2250 C CA . GLU A 1 294 ? -1.096 -56.258 46.188 1.00 32.06 294 GLU A CA 1
ATOM 2251 C C . GLU A 1 294 ? -2.434 -55.542 45.829 1.00 32.06 294 GLU A C 1
ATOM 2253 O O . GLU A 1 294 ? -3.109 -55.125 46.760 1.00 32.06 294 GLU A O 1
ATOM 2258 N N . PHE A 1 295 ? -2.833 -55.333 44.562 1.00 26.86 295 PHE A N 1
ATOM 2259 C CA . PHE A 1 295 ? -4.244 -55.373 44.082 1.00 26.86 295 PHE A CA 1
ATOM 2260 C C . PHE A 1 295 ? -4.380 -54.980 42.593 1.00 26.86 295 PHE A C 1
ATOM 2262 O O . PHE A 1 295 ? -3.672 -54.136 42.050 1.00 26.86 295 PHE A O 1
ATOM 2269 N N . LYS A 1 296 ? -5.319 -55.675 41.947 1.00 30.62 296 LYS A N 1
ATOM 2270 C CA . LYS A 1 296 ? -5.621 -55.813 40.510 1.00 30.62 296 LYS A CA 1
ATOM 2271 C C . LYS A 1 296 ? -6.285 -54.579 39.841 1.00 30.62 296 LYS A C 1
ATOM 2273 O O . LYS A 1 296 ? -6.620 -53.613 40.517 1.00 30.62 296 LYS A O 1
ATOM 2278 N N . PRO A 1 297 ? -6.455 -54.592 38.498 1.00 47.50 297 PRO A N 1
ATOM 2279 C CA . PRO A 1 297 ? -6.402 -53.411 37.646 1.00 47.50 297 PRO A CA 1
ATOM 2280 C C . PRO A 1 297 ? -7.765 -52.744 37.475 1.00 47.50 297 PRO A C 1
ATOM 2282 O O . PRO A 1 297 ? -8.785 -53.414 37.336 1.00 47.50 297 PRO A O 1
ATOM 2285 N N . VAL A 1 298 ? -7.768 -51.418 37.357 1.00 28.61 298 VAL A N 1
ATOM 2286 C CA . VAL A 1 298 ? -8.911 -50.691 36.807 1.00 28.61 298 VAL A CA 1
ATOM 2287 C C . VAL A 1 298 ? -8.406 -49.719 35.754 1.00 28.61 298 VAL A C 1
ATOM 2289 O O . VAL A 1 298 ? -7.766 -48.709 36.037 1.00 28.61 298 VAL A O 1
ATOM 2292 N N . CYS A 1 299 ? -8.726 -50.059 34.510 1.00 38.31 299 CYS A N 1
ATOM 2293 C CA . CYS A 1 299 ? -8.785 -49.135 33.395 1.00 38.31 299 CYS A CA 1
ATOM 2294 C C . CYS A 1 299 ? -9.733 -47.988 33.786 1.00 38.31 299 CYS A C 1
ATOM 2296 O O . CYS A 1 299 ? -10.948 -48.175 33.837 1.00 38.31 299 CYS A O 1
ATOM 2298 N N . ARG A 1 300 ? -9.187 -46.814 34.117 1.00 33.31 300 ARG A N 1
ATOM 2299 C CA . ARG A 1 300 ? -9.953 -45.570 34.230 1.00 33.31 300 ARG A CA 1
ATOM 2300 C C . ARG A 1 300 ? -9.408 -44.563 33.234 1.00 33.31 300 ARG A C 1
ATOM 2302 O O . ARG A 1 300 ? -8.208 -44.324 33.133 1.00 33.31 300 ARG A O 1
ATOM 2309 N N . GLN A 1 301 ? -10.351 -44.054 32.457 1.00 35.81 301 GLN A N 1
ATOM 2310 C CA . GLN A 1 301 ? -10.197 -43.100 31.378 1.00 35.81 301 GLN A CA 1
ATOM 2311 C C . GLN A 1 301 ? -9.288 -41.932 31.770 1.00 35.81 301 GLN A C 1
ATOM 2313 O O . GLN A 1 301 ? -9.456 -41.310 32.818 1.00 35.81 301 GLN A O 1
ATOM 2318 N N . ARG A 1 302 ? -8.357 -41.600 30.870 1.00 38.75 302 ARG A N 1
ATOM 2319 C CA . ARG A 1 302 ? -7.618 -40.335 30.864 1.00 38.75 302 ARG A CA 1
ATOM 2320 C C . ARG A 1 302 ? -8.586 -39.183 30.582 1.00 38.75 302 ARG A C 1
ATOM 2322 O O . ARG A 1 302 ? -8.714 -38.723 29.456 1.00 38.75 302 ARG A O 1
ATOM 2329 N N . GLN A 1 303 ? -9.259 -38.734 31.627 1.00 36.94 303 GLN A N 1
ATOM 2330 C CA . GLN A 1 303 ? -9.770 -37.378 31.775 1.00 36.94 303 GLN A CA 1
ATOM 2331 C C . GLN A 1 303 ? -9.398 -36.925 33.189 1.00 36.94 303 GLN A C 1
ATOM 2333 O O . GLN A 1 303 ? -10.254 -36.724 34.043 1.00 36.94 303 GLN A O 1
ATOM 2338 N N . ALA A 1 304 ? -8.097 -36.767 33.453 1.00 42.22 304 ALA A N 1
ATOM 2339 C CA . ALA A 1 304 ? -7.704 -35.738 34.408 1.00 42.22 304 ALA A CA 1
ATOM 2340 C C . ALA A 1 304 ? -8.186 -34.431 33.774 1.00 42.22 304 ALA A C 1
ATOM 2342 O O . ALA A 1 304 ? -7.668 -34.006 32.739 1.00 42.22 304 ALA A O 1
ATOM 2343 N N . SER A 1 305 ? -9.321 -33.939 34.267 1.00 50.28 305 SER A N 1
ATOM 2344 C CA . SER A 1 305 ? -10.068 -32.871 33.623 1.00 50.28 305 SER A CA 1
ATOM 2345 C C . SER A 1 305 ? -9.158 -31.658 33.470 1.00 50.28 305 SER A C 1
ATOM 2347 O O . SER A 1 305 ? -8.521 -31.229 34.426 1.00 50.28 305 SER A O 1
ATOM 2349 N N . THR A 1 306 ? -9.093 -31.084 32.276 1.00 57.03 306 THR A N 1
ATOM 2350 C CA . THR A 1 306 ? -8.353 -29.846 31.987 1.00 57.03 306 THR A CA 1
ATOM 2351 C C . THR A 1 306 ? -8.690 -28.728 32.985 1.00 57.03 306 THR A C 1
ATOM 2353 O O . THR A 1 306 ? -7.881 -27.832 33.213 1.00 57.03 306 THR A O 1
ATOM 2356 N N . LEU A 1 307 ? -9.871 -28.808 33.612 1.00 59.72 307 LEU A N 1
ATOM 2357 C CA . LEU A 1 307 ? -10.316 -27.964 34.716 1.00 59.72 307 LEU A CA 1
ATOM 2358 C C . LEU A 1 307 ? -9.374 -27.987 35.931 1.00 59.72 307 LEU A C 1
ATOM 2360 O O . LEU A 1 307 ? -9.074 -26.919 36.453 1.00 59.72 307 LEU A O 1
ATOM 2364 N N . ASP A 1 308 ? -8.896 -29.160 36.344 1.00 79.44 308 ASP A N 1
ATOM 2365 C CA . ASP A 1 308 ? -8.075 -29.349 37.550 1.00 79.44 308 ASP A CA 1
ATOM 2366 C C . ASP A 1 308 ? -6.675 -28.739 37.369 1.00 79.44 308 ASP A C 1
ATOM 2368 O O . ASP A 1 308 ? -6.200 -27.944 38.177 1.00 79.44 308 ASP A O 1
ATOM 2372 N N . LEU A 1 309 ? -6.066 -28.975 36.202 1.00 80.00 309 LEU A N 1
ATOM 2373 C CA . LEU A 1 309 ? -4.784 -28.363 35.837 1.00 80.00 309 LEU A CA 1
ATOM 2374 C C . LEU A 1 309 ? -4.895 -26.841 35.690 1.00 80.00 309 LEU A C 1
ATOM 2376 O O . LEU A 1 309 ? -4.000 -26.110 36.110 1.00 80.00 309 LEU A O 1
ATOM 2380 N N . THR A 1 310 ? -6.000 -26.352 35.120 1.00 83.62 310 THR A N 1
ATOM 2381 C CA . THR A 1 310 ? -6.244 -24.906 34.991 1.00 83.62 310 THR A CA 1
ATOM 2382 C C . THR A 1 310 ? -6.392 -24.263 36.368 1.00 83.62 310 THR A C 1
ATOM 2384 O O . THR A 1 310 ? -5.810 -23.209 36.610 1.00 83.62 310 THR A O 1
ATOM 2387 N N . GLN A 1 311 ? -7.125 -24.900 37.287 1.00 85.19 311 GLN A N 1
ATOM 2388 C CA . GLN A 1 311 ? -7.261 -24.442 38.671 1.00 85.19 311 GLN A CA 1
ATOM 2389 C C . GLN A 1 311 ? -5.919 -24.427 39.403 1.00 85.19 311 GLN A C 1
ATOM 2391 O O . GLN A 1 311 ? -5.591 -23.413 40.016 1.00 85.19 311 GLN A O 1
ATOM 2396 N N . ALA A 1 312 ? -5.111 -25.481 39.272 1.00 82.81 312 ALA A N 1
ATOM 2397 C CA . ALA A 1 312 ? -3.779 -25.538 39.867 1.00 82.81 312 ALA A CA 1
ATOM 2398 C C . ALA A 1 312 ? -2.870 -24.398 39.372 1.00 82.81 312 ALA A C 1
ATOM 2400 O O . ALA A 1 312 ? -2.252 -23.707 40.181 1.00 82.81 312 ALA A O 1
ATOM 2401 N N . VAL A 1 313 ? -2.833 -24.139 38.058 1.00 83.94 313 VAL A N 1
ATOM 2402 C CA . VAL A 1 313 ? -2.040 -23.031 37.493 1.00 83.94 313 VAL A CA 1
ATOM 2403 C C . VAL A 1 313 ? -2.548 -21.677 37.988 1.00 83.94 313 VAL A C 1
ATOM 2405 O O . VAL A 1 313 ? -1.731 -20.848 38.385 1.00 83.94 313 VAL A O 1
ATOM 2408 N N . MET A 1 314 ? -3.865 -21.441 38.007 1.00 86.50 314 MET A N 1
ATOM 2409 C CA . MET A 1 314 ? -4.438 -20.183 38.514 1.00 86.50 314 MET A CA 1
ATOM 2410 C C . MET A 1 314 ? -4.052 -19.928 39.975 1.00 86.50 314 MET A C 1
ATOM 2412 O O . MET A 1 314 ? -3.636 -18.821 40.301 1.00 86.50 314 MET A O 1
ATOM 2416 N N . VAL A 1 315 ? -4.146 -20.947 40.838 1.00 83.44 315 VAL A N 1
ATOM 2417 C CA . VAL A 1 315 ? -3.803 -20.830 42.265 1.00 83.44 315 VAL A CA 1
ATOM 2418 C C . VAL A 1 315 ? -2.317 -20.529 42.456 1.00 83.44 315 VAL A C 1
ATOM 2420 O O . VAL A 1 315 ? -1.973 -19.643 43.229 1.00 83.44 315 VAL A O 1
ATOM 2423 N N . VAL A 1 316 ? -1.437 -21.229 41.735 1.00 80.50 316 VAL A N 1
ATOM 2424 C CA . VAL A 1 316 ? 0.019 -21.086 41.905 1.00 80.50 316 VAL A CA 1
ATOM 2425 C C . VAL A 1 316 ? 0.552 -19.779 41.309 1.00 80.50 316 VAL A C 1
ATOM 2427 O O . VAL A 1 316 ? 1.447 -19.168 41.881 1.00 80.50 316 VAL A O 1
ATOM 2430 N N . SER A 1 317 ? 0.017 -19.335 40.170 1.00 77.69 317 SER A N 1
ATOM 2431 C CA . SER A 1 317 ? 0.512 -18.139 39.464 1.00 77.69 317 SER A CA 1
ATOM 2432 C C . SER A 1 317 ? -0.257 -16.852 39.767 1.00 77.69 317 SER A C 1
ATOM 2434 O O . SER A 1 317 ? 0.167 -15.779 39.340 1.00 77.69 317 SER A O 1
ATOM 2436 N N . GLY A 1 318 ? -1.422 -16.937 40.418 1.00 81.50 318 GLY A N 1
ATOM 2437 C CA . GLY A 1 318 ? -2.332 -15.799 40.580 1.00 81.50 318 GLY A CA 1
ATOM 2438 C C . GLY A 1 318 ? -2.877 -15.246 39.254 1.00 81.50 318 GLY A C 1
ATOM 2439 O O . GLY A 1 318 ? -3.324 -14.100 39.205 1.00 81.50 318 GLY A O 1
ATOM 2440 N N . CYS A 1 319 ? -2.802 -16.011 38.157 1.00 80.81 319 CYS A N 1
ATOM 2441 C CA . CYS A 1 319 ? -3.240 -15.565 36.834 1.00 80.81 319 CYS A CA 1
ATOM 2442 C C . CYS A 1 319 ? -4.737 -15.830 36.586 1.00 80.81 319 CYS A C 1
ATOM 2444 O O . CYS A 1 319 ? -5.361 -16.664 37.243 1.00 80.81 319 CYS A O 1
ATOM 2446 N N . CYS A 1 320 ? -5.331 -15.122 35.617 1.00 88.31 320 CYS A N 1
ATOM 2447 C CA . CYS A 1 320 ? -6.719 -15.365 35.225 1.00 88.31 320 CYS A CA 1
ATOM 2448 C C . CYS A 1 320 ? -6.876 -16.695 34.470 1.00 88.31 320 CYS A C 1
ATOM 2450 O O . CYS A 1 320 ? -5.915 -17.276 33.955 1.00 88.31 320 CYS A O 1
ATOM 2452 N N . LYS A 1 321 ? -8.122 -17.162 34.359 1.00 88.38 321 LYS A N 1
ATOM 2453 C CA . LYS A 1 321 ? -8.450 -18.431 33.702 1.00 88.38 321 LYS A CA 1
ATOM 2454 C C . LYS A 1 321 ? -7.965 -18.485 32.255 1.00 88.38 321 LYS A C 1
ATOM 2456 O O . LYS A 1 321 ? -7.452 -19.519 31.837 1.00 88.38 321 LYS A O 1
ATOM 2461 N N . GLU A 1 322 ? -8.084 -17.393 31.499 1.00 87.25 322 GLU A N 1
ATOM 2462 C CA . GLU A 1 322 ? -7.613 -17.344 30.112 1.00 87.25 322 GLU A CA 1
ATOM 2463 C C . GLU A 1 322 ? -6.096 -17.566 30.014 1.00 87.25 322 GLU A C 1
ATOM 2465 O O . GLU A 1 322 ? -5.650 -18.369 29.194 1.00 87.25 322 GLU A O 1
ATOM 2470 N N . LYS A 1 323 ? -5.307 -16.924 30.889 1.00 89.44 323 LYS A N 1
ATOM 2471 C CA . LYS A 1 323 ? -3.844 -17.091 30.947 1.00 89.44 323 LYS A CA 1
ATOM 2472 C C . LYS A 1 323 ? -3.456 -18.532 31.247 1.00 89.44 323 LYS A C 1
ATOM 2474 O O . LYS A 1 323 ? -2.612 -19.095 30.551 1.00 89.44 323 LYS A O 1
ATOM 2479 N N . ALA A 1 324 ? -4.108 -19.139 32.239 1.00 86.94 324 ALA A N 1
ATOM 2480 C CA . ALA A 1 324 ? -3.864 -20.526 32.615 1.00 86.94 324 ALA A CA 1
ATOM 2481 C C . ALA A 1 324 ? -4.161 -21.494 31.458 1.00 86.94 324 ALA A C 1
ATOM 2483 O O . ALA A 1 324 ? -3.364 -22.391 31.188 1.00 86.94 324 ALA A O 1
ATOM 2484 N N . VAL A 1 325 ? -5.265 -21.286 30.728 1.00 89.00 325 VAL A N 1
ATOM 2485 C CA . VAL A 1 325 ? -5.625 -22.118 29.567 1.00 89.00 325 VAL A CA 1
ATOM 2486 C C . VAL A 1 325 ? -4.597 -21.985 28.443 1.00 89.00 325 VAL A C 1
ATOM 2488 O O . VAL A 1 325 ? -4.135 -23.003 27.930 1.00 89.00 325 VAL A O 1
ATOM 2491 N N . ILE A 1 326 ? -4.208 -20.759 28.081 1.00 87.31 326 ILE A N 1
ATOM 2492 C CA . ILE A 1 326 ? -3.215 -20.511 27.025 1.00 87.31 326 ILE A CA 1
ATOM 2493 C C . ILE A 1 326 ? -1.871 -21.159 27.377 1.00 87.31 326 ILE A C 1
ATOM 2495 O O . ILE A 1 326 ? -1.267 -21.838 26.546 1.00 87.31 326 ILE A O 1
ATOM 2499 N N . ALA A 1 327 ? -1.415 -20.984 28.617 1.00 85.38 327 ALA A N 1
ATOM 2500 C CA . ALA A 1 327 ? -0.152 -21.536 29.081 1.00 85.38 327 ALA A CA 1
ATOM 2501 C C . ALA A 1 327 ? -0.156 -23.067 29.092 1.00 85.38 327 ALA A C 1
ATOM 2503 O O . ALA A 1 327 ? 0.798 -23.689 28.630 1.00 85.38 327 ALA A O 1
ATOM 2504 N N . LEU A 1 328 ? -1.248 -23.685 29.550 1.00 87.25 328 LEU A N 1
ATOM 2505 C CA . LEU A 1 328 ? -1.406 -25.138 29.519 1.00 87.25 328 LEU A CA 1
ATOM 2506 C C . LEU A 1 328 ? -1.460 -25.679 28.091 1.00 87.25 328 LEU A C 1
ATOM 2508 O O . LEU A 1 328 ? -0.894 -26.735 27.832 1.00 87.25 328 LEU A O 1
ATOM 2512 N N . GLN A 1 329 ? -2.093 -24.969 27.156 1.00 87.62 329 GLN A N 1
ATOM 2513 C CA . GLN A 1 329 ? -2.085 -25.354 25.743 1.00 87.62 329 GLN A CA 1
ATOM 2514 C C . GLN A 1 329 ? -0.675 -25.288 25.146 1.00 87.62 329 GLN A C 1
ATOM 2516 O O . GLN A 1 329 ? -0.254 -26.234 24.485 1.00 87.62 329 GLN A O 1
ATOM 2521 N N . ALA A 1 330 ? 0.074 -24.214 25.415 1.00 83.31 330 ALA A N 1
ATOM 2522 C CA . ALA A 1 330 ? 1.454 -24.061 24.950 1.00 83.31 330 ALA A CA 1
ATOM 2523 C C . ALA A 1 330 ? 2.417 -25.085 25.581 1.00 83.31 330 ALA A C 1
ATOM 2525 O O . ALA A 1 330 ? 3.403 -25.474 24.960 1.00 83.31 330 ALA A O 1
ATOM 2526 N N . ALA A 1 331 ? 2.123 -25.531 26.803 1.00 86.44 331 ALA A N 1
ATOM 2527 C CA . ALA A 1 331 ? 2.922 -26.481 27.570 1.00 86.44 331 ALA A CA 1
ATOM 2528 C C . ALA A 1 331 ? 2.428 -27.938 27.484 1.00 86.44 331 ALA A C 1
ATOM 2530 O O . ALA A 1 331 ? 2.880 -28.776 28.270 1.00 86.44 331 ALA A O 1
ATOM 2531 N N . GLU A 1 332 ? 1.490 -28.242 26.579 1.00 88.44 332 GLU A N 1
ATOM 2532 C CA . GLU A 1 332 ? 0.901 -29.580 26.393 1.00 88.44 332 GLU A CA 1
ATOM 2533 C C . GLU A 1 332 ? 0.334 -30.191 27.696 1.00 88.44 332 GLU A C 1
ATOM 2535 O O . GLU A 1 332 ? 0.403 -31.394 27.940 1.00 88.44 332 GLU A O 1
ATOM 2540 N N . GLY A 1 333 ? -0.228 -29.347 28.564 1.00 83.44 333 GLY A N 1
ATOM 2541 C CA . GLY A 1 333 ? -0.843 -29.732 29.836 1.00 83.44 333 GLY A CA 1
ATOM 2542 C C . GLY A 1 333 ? 0.123 -29.884 31.017 1.00 83.44 333 GLY A C 1
ATOM 2543 O O . GLY A 1 333 ? -0.320 -30.229 32.110 1.00 83.44 333 GLY A O 1
ATOM 2544 N N . ASN A 1 334 ? 1.423 -29.618 30.851 1.00 89.75 334 ASN A N 1
ATOM 2545 C CA . ASN A 1 334 ? 2.387 -29.675 31.953 1.00 89.75 334 ASN A CA 1
ATOM 2546 C C . ASN A 1 334 ? 2.398 -28.365 32.767 1.00 89.75 334 ASN A C 1
ATOM 2548 O O . ASN A 1 334 ? 2.770 -27.314 32.250 1.00 89.75 334 ASN A O 1
ATOM 2552 N N . VAL A 1 335 ? 2.045 -28.443 34.056 1.00 86.69 335 VAL A N 1
ATOM 2553 C CA . VAL A 1 335 ? 1.927 -27.281 34.962 1.00 86.69 335 VAL A CA 1
ATOM 2554 C C . VAL A 1 335 ? 3.245 -26.520 35.125 1.00 86.69 335 VAL A C 1
ATOM 2556 O O . VAL A 1 335 ? 3.251 -25.301 35.011 1.00 86.69 335 VAL A O 1
ATOM 2559 N N . SER A 1 336 ? 4.367 -27.213 35.342 1.00 87.31 336 SER A N 1
ATOM 2560 C CA . SER A 1 336 ? 5.670 -26.556 35.535 1.00 87.31 336 SER A CA 1
ATOM 2561 C C . SER A 1 336 ? 6.100 -25.805 34.277 1.00 87.31 336 SER A C 1
ATOM 2563 O O . SER A 1 336 ? 6.456 -24.636 34.351 1.00 87.31 336 SER A O 1
ATOM 2565 N N . ARG A 1 337 ? 5.972 -26.430 33.100 1.00 88.44 337 ARG A N 1
ATOM 2566 C CA . ARG A 1 337 ? 6.266 -25.759 31.824 1.00 88.44 337 ARG A CA 1
ATOM 2567 C C . ARG A 1 337 ? 5.306 -24.601 31.536 1.00 88.44 337 ARG A C 1
ATOM 2569 O O . ARG A 1 337 ? 5.718 -23.631 30.910 1.00 88.44 337 ARG A O 1
ATOM 2576 N N . ALA A 1 338 ? 4.048 -24.694 31.973 1.00 87.31 338 ALA A N 1
ATOM 2577 C CA . ALA A 1 338 ? 3.068 -23.619 31.831 1.00 87.31 338 ALA A CA 1
ATOM 2578 C C . ALA A 1 338 ? 3.430 -22.399 32.693 1.00 87.31 338 ALA A C 1
ATOM 2580 O O . ALA A 1 338 ? 3.300 -21.270 32.224 1.00 87.31 338 ALA A O 1
ATOM 2581 N N . LEU A 1 339 ? 3.927 -22.610 33.917 1.00 87.69 339 LEU A N 1
ATOM 2582 C CA . LEU A 1 339 ? 4.428 -21.534 34.778 1.00 87.69 339 LEU A CA 1
ATOM 2583 C C . LEU A 1 339 ? 5.664 -20.865 34.162 1.00 87.69 339 LEU A C 1
ATOM 2585 O O . LEU A 1 339 ? 5.652 -19.650 33.971 1.00 87.69 339 LEU A O 1
ATOM 2589 N N . ASP A 1 340 ? 6.654 -21.651 33.726 1.00 88.38 340 ASP A N 1
ATOM 2590 C CA . ASP A 1 340 ? 7.847 -21.118 33.049 1.00 88.38 340 ASP A CA 1
ATOM 2591 C C . ASP A 1 340 ? 7.495 -20.363 31.755 1.00 88.38 340 ASP A C 1
ATOM 2593 O O . ASP A 1 340 ? 8.219 -19.469 31.311 1.00 88.38 340 ASP A O 1
ATOM 2597 N N . PHE A 1 341 ? 6.421 -20.775 31.077 1.00 88.19 341 PHE A N 1
ATOM 2598 C CA . PHE A 1 341 ? 5.914 -20.105 29.886 1.00 88.19 341 PHE A CA 1
ATOM 2599 C C . PHE A 1 341 ? 5.254 -18.767 30.236 1.00 88.19 341 PHE A C 1
ATOM 2601 O O . PHE A 1 341 ? 5.562 -17.766 29.597 1.00 88.19 341 PHE A O 1
ATOM 2608 N N . LEU A 1 342 ? 4.394 -18.719 31.261 1.00 87.38 342 LEU A N 1
ATOM 2609 C CA . LEU A 1 342 ? 3.760 -17.476 31.722 1.00 87.38 342 LEU A CA 1
ATOM 2610 C C . LEU A 1 342 ? 4.777 -16.446 32.204 1.00 87.38 342 LEU A C 1
ATOM 2612 O O . LEU A 1 342 ? 4.573 -15.255 31.989 1.00 87.38 342 LEU A O 1
ATOM 2616 N N . GLU A 1 343 ? 5.857 -16.896 32.837 1.00 87.12 343 GLU A N 1
ATOM 2617 C CA . GLU A 1 343 ? 6.918 -16.009 33.303 1.00 87.12 343 GLU A CA 1
ATOM 2618 C C . GLU A 1 343 ? 7.722 -15.425 32.133 1.00 87.12 343 GLU A C 1
ATOM 2620 O O . GLU A 1 343 ? 7.936 -14.215 32.072 1.00 87.12 343 GLU A O 1
ATOM 2625 N N . ARG A 1 344 ? 8.100 -16.258 31.154 1.00 86.75 344 ARG A N 1
ATOM 2626 C CA . ARG A 1 344 ? 8.901 -15.824 29.995 1.00 86.75 344 ARG A CA 1
ATOM 2627 C C . ARG A 1 344 ? 8.118 -15.029 28.955 1.00 86.75 344 ARG A C 1
ATOM 2629 O O . ARG A 1 344 ? 8.670 -14.130 28.332 1.00 86.75 344 ARG A O 1
ATOM 2636 N N . GLU A 1 345 ? 6.852 -15.367 28.739 1.00 88.31 345 GLU A N 1
ATOM 2637 C CA . GLU A 1 345 ? 6.036 -14.859 27.627 1.00 88.31 345 GLU A CA 1
ATOM 2638 C C . GLU A 1 345 ? 4.846 -14.027 28.126 1.00 88.31 345 GLU A C 1
ATOM 2640 O O . GLU A 1 345 ? 3.849 -13.879 27.418 1.00 88.31 345 GLU A O 1
ATOM 2645 N N . LYS A 1 346 ? 4.941 -13.462 29.338 1.00 87.50 346 LYS A N 1
ATOM 2646 C CA . LYS A 1 346 ? 3.876 -12.669 29.974 1.00 87.50 346 LYS A CA 1
ATOM 2647 C C . LYS A 1 346 ? 3.255 -11.648 29.022 1.00 87.50 346 LYS A C 1
ATOM 2649 O O . LYS A 1 346 ? 2.040 -11.617 28.858 1.00 87.50 346 LYS A O 1
ATOM 2654 N N . ASP A 1 347 ? 4.094 -10.863 28.355 1.00 86.19 347 ASP A N 1
ATOM 2655 C CA . ASP A 1 347 ? 3.660 -9.797 27.451 1.00 86.19 347 ASP A CA 1
ATOM 2656 C C . ASP A 1 347 ? 2.941 -10.328 26.207 1.00 86.19 347 ASP A C 1
ATOM 2658 O O . ASP A 1 347 ? 1.979 -9.718 25.741 1.00 86.19 347 ASP A O 1
ATOM 2662 N N . VAL A 1 348 ? 3.375 -11.483 25.698 1.00 88.25 348 VAL A N 1
ATOM 2663 C CA . VAL A 1 348 ? 2.756 -12.161 24.554 1.00 88.25 348 VAL A CA 1
ATOM 2664 C C . VAL A 1 348 ? 1.392 -12.718 24.941 1.00 88.25 348 VAL A C 1
ATOM 2666 O O . VAL A 1 348 ? 0.437 -12.579 24.178 1.00 88.25 348 VAL A O 1
ATOM 2669 N N . VAL A 1 349 ? 1.280 -13.323 26.124 1.00 88.56 349 VAL A N 1
ATOM 2670 C CA . VAL A 1 349 ? 0.013 -13.865 26.630 1.00 88.56 349 VAL A CA 1
ATOM 2671 C C . VAL A 1 349 ? -0.974 -12.740 26.942 1.00 88.56 349 VAL A C 1
ATOM 2673 O O . VAL A 1 349 ? -2.139 -12.843 26.562 1.00 88.56 349 VAL A O 1
ATOM 2676 N N . ASP A 1 350 ? -0.516 -11.658 27.576 1.00 88.38 350 ASP A N 1
ATOM 2677 C CA . ASP A 1 350 ? -1.330 -10.469 27.852 1.00 88.38 350 ASP A CA 1
ATOM 2678 C C . ASP A 1 350 ? -1.901 -9.886 26.556 1.00 88.38 350 ASP A C 1
ATOM 2680 O O . ASP A 1 350 ? -3.114 -9.699 26.441 1.00 88.38 350 ASP A O 1
ATOM 2684 N N . LEU A 1 351 ? -1.043 -9.688 25.550 1.00 87.06 351 LEU A N 1
ATOM 2685 C CA . LEU A 1 351 ? -1.457 -9.172 24.251 1.00 87.06 351 LEU A CA 1
ATOM 2686 C C . LEU A 1 351 ? -2.415 -10.122 23.521 1.00 87.06 351 LEU A C 1
ATOM 2688 O O . LEU A 1 351 ? -3.395 -9.669 22.935 1.00 87.06 351 LEU A O 1
ATOM 2692 N N . ALA A 1 352 ? -2.147 -11.430 23.539 1.00 86.69 352 ALA A N 1
ATOM 2693 C CA . ALA A 1 352 ? -3.007 -12.424 22.897 1.00 86.69 352 ALA A CA 1
ATOM 2694 C C . ALA A 1 352 ? -4.436 -12.372 23.457 1.00 86.69 352 ALA A C 1
ATOM 2696 O O . ALA A 1 352 ? -5.404 -12.426 22.696 1.00 86.69 352 ALA A O 1
ATOM 2697 N N . ILE A 1 353 ? -4.572 -12.207 24.775 1.00 86.62 353 ILE A N 1
ATOM 2698 C CA . ILE A 1 353 ? -5.871 -12.062 25.438 1.00 86.62 353 ILE A CA 1
ATOM 2699 C C . ILE A 1 353 ? -6.519 -10.725 25.067 1.00 86.62 353 ILE A C 1
ATOM 2701 O O . ILE A 1 353 ? -7.674 -10.711 24.641 1.00 86.62 353 ILE A O 1
ATOM 2705 N N . GLU A 1 354 ? -5.785 -9.616 25.192 1.00 86.88 354 GLU A N 1
ATOM 2706 C CA . GLU A 1 354 ? -6.298 -8.265 24.926 1.00 86.88 354 GLU A CA 1
ATOM 2707 C C . GLU A 1 354 ? -6.794 -8.113 23.480 1.00 86.88 354 GLU A C 1
ATOM 2709 O O . GLU A 1 354 ? -7.903 -7.633 23.238 1.00 86.88 354 GLU A O 1
ATOM 2714 N N . ALA A 1 355 ? -6.003 -8.586 22.518 1.00 82.69 355 ALA A N 1
ATOM 2715 C CA . ALA A 1 355 ? -6.296 -8.491 21.094 1.00 82.69 355 ALA A CA 1
ATOM 2716 C C . ALA A 1 355 ? -7.155 -9.650 20.558 1.00 82.69 355 ALA A C 1
ATOM 2718 O O . ALA A 1 355 ? -7.462 -9.675 19.366 1.00 82.69 355 ALA A O 1
ATOM 2719 N N . LYS A 1 356 ? -7.547 -10.614 21.409 1.00 85.31 356 LYS A N 1
ATOM 2720 C CA . LYS A 1 356 ? -8.244 -11.856 21.014 1.00 85.31 356 LYS A CA 1
ATOM 2721 C C . LYS A 1 356 ? -7.533 -12.599 19.872 1.00 85.31 356 LYS A C 1
ATOM 2723 O O . LYS A 1 356 ? -8.178 -13.132 18.969 1.00 85.31 356 LYS A O 1
ATOM 2728 N N . ALA A 1 357 ? -6.206 -12.621 19.922 1.00 82.19 357 ALA A N 1
ATOM 2729 C CA . ALA A 1 357 ? -5.339 -13.229 18.923 1.00 82.19 357 ALA A CA 1
ATOM 2730 C C . ALA A 1 357 ? -4.720 -14.531 19.449 1.00 82.19 357 ALA A C 1
ATOM 2732 O O . ALA A 1 357 ? -4.713 -14.814 20.648 1.00 82.19 357 ALA A O 1
ATOM 2733 N N . THR A 1 358 ? -4.157 -15.340 18.556 1.00 85.19 358 THR A N 1
ATOM 2734 C CA . THR A 1 358 ? -3.352 -16.494 18.970 1.00 85.19 358 THR A CA 1
ATOM 2735 C C . THR A 1 358 ? -2.020 -16.038 19.577 1.00 85.19 358 THR A C 1
ATOM 2737 O O . THR A 1 358 ? -1.480 -14.995 19.212 1.00 85.19 358 THR A O 1
ATOM 2740 N N . VAL A 1 359 ? -1.415 -16.860 20.446 1.00 83.69 359 VAL A N 1
ATOM 2741 C CA . VAL A 1 359 ? -0.054 -16.618 20.983 1.00 83.69 359 VAL A CA 1
ATOM 2742 C C . VAL A 1 359 ? 0.958 -16.388 19.862 1.00 83.69 359 VAL A C 1
ATOM 2744 O O . VAL A 1 359 ? 1.848 -15.550 19.977 1.00 83.69 359 VAL A O 1
ATOM 2747 N N . ARG A 1 360 ? 0.819 -17.122 18.752 1.00 81.56 360 ARG A N 1
ATOM 2748 C CA . ARG A 1 360 ? 1.700 -16.981 17.592 1.00 81.56 360 ARG A CA 1
ATOM 2749 C C . ARG A 1 360 ? 1.553 -15.606 16.942 1.00 81.56 360 ARG A C 1
ATOM 2751 O O . ARG A 1 360 ? 2.566 -14.978 16.660 1.00 81.56 360 ARG A O 1
ATOM 2758 N N . GLU A 1 361 ? 0.326 -15.145 16.717 1.00 80.06 361 GLU A N 1
ATOM 2759 C CA . GLU A 1 361 ? 0.064 -13.811 16.162 1.00 80.06 361 GLU A CA 1
ATOM 2760 C C . GLU A 1 361 ? 0.539 -12.713 17.110 1.00 80.06 361 GLU A C 1
ATOM 2762 O O . GLU A 1 361 ? 1.212 -11.794 16.661 1.00 80.06 361 GLU A O 1
ATOM 2767 N N . ALA A 1 362 ? 0.276 -12.840 18.414 1.00 84.31 362 ALA A N 1
ATOM 2768 C CA . ALA A 1 362 ? 0.749 -11.893 19.419 1.00 84.31 362 ALA A CA 1
ATOM 2769 C C . ALA A 1 362 ? 2.279 -11.819 19.476 1.00 84.31 362 ALA A C 1
ATOM 2771 O O . ALA A 1 362 ? 2.841 -10.727 19.533 1.00 84.31 362 ALA A O 1
ATOM 2772 N N . ARG A 1 363 ? 2.968 -12.961 19.379 1.00 84.00 363 ARG A N 1
ATOM 2773 C CA . ARG A 1 363 ? 4.433 -13.001 19.321 1.00 84.00 363 ARG A CA 1
ATOM 2774 C C . ARG A 1 363 ? 4.962 -12.324 18.062 1.00 84.00 363 ARG A C 1
ATOM 2776 O O . ARG A 1 363 ? 5.878 -11.516 18.156 1.00 84.00 363 ARG A O 1
ATOM 2783 N N . VAL A 1 364 ? 4.374 -12.622 16.900 1.00 77.12 364 VAL A N 1
ATOM 2784 C CA . VAL A 1 364 ? 4.743 -11.977 15.630 1.00 77.12 364 VAL A CA 1
ATOM 2785 C C . VAL A 1 364 ? 4.489 -10.472 15.700 1.00 77.12 364 VAL A C 1
ATOM 2787 O O . VAL A 1 364 ? 5.355 -9.703 15.299 1.00 77.12 364 VAL A O 1
ATOM 2790 N N . ALA A 1 365 ? 3.352 -10.045 16.252 1.00 79.19 365 ALA A N 1
ATOM 2791 C CA . ALA A 1 365 ? 3.003 -8.640 16.416 1.00 79.19 365 ALA A CA 1
ATOM 2792 C C . ALA A 1 365 ? 3.976 -7.909 17.346 1.00 79.19 365 ALA A C 1
ATOM 2794 O O . ALA A 1 365 ? 4.459 -6.842 16.988 1.00 79.19 365 ALA A O 1
ATOM 2795 N N . LEU A 1 366 ? 4.321 -8.483 18.503 1.00 80.81 366 LEU A N 1
ATOM 2796 C CA . LEU A 1 366 ? 5.293 -7.883 19.423 1.00 80.81 366 LEU A CA 1
ATOM 2797 C C . LEU A 1 366 ? 6.690 -7.844 18.829 1.00 80.81 366 LEU A C 1
ATOM 2799 O O . LEU A 1 366 ? 7.354 -6.821 18.935 1.00 80.81 366 LEU A O 1
ATOM 2803 N N . GLN A 1 367 ? 7.129 -8.917 18.174 1.00 77.81 367 GLN A N 1
ATOM 2804 C CA . GLN A 1 367 ? 8.410 -8.922 17.476 1.00 77.81 367 GLN A CA 1
ATOM 2805 C C . GLN A 1 367 ? 8.447 -7.822 16.409 1.00 77.81 367 GLN A C 1
ATOM 2807 O O . GLN A 1 367 ? 9.416 -7.074 16.310 1.00 77.81 367 GLN A O 1
ATOM 2812 N N . TYR A 1 368 ? 7.376 -7.707 15.629 1.00 72.00 368 TYR A N 1
ATOM 2813 C CA . TYR A 1 368 ? 7.269 -6.745 14.545 1.00 72.00 368 TYR A CA 1
ATOM 2814 C C . TYR A 1 368 ? 7.168 -5.296 15.058 1.00 72.00 368 TYR A C 1
ATOM 2816 O O . TYR A 1 368 ? 7.789 -4.396 14.501 1.00 72.00 368 TYR A O 1
ATOM 2824 N N . CYS A 1 369 ? 6.437 -5.062 16.147 1.00 74.06 369 CYS A N 1
ATOM 2825 C CA . CYS A 1 369 ? 6.314 -3.763 16.814 1.00 74.06 369 CYS A CA 1
ATOM 2826 C C . CYS A 1 369 ? 7.437 -3.501 17.835 1.00 74.06 369 CYS A C 1
ATOM 2828 O O . CYS A 1 369 ? 7.321 -2.586 18.650 1.00 74.06 369 CYS A O 1
ATOM 2830 N N . ASN A 1 370 ? 8.503 -4.311 17.817 1.00 73.62 370 ASN A N 1
ATOM 2831 C CA . ASN A 1 370 ? 9.657 -4.241 18.713 1.00 73.62 370 ASN A CA 1
ATOM 2832 C C . ASN A 1 370 ? 9.276 -4.057 20.199 1.00 73.62 370 ASN A C 1
ATOM 2834 O O . ASN A 1 370 ? 9.782 -3.180 20.896 1.00 73.62 370 ASN A O 1
ATOM 2838 N N . GLY A 1 371 ? 8.315 -4.856 20.663 1.00 75.00 371 GLY A N 1
ATOM 2839 C CA . GLY A 1 371 ? 7.809 -4.860 22.035 1.00 75.00 371 GLY A CA 1
ATOM 2840 C C . GLY A 1 371 ? 6.776 -3.776 22.365 1.00 75.00 371 GLY A C 1
ATOM 2841 O O . GLY A 1 371 ? 6.226 -3.798 23.465 1.00 75.00 371 GLY A O 1
ATOM 2842 N N . ASP A 1 372 ? 6.455 -2.852 21.451 1.00 76.19 372 ASP A N 1
ATOM 2843 C CA . ASP A 1 372 ? 5.414 -1.842 21.681 1.00 76.19 372 ASP A CA 1
ATOM 2844 C C . ASP A 1 372 ? 4.028 -2.501 21.684 1.00 76.19 372 ASP A C 1
ATOM 2846 O O . ASP A 1 372 ? 3.441 -2.777 20.635 1.00 76.19 372 ASP A O 1
ATOM 2850 N N . LYS A 1 373 ? 3.492 -2.738 22.886 1.00 79.12 373 LYS A N 1
ATOM 2851 C CA . LYS A 1 373 ? 2.186 -3.377 23.092 1.00 79.12 373 LYS A CA 1
ATOM 2852 C C . LYS A 1 373 ? 1.034 -2.610 22.450 1.00 79.12 373 LYS A C 1
ATOM 2854 O O . LYS A 1 373 ? 0.128 -3.233 21.912 1.00 79.12 373 LYS A O 1
ATOM 2859 N N . ILE A 1 374 ? 1.056 -1.275 22.466 1.00 76.44 374 ILE A N 1
ATOM 2860 C CA . ILE A 1 374 ? -0.035 -0.464 21.906 1.00 76.44 374 ILE A CA 1
ATOM 2861 C C . ILE A 1 374 ? -0.043 -0.607 20.387 1.00 76.44 374 ILE A C 1
ATOM 2863 O O . ILE A 1 374 ? -1.098 -0.796 19.774 1.00 76.44 374 ILE A O 1
ATOM 2867 N N . GLN A 1 375 ? 1.134 -0.537 19.768 1.00 73.00 375 GLN A N 1
ATOM 2868 C CA . GLN A 1 375 ? 1.257 -0.761 18.333 1.00 73.00 375 GLN A CA 1
ATOM 2869 C C . GLN A 1 375 ? 0.957 -2.206 17.960 1.00 73.00 375 GLN A C 1
ATOM 2871 O O . GLN A 1 375 ? 0.271 -2.416 16.966 1.00 73.00 375 GLN A O 1
ATOM 2876 N N . ALA A 1 376 ? 1.369 -3.179 18.772 1.00 79.62 376 ALA A N 1
ATOM 2877 C CA . ALA A 1 376 ? 1.060 -4.586 18.557 1.00 79.62 376 ALA A CA 1
ATOM 2878 C C . ALA A 1 376 ? -0.454 -4.861 18.663 1.00 79.62 376 ALA A C 1
ATOM 2880 O O . ALA A 1 376 ? -1.000 -5.566 17.819 1.00 79.62 376 ALA A O 1
ATOM 2881 N N . CYS A 1 377 ? -1.167 -4.235 19.608 1.00 79.88 377 CYS A N 1
ATOM 2882 C CA . CYS A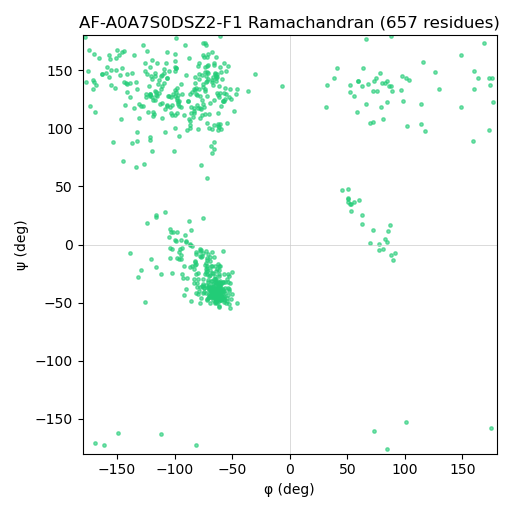 1 377 ? -2.634 -4.270 19.676 1.00 79.88 377 CYS A CA 1
ATOM 2883 C C . CYS A 1 377 ? -3.270 -3.702 18.401 1.00 79.88 377 CYS A C 1
ATOM 2885 O O . CYS A 1 377 ? -4.150 -4.325 17.811 1.00 79.88 377 CYS A O 1
ATOM 2887 N N . ARG A 1 378 ? -2.814 -2.530 17.938 1.00 75.38 378 ARG A N 1
ATOM 2888 C CA . ARG A 1 378 ? -3.311 -1.901 16.696 1.00 75.38 378 ARG A CA 1
ATOM 2889 C C . ARG A 1 378 ? -3.000 -2.744 15.457 1.00 75.38 378 ARG A C 1
ATOM 2891 O O . ARG A 1 378 ? -3.821 -2.851 14.552 1.00 75.38 378 ARG A O 1
ATOM 2898 N N . PHE A 1 379 ? -1.829 -3.363 15.438 1.00 75.69 379 PHE A N 1
ATOM 2899 C CA . PHE A 1 379 ? -1.395 -4.290 14.406 1.00 75.69 379 PHE A CA 1
ATOM 2900 C C . PHE A 1 379 ? -2.286 -5.537 14.373 1.00 75.69 379 PHE A C 1
ATOM 2902 O O . PHE A 1 379 ? -2.728 -5.939 13.306 1.00 75.69 379 PHE A O 1
ATOM 2909 N N . LEU A 1 380 ? -2.629 -6.113 15.526 1.00 75.62 380 LEU A N 1
ATOM 2910 C CA . LEU A 1 380 ? -3.537 -7.262 15.604 1.00 75.62 380 LEU A CA 1
ATOM 2911 C C . LEU A 1 380 ? -4.995 -6.902 15.309 1.00 75.62 380 LEU A C 1
ATOM 2913 O O . LEU A 1 380 ? -5.753 -7.747 14.847 1.00 75.62 380 LEU A O 1
ATOM 2917 N N . ALA A 1 381 ? -5.378 -5.644 15.529 1.00 73.94 381 ALA A N 1
ATOM 2918 C CA . ALA A 1 381 ? -6.660 -5.104 15.090 1.00 73.94 381 ALA A CA 1
ATOM 2919 C C . ALA A 1 381 ? -6.715 -4.821 13.575 1.00 73.94 381 ALA A C 1
ATOM 2921 O O . ALA A 1 381 ? -7.782 -4.479 13.062 1.00 73.94 381 ALA A O 1
ATOM 2922 N N . SER A 1 382 ? -5.587 -4.938 12.860 1.00 69.75 382 SER A N 1
ATOM 2923 C CA . SER A 1 382 ? -5.559 -4.845 11.397 1.00 69.75 382 SER A CA 1
ATOM 2924 C C . SER A 1 382 ? -6.289 -6.035 10.766 1.00 69.75 382 SER A C 1
ATOM 2926 O O . SER A 1 382 ? -6.593 -7.023 11.433 1.00 69.75 382 SER A O 1
ATOM 2928 N N . ASP A 1 383 ? -6.594 -5.941 9.471 1.00 72.19 383 ASP A N 1
ATOM 2929 C CA . ASP A 1 383 ? -7.331 -6.986 8.755 1.00 72.19 383 ASP A CA 1
ATOM 2930 C C . ASP A 1 383 ? -6.684 -8.377 8.982 1.00 72.19 383 ASP A C 1
ATOM 2932 O O . ASP A 1 383 ? -5.489 -8.539 8.711 1.00 72.19 383 ASP A O 1
ATOM 2936 N N . PRO A 1 384 ? -7.427 -9.402 9.455 1.00 70.00 384 PRO A N 1
ATOM 2937 C CA . PRO A 1 384 ? -6.885 -10.747 9.667 1.00 70.00 384 PRO A CA 1
ATOM 2938 C C . PRO A 1 384 ? -6.185 -11.332 8.433 1.00 70.00 384 PRO A C 1
ATOM 2940 O O . PRO A 1 384 ? -5.279 -12.162 8.547 1.00 70.00 384 PRO A O 1
ATOM 2943 N N . LEU A 1 385 ? -6.579 -10.895 7.235 1.00 78.25 385 LEU A N 1
ATOM 2944 C CA . LEU A 1 385 ? -5.951 -11.300 5.987 1.00 78.25 385 LEU A CA 1
ATOM 2945 C C . LEU A 1 385 ? -4.537 -10.718 5.827 1.00 78.25 385 LEU A C 1
ATOM 2947 O O . LEU A 1 385 ? -3.660 -11.424 5.325 1.00 78.25 385 LEU A O 1
ATOM 2951 N N . GLU A 1 386 ? -4.278 -9.499 6.312 1.00 81.31 386 GLU A N 1
ATOM 2952 C CA . GLU A 1 386 ? -2.937 -8.891 6.363 1.00 81.31 386 GLU A CA 1
ATOM 2953 C C . GLU A 1 386 ? -2.007 -9.664 7.318 1.00 81.31 386 GLU A C 1
ATOM 2955 O O . GLU A 1 386 ? -0.853 -9.951 6.986 1.00 81.31 386 GLU A O 1
ATOM 2960 N N . LEU A 1 387 ? -2.520 -10.105 8.472 1.00 76.56 387 LEU A N 1
ATOM 2961 C CA . LEU A 1 387 ? -1.772 -10.958 9.407 1.00 76.56 387 LEU A CA 1
ATOM 2962 C C . LEU A 1 387 ? -1.464 -12.334 8.805 1.00 76.56 387 LEU A C 1
ATOM 2964 O O . LEU A 1 387 ? -0.332 -12.825 8.867 1.00 76.56 387 LEU A O 1
ATOM 2968 N N . GLY A 1 388 ? -2.458 -12.954 8.164 1.00 78.62 388 GLY A N 1
ATOM 2969 C CA . GLY A 1 388 ? -2.283 -14.220 7.455 1.00 78.62 388 GLY A CA 1
ATOM 2970 C C . GLY A 1 388 ? -1.258 -14.125 6.320 1.00 78.62 388 GLY A C 1
ATOM 2971 O O . GLY A 1 388 ? -0.531 -15.086 6.055 1.00 78.62 388 GLY A O 1
ATOM 2972 N N . ALA A 1 389 ? -1.177 -12.969 5.665 1.00 83.56 389 ALA A N 1
ATOM 2973 C CA . ALA A 1 389 ? -0.185 -12.638 4.653 1.00 83.56 389 ALA A CA 1
ATOM 2974 C C . ALA A 1 389 ? 1.240 -12.550 5.225 1.00 83.56 389 ALA A C 1
ATOM 2976 O O . ALA A 1 389 ? 2.165 -13.101 4.624 1.00 83.56 389 ALA A O 1
ATOM 2977 N N . LEU A 1 390 ? 1.426 -11.911 6.382 1.00 83.00 390 LEU A N 1
ATOM 2978 C CA . LEU A 1 390 ? 2.726 -11.837 7.056 1.00 83.00 390 LEU A CA 1
ATOM 2979 C C . LEU A 1 390 ? 3.206 -13.216 7.542 1.00 83.00 390 LEU A C 1
ATOM 2981 O O . LEU A 1 390 ? 4.382 -13.567 7.418 1.00 83.00 390 LEU A O 1
ATOM 2985 N N . ASN A 1 391 ? 2.286 -14.044 8.040 1.00 81.38 391 ASN A N 1
ATOM 2986 C CA . ASN A 1 391 ? 2.599 -15.387 8.529 1.00 81.38 391 ASN A CA 1
ATOM 2987 C C . ASN A 1 391 ? 3.145 -16.328 7.442 1.00 81.38 391 ASN A C 1
ATOM 2989 O O . ASN A 1 391 ? 3.839 -17.292 7.770 1.00 81.38 391 ASN A O 1
ATOM 2993 N N . GLN A 1 392 ? 2.888 -16.044 6.163 1.00 87.19 392 GLN A N 1
ATOM 2994 C CA . GLN A 1 392 ? 3.372 -16.837 5.026 1.00 87.19 392 GLN A CA 1
ATOM 2995 C C . GLN A 1 392 ? 4.815 -16.521 4.612 1.00 87.19 392 GLN A C 1
ATOM 2997 O O . GLN A 1 392 ? 5.367 -17.226 3.769 1.00 87.19 392 GLN A O 1
ATOM 3002 N N . LEU A 1 393 ? 5.434 -15.482 5.178 1.00 92.00 393 LEU A N 1
ATOM 3003 C CA . LEU A 1 393 ? 6.807 -15.122 4.837 1.00 92.00 393 LEU A CA 1
ATOM 3004 C C . LEU A 1 393 ? 7.814 -16.198 5.252 1.00 92.00 393 LEU A C 1
ATOM 3006 O O . LEU A 1 393 ? 7.657 -16.858 6.277 1.00 92.00 393 LEU A O 1
ATOM 3010 N N . LYS A 1 394 ? 8.884 -16.336 4.471 1.00 94.38 394 LYS A N 1
ATOM 3011 C CA . LYS A 1 394 ? 10.057 -17.142 4.831 1.00 94.38 394 LYS A CA 1
ATOM 3012 C C . LYS A 1 394 ? 10.913 -16.419 5.868 1.00 94.38 394 LYS A C 1
ATOM 3014 O O . LYS A 1 394 ? 10.819 -15.203 6.025 1.00 94.38 394 LYS A O 1
ATOM 3019 N N . ASP A 1 395 ? 11.794 -17.154 6.538 1.00 92.12 395 ASP A N 1
ATOM 3020 C CA . ASP A 1 395 ? 12.570 -16.616 7.660 1.00 92.12 395 ASP A CA 1
ATOM 3021 C C . ASP A 1 395 ? 13.435 -15.419 7.264 1.00 92.12 395 ASP A C 1
ATOM 3023 O O . ASP A 1 395 ? 13.368 -14.387 7.921 1.00 92.12 395 ASP A O 1
ATOM 3027 N N . HIS A 1 396 ? 14.143 -15.481 6.134 1.00 94.06 396 HIS A N 1
ATOM 3028 C CA . HIS A 1 396 ? 14.939 -14.348 5.652 1.00 94.06 396 HIS A CA 1
ATOM 3029 C C . HIS A 1 396 ? 14.090 -13.102 5.331 1.00 94.06 396 HIS A C 1
ATOM 3031 O O . HIS A 1 396 ? 14.509 -11.981 5.602 1.00 94.06 396 HIS A O 1
ATOM 3037 N N . GLN A 1 397 ? 12.863 -13.283 4.825 1.00 96.31 397 GLN A N 1
ATOM 3038 C CA . GLN A 1 397 ? 11.924 -12.183 4.564 1.00 96.31 397 GLN A CA 1
ATOM 3039 C C . GLN A 1 397 ? 11.430 -11.555 5.874 1.00 96.31 397 GLN A C 1
ATOM 3041 O O . GLN A 1 397 ? 11.361 -10.333 5.982 1.00 96.31 397 GLN A O 1
ATOM 3046 N N . ARG A 1 398 ? 11.123 -12.382 6.885 1.00 92.38 398 ARG A N 1
ATOM 3047 C CA . ARG A 1 398 ? 10.744 -11.907 8.226 1.00 92.38 398 ARG A CA 1
ATOM 3048 C C . ARG A 1 398 ? 11.899 -11.191 8.918 1.00 92.38 398 ARG A C 1
ATOM 3050 O O . ARG A 1 398 ? 11.673 -10.156 9.531 1.00 92.38 398 ARG A O 1
ATOM 3057 N N . LEU A 1 399 ? 13.120 -11.712 8.799 1.00 92.19 399 LEU A N 1
ATOM 3058 C CA . LEU A 1 399 ? 14.324 -11.086 9.344 1.00 92.19 399 LEU A CA 1
ATOM 3059 C C . LEU A 1 399 ? 14.580 -9.723 8.694 1.00 92.19 399 LEU A C 1
ATOM 3061 O O . LEU A 1 399 ? 14.852 -8.764 9.410 1.00 92.19 399 LEU A O 1
ATOM 3065 N N . ALA A 1 400 ? 14.425 -9.612 7.369 1.00 95.62 400 ALA A N 1
ATOM 3066 C CA . ALA A 1 400 ? 14.570 -8.341 6.662 1.00 95.62 400 ALA A CA 1
ATOM 3067 C C . ALA A 1 400 ? 13.551 -7.301 7.153 1.00 95.62 400 ALA A C 1
ATOM 3069 O O . ALA A 1 400 ? 13.936 -6.191 7.515 1.00 95.62 400 ALA A O 1
ATOM 3070 N N . LEU A 1 401 ? 12.272 -7.679 7.256 1.00 93.38 401 LEU A N 1
ATOM 3071 C CA . LEU A 1 401 ? 11.227 -6.802 7.793 1.00 93.38 401 LEU A CA 1
ATOM 3072 C C . LEU A 1 401 ? 11.463 -6.422 9.255 1.00 93.38 401 LEU A C 1
ATOM 3074 O O . LEU A 1 401 ? 11.353 -5.252 9.602 1.00 93.38 401 LEU A O 1
ATOM 3078 N N . SER A 1 402 ? 11.796 -7.390 10.113 1.00 88.69 402 SER A N 1
ATOM 3079 C CA . SER A 1 402 ? 12.035 -7.160 11.543 1.00 88.69 402 SER A CA 1
ATOM 3080 C C . SER A 1 402 ? 13.227 -6.235 11.772 1.00 88.69 402 SER A C 1
ATOM 3082 O O . SER A 1 402 ? 13.174 -5.377 12.653 1.00 88.69 402 SER A O 1
ATOM 3084 N N . ARG A 1 403 ? 14.279 -6.368 10.955 1.00 92.69 403 ARG A N 1
ATOM 3085 C CA . ARG A 1 403 ? 15.424 -5.461 10.974 1.00 92.69 403 ARG A CA 1
ATOM 3086 C C . ARG A 1 403 ? 14.999 -4.038 10.633 1.00 92.69 403 ARG A C 1
ATOM 3088 O O . ARG A 1 403 ? 15.281 -3.129 11.407 1.00 92.69 403 ARG A O 1
ATOM 3095 N N . VAL A 1 404 ? 14.316 -3.855 9.500 1.00 95.56 404 VAL A N 1
ATOM 3096 C CA . VAL A 1 404 ? 13.858 -2.525 9.080 1.00 95.56 404 VAL A CA 1
ATOM 3097 C C . VAL A 1 404 ? 12.922 -1.941 10.133 1.00 95.56 404 VAL A C 1
ATOM 3099 O O . VAL A 1 404 ? 13.136 -0.813 10.544 1.00 95.56 404 VAL A O 1
ATOM 3102 N N . ALA A 1 405 ? 11.979 -2.716 10.674 1.00 90.62 405 ALA A N 1
ATOM 3103 C CA . ALA A 1 405 ? 11.106 -2.269 11.757 1.00 90.62 405 ALA A CA 1
ATOM 3104 C C . ALA A 1 405 ? 11.891 -1.744 12.973 1.00 90.62 405 ALA A C 1
ATOM 3106 O O . ALA A 1 405 ? 11.580 -0.660 13.468 1.00 90.62 405 ALA A O 1
ATOM 3107 N N . SER A 1 406 ? 12.929 -2.462 13.421 1.00 89.56 406 SER A N 1
ATOM 3108 C CA . SER A 1 406 ? 13.762 -2.029 14.551 1.00 89.56 406 SER A CA 1
ATOM 3109 C C . SER A 1 406 ? 14.494 -0.714 14.267 1.00 89.56 406 SER A C 1
ATOM 3111 O O . SER A 1 406 ? 14.452 0.200 15.093 1.00 89.56 406 SER A O 1
ATOM 3113 N N . GLU A 1 407 ? 15.122 -0.578 13.098 1.00 94.12 407 GLU A N 1
ATOM 3114 C CA . GLU A 1 407 ? 15.835 0.653 12.732 1.00 94.12 407 GLU A CA 1
ATOM 3115 C C . GLU A 1 407 ? 14.871 1.826 12.521 1.00 94.12 407 GLU A C 1
ATOM 3117 O O . GLU A 1 407 ? 15.053 2.908 13.084 1.00 94.12 407 GLU A O 1
ATOM 3122 N N . SER A 1 408 ? 13.775 1.601 11.799 1.00 95.12 408 SER A N 1
ATOM 3123 C CA . SER A 1 408 ? 12.733 2.598 11.576 1.00 95.12 408 SER A CA 1
ATOM 3124 C C . SER A 1 408 ? 12.105 3.077 12.883 1.00 95.12 408 SER A C 1
ATOM 3126 O O . SER A 1 408 ? 11.756 4.254 12.978 1.00 95.12 408 SER A O 1
ATOM 3128 N N . GLN A 1 409 ? 11.968 2.221 13.903 1.00 91.00 409 GLN A N 1
ATOM 3129 C CA . GLN A 1 409 ? 11.473 2.627 15.221 1.00 91.00 409 GLN A CA 1
ATOM 3130 C C . GLN A 1 409 ? 12.430 3.615 15.898 1.00 91.00 409 GLN A C 1
ATOM 3132 O O . GLN A 1 409 ? 11.992 4.687 16.329 1.00 91.00 409 GLN A O 1
ATOM 3137 N N . LYS A 1 410 ? 13.733 3.290 15.941 1.00 94.06 410 LYS A N 1
ATOM 3138 C CA . LYS A 1 410 ? 14.781 4.151 16.523 1.00 94.06 410 LYS A CA 1
ATOM 3139 C C . LYS A 1 410 ? 14.796 5.535 15.877 1.00 94.06 410 LYS A C 1
ATOM 3141 O O . LYS A 1 410 ? 14.992 6.530 16.569 1.00 94.06 410 LYS A O 1
ATOM 3146 N N . LEU A 1 411 ? 14.559 5.601 14.565 1.00 96.50 411 LEU A N 1
ATOM 3147 C CA . LEU A 1 411 ? 14.503 6.856 13.814 1.00 96.50 411 LEU A CA 1
ATOM 3148 C C . LEU A 1 411 ? 13.166 7.591 13.989 1.00 96.50 411 LEU A C 1
ATOM 3150 O O . LEU A 1 411 ? 13.145 8.814 14.128 1.00 96.50 411 LEU A O 1
ATOM 3154 N N . SER A 1 412 ? 12.047 6.862 14.004 1.00 95.50 412 SER A N 1
ATOM 3155 C CA . SER A 1 412 ? 10.702 7.449 14.025 1.00 95.50 412 SER A CA 1
ATOM 3156 C C . SER A 1 412 ? 10.337 8.070 15.361 1.00 95.50 412 SER A C 1
ATOM 3158 O O . SER A 1 412 ? 9.755 9.149 15.361 1.00 95.50 412 SER A O 1
ATOM 3160 N N . ILE A 1 413 ? 10.676 7.428 16.484 1.00 90.88 413 ILE A N 1
ATOM 3161 C CA . ILE A 1 413 ? 10.348 7.935 17.828 1.00 90.88 413 ILE A CA 1
ATOM 3162 C C . ILE A 1 413 ? 10.807 9.395 18.009 1.00 90.88 413 ILE A C 1
ATOM 3164 O O . ILE A 1 413 ? 9.966 10.245 18.300 1.00 90.88 413 ILE A O 1
ATOM 3168 N N . PRO A 1 414 ? 12.090 9.746 17.788 1.00 96.31 414 PRO A N 1
ATOM 3169 C CA . PRO A 1 414 ? 12.523 11.135 17.899 1.00 96.31 414 PRO A CA 1
ATOM 3170 C C . PRO A 1 414 ? 12.031 12.019 16.739 1.00 96.31 414 PRO A C 1
ATOM 3172 O O . PRO A 1 414 ? 11.927 13.234 16.916 1.00 96.31 414 PRO A O 1
ATOM 3175 N N . ALA A 1 415 ? 11.724 11.453 15.564 1.00 97.75 415 ALA A N 1
ATOM 3176 C CA . ALA A 1 415 ? 11.205 12.213 14.423 1.00 97.75 415 ALA A CA 1
ATOM 3177 C C . ALA A 1 415 ? 9.786 12.747 14.649 1.00 97.75 415 ALA A C 1
ATOM 3179 O O . ALA A 1 415 ? 9.482 13.831 14.163 1.00 97.75 415 ALA A O 1
ATOM 3180 N N . VAL A 1 416 ? 8.940 12.054 15.423 1.00 95.62 416 VAL A N 1
ATOM 3181 C CA . VAL A 1 416 ? 7.585 12.537 15.755 1.00 95.62 416 VAL A CA 1
ATOM 3182 C C . VAL A 1 416 ? 7.646 13.925 16.398 1.00 95.62 416 VAL A C 1
ATOM 3184 O O . VAL A 1 416 ? 7.025 14.857 15.899 1.00 95.62 416 VAL A O 1
ATOM 3187 N N . ALA A 1 417 ? 8.479 14.108 17.425 1.00 95.31 417 ALA A N 1
ATOM 3188 C CA . ALA A 1 417 ? 8.600 15.396 18.112 1.00 95.31 417 ALA A CA 1
ATOM 3189 C C . ALA A 1 417 ? 9.139 16.520 17.202 1.00 95.31 417 ALA A C 1
ATOM 3191 O O . ALA A 1 417 ? 8.801 17.693 17.375 1.00 95.31 417 ALA A O 1
ATOM 3192 N N . ARG A 1 418 ? 10.000 16.191 16.230 1.00 97.69 418 ARG A N 1
ATOM 3193 C CA . ARG A 1 418 ? 10.501 17.168 15.247 1.00 97.69 418 ARG A CA 1
ATOM 3194 C C . ARG A 1 418 ? 9.439 17.516 14.209 1.00 97.69 418 ARG A C 1
ATOM 3196 O O . ARG A 1 418 ? 9.278 18.695 13.892 1.00 97.69 418 ARG A O 1
ATOM 3203 N N . LEU A 1 419 ? 8.686 16.520 13.747 1.00 97.25 419 LEU A N 1
ATOM 3204 C CA . LEU A 1 419 ? 7.541 16.705 12.867 1.00 97.25 419 LEU A CA 1
ATOM 3205 C C . LEU A 1 419 ? 6.477 17.583 13.512 1.00 97.25 419 LEU A C 1
ATOM 3207 O O . LEU A 1 419 ? 6.050 18.524 12.866 1.00 97.25 419 LEU A O 1
ATOM 3211 N N . GLU A 1 420 ? 6.100 17.357 14.770 1.00 97.50 420 GLU A N 1
ATOM 3212 C CA . GLU A 1 420 ? 5.124 18.197 15.483 1.00 97.50 420 GLU A CA 1
ATOM 3213 C C . GLU A 1 420 ? 5.563 19.667 15.526 1.00 97.50 420 GLU A C 1
ATOM 3215 O O . GLU A 1 420 ? 4.798 20.566 15.168 1.00 97.50 420 GLU A O 1
ATOM 3220 N N . LYS A 1 421 ? 6.831 19.922 15.883 1.00 97.62 421 LYS A N 1
ATOM 3221 C CA . LYS A 1 421 ? 7.407 21.277 15.877 1.00 97.62 421 LYS A CA 1
ATOM 3222 C C . LYS A 1 421 ? 7.368 21.899 14.483 1.00 97.62 421 LYS A C 1
ATOM 3224 O O . LYS A 1 421 ? 6.996 23.063 14.338 1.00 97.62 421 LYS A O 1
ATOM 3229 N N . ARG A 1 422 ? 7.748 21.131 13.458 1.00 97.50 422 ARG A N 1
ATOM 3230 C CA . ARG A 1 422 ? 7.700 21.563 12.057 1.00 97.50 422 ARG A CA 1
ATOM 3231 C C . ARG A 1 422 ? 6.266 21.849 11.608 1.00 97.50 422 ARG A C 1
ATOM 3233 O O . ARG A 1 422 ? 6.043 22.861 10.955 1.00 97.50 422 ARG A O 1
ATOM 3240 N N . TRP A 1 423 ? 5.315 21.008 12.001 1.00 97.44 423 TRP A N 1
ATOM 3241 C CA . TRP A 1 423 ? 3.902 21.089 11.641 1.00 97.44 423 TRP A CA 1
ATOM 3242 C C . TRP A 1 423 ? 3.268 22.391 12.112 1.00 97.44 423 TRP A C 1
ATOM 3244 O O . TRP A 1 423 ? 2.610 23.080 11.333 1.00 97.44 423 TRP A O 1
ATOM 3254 N N . VAL A 1 424 ? 3.541 22.756 13.369 1.00 96.50 424 VAL A N 1
ATOM 3255 C CA . VAL A 1 424 ? 3.109 24.027 13.961 1.00 96.50 424 VAL A CA 1
ATOM 3256 C C . VAL A 1 424 ? 3.809 25.202 13.282 1.00 96.50 424 VAL A C 1
ATOM 3258 O O . VAL A 1 424 ? 3.153 26.156 12.875 1.00 96.50 424 VAL A O 1
ATOM 3261 N N . ARG A 1 425 ? 5.135 25.126 13.109 1.00 96.94 425 ARG A N 1
ATOM 3262 C CA . ARG A 1 425 ? 5.933 26.195 12.487 1.00 96.94 425 ARG A CA 1
ATOM 3263 C C . ARG A 1 425 ? 5.494 26.506 11.053 1.00 96.94 425 ARG A C 1
ATOM 3265 O O . ARG A 1 425 ? 5.491 27.665 10.660 1.00 96.94 425 ARG A O 1
ATOM 3272 N N . GLU A 1 426 ? 5.157 25.485 10.271 1.00 95.69 426 GLU A N 1
ATOM 3273 C CA . GLU A 1 426 ? 4.758 25.615 8.861 1.00 95.69 426 GLU A CA 1
ATOM 3274 C C . GLU A 1 426 ? 3.245 25.801 8.670 1.00 95.69 426 GLU A C 1
ATOM 3276 O O . GLU A 1 426 ? 2.779 25.901 7.530 1.00 95.69 426 GLU A O 1
ATOM 3281 N N . ASN A 1 427 ? 2.492 25.885 9.776 1.00 93.88 427 ASN A N 1
ATOM 3282 C CA . ASN A 1 427 ? 1.044 26.078 9.807 1.00 93.88 427 ASN A CA 1
ATOM 3283 C C . ASN A 1 427 ? 0.302 25.078 8.898 1.00 93.88 427 ASN A C 1
ATOM 3285 O O . ASN A 1 427 ? -0.509 25.463 8.055 1.00 93.88 427 ASN A O 1
ATOM 3289 N N . LEU A 1 428 ? 0.662 23.793 9.009 1.00 86.69 428 LEU A N 1
ATOM 3290 C CA . LEU A 1 428 ? 0.195 22.743 8.098 1.00 86.69 428 LEU A CA 1
ATOM 3291 C C . LEU A 1 428 ? -1.233 22.281 8.400 1.00 86.69 428 LEU A C 1
ATOM 3293 O O . LEU A 1 428 ? -1.962 22.002 7.455 1.00 86.69 428 LEU A O 1
ATOM 3297 N N . ASP A 1 429 ? -1.608 22.213 9.684 1.00 89.50 429 ASP A N 1
ATOM 3298 C CA . ASP A 1 429 ? -2.961 22.046 10.240 1.00 89.50 429 ASP A CA 1
ATOM 3299 C C . ASP A 1 429 ? -2.839 21.896 11.783 1.00 89.50 429 ASP A C 1
ATOM 3301 O O . ASP A 1 429 ? -1.813 22.232 12.376 1.00 89.50 429 ASP A O 1
ATOM 3305 N N . SER A 1 430 ? -3.839 21.308 12.443 1.00 92.56 430 SER A N 1
ATOM 3306 C CA . SER A 1 430 ? -3.758 20.768 13.800 1.00 92.56 430 SER A CA 1
ATOM 3307 C C . SER A 1 430 ? -2.813 19.559 13.917 1.00 92.56 430 SER A C 1
ATOM 3309 O O . SER A 1 430 ? -2.597 18.812 12.961 1.00 92.56 430 SER A O 1
ATOM 3311 N N . LEU A 1 431 ? -2.301 19.304 15.127 1.00 93.88 431 LEU A N 1
ATOM 3312 C CA . LEU A 1 431 ? -1.525 18.090 15.424 1.00 93.88 431 LEU A CA 1
ATOM 3313 C C . LEU A 1 431 ? -2.364 16.806 15.310 1.00 93.88 431 LEU A C 1
ATOM 3315 O O . LEU A 1 431 ? -1.833 15.764 14.941 1.00 93.88 431 LEU A O 1
ATOM 3319 N N . CYS A 1 432 ? -3.682 16.885 15.522 1.00 91.12 432 CYS A N 1
ATOM 3320 C CA . CYS A 1 432 ? -4.587 15.762 15.263 1.00 91.12 432 CYS A CA 1
ATOM 3321 C C . CYS A 1 432 ? -4.547 15.348 13.782 1.00 91.12 432 CYS A C 1
ATOM 3323 O O . CYS A 1 432 ? -4.588 14.164 13.454 1.00 91.12 432 CYS A O 1
ATOM 3325 N N . THR A 1 433 ? -4.395 16.306 12.866 1.00 93.00 433 THR A N 1
ATOM 3326 C CA . THR A 1 433 ? -4.214 16.008 11.441 1.00 93.00 433 THR A CA 1
ATOM 3327 C C . THR A 1 433 ? -2.894 15.285 11.171 1.00 93.00 433 THR A C 1
ATOM 3329 O O . THR A 1 433 ? -2.885 14.352 10.374 1.00 93.00 433 THR A O 1
ATOM 3332 N N . LEU A 1 434 ? -1.798 15.634 11.855 1.00 95.62 434 LEU A N 1
ATOM 3333 C CA . LEU A 1 434 ? -0.535 14.888 11.755 1.00 95.62 434 LEU A CA 1
ATOM 3334 C C . LEU A 1 434 ? -0.697 13.433 12.230 1.00 95.62 434 LEU A C 1
ATOM 3336 O O . LEU A 1 434 ? -0.238 12.510 11.555 1.00 95.62 434 LEU A O 1
ATOM 3340 N N . GLU A 1 435 ? -1.397 13.205 13.343 1.00 89.94 435 GLU A N 1
ATOM 3341 C CA . GLU A 1 435 ? -1.723 11.848 13.805 1.00 89.94 435 GLU A CA 1
ATOM 3342 C C . GLU A 1 435 ? -2.530 11.084 12.746 1.00 89.94 435 GLU A C 1
ATOM 3344 O O . GLU A 1 435 ? -2.176 9.961 12.385 1.00 89.94 435 GLU A O 1
ATOM 3349 N N . ARG A 1 436 ? -3.557 11.723 12.168 1.00 90.81 436 ARG A N 1
ATOM 3350 C CA . ARG A 1 436 ? -4.360 11.146 11.079 1.00 90.81 436 ARG A CA 1
ATOM 3351 C C . ARG A 1 436 ? -3.543 10.858 9.829 1.00 90.81 436 ARG A C 1
ATOM 3353 O O . ARG A 1 436 ? -3.834 9.877 9.153 1.00 90.81 436 ARG A O 1
ATOM 3360 N N . VAL A 1 437 ? -2.543 11.680 9.506 1.00 96.12 437 VAL A N 1
ATOM 3361 C CA . VAL A 1 437 ? -1.604 11.420 8.407 1.00 96.12 437 VAL A CA 1
ATOM 3362 C C . VAL A 1 437 ? -0.835 10.136 8.684 1.00 96.12 437 VAL A C 1
ATOM 3364 O O . VAL A 1 437 ? -0.862 9.233 7.855 1.00 96.12 437 VAL A O 1
ATOM 3367 N N . LEU A 1 438 ? -0.212 9.998 9.854 1.00 94.25 438 LEU A N 1
ATOM 3368 C CA . LEU A 1 438 ? 0.526 8.780 10.199 1.00 94.25 438 LEU A CA 1
ATOM 3369 C C . LEU A 1 438 ? -0.385 7.538 10.213 1.00 94.25 438 LEU A C 1
ATOM 3371 O O . LEU A 1 438 ? 0.007 6.489 9.704 1.00 94.25 438 LEU A O 1
ATOM 3375 N N . GLU A 1 439 ? -1.617 7.653 10.715 1.00 88.69 439 GLU A N 1
ATOM 3376 C CA . GLU A 1 439 ? -2.622 6.580 10.656 1.00 88.69 439 GLU A CA 1
ATOM 3377 C C . GLU A 1 439 ? -3.048 6.246 9.223 1.00 88.69 439 GLU A C 1
ATOM 3379 O O . GLU A 1 439 ? -3.161 5.077 8.859 1.00 88.69 439 GLU A O 1
ATOM 3384 N N . PHE A 1 440 ? -3.260 7.259 8.385 1.00 92.19 440 PHE A N 1
ATOM 3385 C CA . PHE A 1 440 ? -3.588 7.080 6.978 1.00 92.19 440 PHE A CA 1
ATOM 3386 C C . PHE A 1 440 ? -2.476 6.325 6.245 1.00 92.19 440 PHE A C 1
ATOM 3388 O O . PHE A 1 440 ? -2.766 5.377 5.519 1.00 92.19 440 PHE A O 1
ATOM 3395 N N . ILE A 1 441 ? -1.213 6.688 6.469 1.00 94.00 441 ILE A N 1
ATOM 3396 C CA . ILE A 1 441 ? -0.063 5.999 5.870 1.00 94.00 441 ILE A CA 1
ATOM 3397 C C . ILE A 1 441 ? 0.010 4.549 6.353 1.00 94.00 441 ILE A C 1
ATOM 3399 O O . ILE A 1 441 ? 0.226 3.637 5.548 1.00 94.00 441 ILE A O 1
ATOM 3403 N N . ARG A 1 442 ? -0.217 4.336 7.655 1.00 89.75 442 ARG A N 1
ATOM 3404 C CA . ARG A 1 442 ? -0.209 3.010 8.272 1.00 89.75 442 ARG A CA 1
ATOM 3405 C C . ARG A 1 442 ? -1.279 2.091 7.680 1.00 89.75 442 ARG A C 1
ATOM 3407 O O . ARG A 1 442 ? -0.970 0.955 7.326 1.00 89.75 442 ARG A O 1
ATOM 3414 N N . ASP A 1 443 ? -2.507 2.593 7.544 1.00 81.94 443 ASP A N 1
ATOM 3415 C CA . ASP A 1 443 ? -3.689 1.741 7.362 1.00 81.94 443 ASP A CA 1
ATOM 3416 C C . ASP A 1 443 ? -4.345 1.843 5.977 1.00 81.94 443 ASP A C 1
ATOM 3418 O O . ASP A 1 443 ? -5.042 0.918 5.564 1.00 81.94 443 ASP A O 1
ATOM 3422 N N . LYS A 1 444 ? -4.193 2.967 5.264 1.00 86.12 444 LYS A N 1
ATOM 3423 C CA . LYS A 1 444 ? -5.080 3.328 4.137 1.00 86.12 444 LYS A CA 1
ATOM 3424 C C . LYS A 1 444 ? -4.377 3.767 2.855 1.00 86.12 444 LYS A C 1
ATOM 3426 O O . LYS A 1 444 ? -4.957 3.603 1.782 1.00 86.12 444 LYS A O 1
ATOM 3431 N N . ALA A 1 445 ? -3.178 4.343 2.930 1.00 93.50 445 ALA A N 1
ATOM 3432 C CA . ALA A 1 445 ? -2.471 4.869 1.762 1.00 93.50 445 ALA A CA 1
ATOM 3433 C C . ALA A 1 445 ? -2.213 3.756 0.745 1.00 93.50 445 ALA A C 1
ATOM 3435 O O . ALA A 1 445 ? -1.556 2.776 1.073 1.00 93.50 445 ALA A O 1
ATOM 3436 N N . GLN A 1 446 ? -2.727 3.854 -0.478 1.00 95.12 446 GLN A N 1
ATOM 3437 C CA . GLN A 1 446 ? -2.688 2.735 -1.426 1.00 95.12 446 GLN A CA 1
ATOM 3438 C C . GLN A 1 446 ? -1.246 2.322 -1.758 1.00 95.12 446 GLN A C 1
ATOM 3440 O O . GLN A 1 446 ? -0.392 3.169 -2.003 1.00 95.12 446 GLN A O 1
ATOM 3445 N N . ILE A 1 447 ? -0.980 1.014 -1.794 1.00 98.50 447 ILE A N 1
ATOM 3446 C CA . ILE A 1 447 ? 0.245 0.475 -2.398 1.00 98.50 447 ILE A CA 1
ATOM 3447 C C . ILE A 1 447 ? -0.130 0.041 -3.802 1.00 98.50 447 ILE A C 1
ATOM 3449 O O . ILE A 1 447 ? -1.061 -0.751 -3.970 1.00 98.50 447 ILE A O 1
ATOM 3453 N N . ILE A 1 448 ? 0.585 0.561 -4.791 1.00 98.62 448 ILE A N 1
ATOM 3454 C CA . ILE A 1 448 ? 0.321 0.278 -6.194 1.00 98.62 448 ILE A CA 1
ATOM 3455 C C . ILE A 1 448 ? 1.572 -0.242 -6.899 1.00 98.62 448 ILE A C 1
ATOM 3457 O O . ILE A 1 448 ? 2.702 0.010 -6.479 1.00 98.62 448 ILE A O 1
ATOM 3461 N N . ILE A 1 449 ? 1.361 -0.971 -7.989 1.00 98.56 449 ILE A N 1
ATOM 3462 C CA . ILE A 1 449 ? 2.410 -1.363 -8.932 1.00 98.56 449 ILE A CA 1
ATOM 3463 C C . ILE A 1 449 ? 1.997 -0.846 -10.303 1.00 98.56 449 ILE A C 1
ATOM 3465 O O . ILE A 1 449 ? 1.000 -1.318 -10.850 1.00 98.56 449 ILE A O 1
ATOM 3469 N N . HIS A 1 450 ? 2.759 0.103 -10.843 1.00 98.19 450 HIS A N 1
ATOM 3470 C CA . HIS A 1 450 ? 2.616 0.547 -12.230 1.00 98.19 450 HIS A CA 1
ATOM 3471 C C . HIS A 1 450 ? 3.012 -0.571 -13.196 1.00 98.19 450 HIS A C 1
ATOM 3473 O O . HIS A 1 450 ? 3.986 -1.286 -12.954 1.00 98.19 450 HIS A O 1
ATOM 3479 N N . VAL A 1 451 ? 2.221 -0.744 -14.252 1.00 96.81 451 VAL A N 1
ATOM 3480 C CA . VAL A 1 451 ? 2.348 -1.815 -15.242 1.00 96.81 451 VAL A CA 1
ATOM 3481 C C . VAL A 1 451 ? 2.053 -1.301 -16.645 1.00 96.81 451 VAL A C 1
ATOM 3483 O O . VAL A 1 451 ? 1.037 -0.658 -16.894 1.00 96.81 451 VAL A O 1
ATOM 3486 N N . ASP A 1 452 ? 2.935 -1.623 -17.584 1.00 95.81 452 ASP A N 1
ATOM 3487 C CA . ASP A 1 452 ? 2.694 -1.436 -19.014 1.00 95.81 452 ASP A CA 1
ATOM 3488 C C . ASP A 1 452 ? 1.811 -2.587 -19.511 1.00 95.81 452 ASP A C 1
ATOM 3490 O O . ASP A 1 452 ? 2.277 -3.721 -19.685 1.00 95.81 452 ASP A O 1
ATOM 3494 N N . LEU A 1 453 ? 0.507 -2.342 -19.653 1.00 95.88 453 LEU A N 1
ATOM 3495 C CA . LEU A 1 453 ? -0.443 -3.393 -20.016 1.00 95.88 453 LEU A CA 1
ATOM 3496 C C . LEU A 1 453 ? -0.269 -3.921 -21.443 1.00 95.88 453 LEU A C 1
ATOM 3498 O O . LEU A 1 453 ? -0.288 -5.154 -21.576 1.00 95.88 453 LEU A O 1
ATOM 3502 N N . PRO A 1 454 ? -0.057 -3.082 -22.479 1.00 95.25 454 PRO A N 1
ATOM 3503 C CA . PRO A 1 454 ? 0.228 -3.563 -23.830 1.00 95.25 454 PRO A CA 1
ATOM 3504 C C . PRO A 1 454 ? 1.356 -4.601 -23.863 1.00 95.25 454 PRO A C 1
ATOM 3506 O O . PRO A 1 454 ? 1.223 -5.654 -24.500 1.00 95.25 454 PRO A O 1
ATOM 3509 N N . GLN A 1 455 ? 2.432 -4.367 -23.103 1.00 93.62 455 GLN A N 1
ATOM 3510 C CA . GLN A 1 455 ? 3.563 -5.292 -23.036 1.00 93.62 455 GLN A CA 1
ATOM 3511 C C . GLN A 1 455 ? 3.314 -6.495 -22.114 1.00 93.62 455 GLN A C 1
ATOM 3513 O O . GLN A 1 455 ? 3.678 -7.626 -22.448 1.00 93.62 455 GLN A O 1
ATOM 3518 N N . THR A 1 456 ? 2.721 -6.286 -20.935 1.00 95.12 456 THR A N 1
ATOM 3519 C CA . THR A 1 456 ? 2.780 -7.283 -19.849 1.00 95.12 456 THR A CA 1
ATOM 3520 C C . THR A 1 456 ? 1.511 -8.110 -19.666 1.00 95.12 456 THR A C 1
ATOM 3522 O O . THR A 1 456 ? 1.588 -9.247 -19.185 1.00 95.12 456 THR A O 1
ATOM 3525 N N . LEU A 1 457 ? 0.336 -7.616 -20.073 1.00 96.69 457 LEU A N 1
ATOM 3526 C CA . LEU A 1 457 ? -0.941 -8.224 -19.685 1.00 96.69 457 LEU A CA 1
ATOM 3527 C C . LEU A 1 457 ? -1.094 -9.670 -20.182 1.00 96.69 457 LEU A C 1
ATOM 3529 O O . LEU A 1 457 ? -1.611 -10.528 -19.465 1.00 96.69 457 LEU A O 1
ATOM 3533 N N . ARG A 1 458 ? -0.593 -9.981 -21.384 1.00 96.38 458 ARG A N 1
ATOM 3534 C CA . ARG A 1 458 ? -0.628 -11.346 -21.947 1.00 96.38 458 ARG A CA 1
ATOM 3535 C C . ARG A 1 458 ? 0.204 -12.340 -21.127 1.00 96.38 458 ARG A C 1
ATOM 3537 O O . ARG A 1 458 ? -0.147 -13.521 -21.075 1.00 96.38 458 ARG A O 1
ATOM 3544 N N . PHE A 1 459 ? 1.269 -11.880 -20.470 1.00 96.06 459 PHE A N 1
ATOM 3545 C CA . PHE A 1 459 ? 2.064 -12.689 -19.543 1.00 96.06 459 PHE A CA 1
ATOM 3546 C C . PHE A 1 459 ? 1.352 -12.834 -18.198 1.00 96.06 459 PHE A C 1
ATOM 3548 O O . PHE A 1 459 ? 1.187 -13.954 -17.718 1.00 96.06 459 PHE A O 1
ATOM 3555 N N . LEU A 1 460 ? 0.823 -11.737 -17.646 1.00 96.88 460 LEU A N 1
ATOM 3556 C CA . LEU A 1 460 ? 0.049 -11.748 -16.397 1.00 96.88 460 LEU A CA 1
ATOM 3557 C C . LEU A 1 460 ? -1.211 -12.631 -16.492 1.00 96.88 460 LEU A C 1
ATOM 3559 O O . LEU A 1 460 ? -1.598 -13.296 -15.528 1.00 96.88 460 LEU A O 1
ATOM 3563 N N . LEU A 1 461 ? -1.834 -12.707 -17.672 1.00 97.62 461 LEU A N 1
ATOM 3564 C CA . LEU A 1 461 ? -2.942 -13.622 -17.945 1.00 97.62 461 LEU A CA 1
ATOM 3565 C C . LEU A 1 461 ? -2.520 -15.093 -17.847 1.00 97.62 461 LEU A C 1
ATOM 3567 O O . LEU A 1 461 ? -3.328 -15.932 -17.450 1.00 97.62 461 LEU A O 1
ATOM 3571 N N . LYS A 1 462 ? -1.282 -15.435 -18.208 1.00 97.12 462 LYS A N 1
ATOM 3572 C CA . LYS A 1 462 ? -0.762 -16.809 -18.124 1.00 97.12 462 LYS A CA 1
ATOM 3573 C C . LYS A 1 462 ? -0.255 -17.133 -16.722 1.00 97.12 462 LYS A C 1
ATOM 3575 O O . LYS A 1 462 ? -0.451 -18.256 -16.265 1.00 97.12 462 LYS A O 1
ATOM 3580 N N . ASP A 1 463 ? 0.294 -16.148 -16.023 1.00 97.50 463 ASP A N 1
ATOM 3581 C CA . ASP A 1 463 ? 0.824 -16.315 -14.676 1.00 97.50 463 ASP A CA 1
ATOM 3582 C C . ASP A 1 463 ? -0.286 -16.411 -13.608 1.00 97.50 463 ASP A C 1
ATOM 3584 O O . ASP A 1 463 ? -1.488 -16.290 -13.874 1.00 97.50 463 ASP A O 1
ATOM 3588 N N . THR A 1 464 ? 0.150 -16.695 -12.387 1.00 97.25 464 THR A N 1
ATOM 3589 C CA . THR A 1 464 ? -0.593 -16.657 -11.122 1.00 97.25 464 THR A CA 1
ATOM 3590 C C . THR A 1 464 ? -0.024 -15.598 -10.174 1.00 97.25 464 THR A C 1
ATOM 3592 O O . THR A 1 464 ? -0.715 -15.165 -9.249 1.00 97.25 464 THR A O 1
ATOM 3595 N N . HIS A 1 465 ? 1.218 -15.163 -10.406 1.00 97.81 465 HIS A N 1
ATOM 3596 C CA . HIS A 1 465 ? 1.942 -14.214 -9.575 1.00 97.81 465 HIS A CA 1
ATOM 3597 C C . HIS A 1 465 ? 2.455 -13.036 -10.403 1.00 97.81 465 HIS A C 1
ATOM 3599 O O . HIS A 1 465 ? 2.800 -13.188 -11.572 1.00 97.81 465 HIS A O 1
ATOM 3605 N N . TYR A 1 466 ? 2.549 -11.870 -9.770 1.00 97.69 466 TYR A N 1
ATOM 3606 C CA . TYR A 1 466 ? 3.383 -10.783 -10.262 1.00 97.69 466 TYR A CA 1
ATOM 3607 C C . TYR A 1 466 ? 4.858 -11.099 -9.974 1.00 97.69 466 TYR A C 1
ATOM 3609 O O . TYR A 1 466 ? 5.195 -11.562 -8.878 1.00 97.69 466 TYR A O 1
ATOM 3617 N N . ARG A 1 467 ? 5.716 -10.862 -10.968 1.00 96.62 467 ARG A N 1
ATOM 3618 C CA . ARG A 1 467 ? 7.116 -11.301 -11.006 1.00 96.62 467 ARG A CA 1
ATOM 3619 C C . ARG A 1 467 ? 8.069 -10.119 -10.878 1.00 96.62 467 ARG A C 1
ATOM 3621 O O . ARG A 1 467 ? 7.777 -9.035 -11.375 1.00 96.62 467 ARG A O 1
ATOM 3628 N N . ASN A 1 468 ? 9.209 -10.325 -10.223 1.00 95.75 468 ASN A N 1
ATOM 3629 C CA . ASN A 1 468 ? 10.286 -9.332 -10.179 1.00 95.75 468 ASN A CA 1
ATOM 3630 C C . ASN A 1 468 ? 11.297 -9.536 -11.329 1.00 95.75 468 ASN A C 1
ATOM 3632 O O . ASN A 1 468 ? 11.276 -10.546 -12.031 1.00 95.75 468 ASN A O 1
ATOM 3636 N N . LEU A 1 469 ? 12.229 -8.589 -11.483 1.00 95.00 469 LEU A N 1
ATOM 3637 C CA . LEU A 1 469 ? 13.277 -8.636 -12.511 1.00 95.00 469 LEU A CA 1
ATOM 3638 C C . LEU A 1 469 ? 14.168 -9.892 -12.427 1.00 95.00 469 LEU A C 1
ATOM 3640 O O . LEU A 1 469 ? 14.637 -10.367 -13.457 1.00 95.00 469 LEU A O 1
ATOM 3644 N N . PHE A 1 470 ? 14.411 -10.441 -11.230 1.00 95.94 470 PHE A N 1
ATOM 3645 C CA . PHE A 1 470 ? 15.214 -11.662 -11.076 1.00 95.94 470 PHE A CA 1
ATOM 3646 C C . PHE A 1 470 ? 14.517 -12.891 -11.672 1.00 95.94 470 PHE A C 1
ATOM 3648 O O . PHE A 1 470 ? 15.186 -13.862 -12.014 1.00 95.94 470 PHE A O 1
ATOM 3655 N N . GLU A 1 471 ? 13.187 -12.863 -11.779 1.00 96.12 471 GLU A N 1
ATOM 3656 C CA . GLU A 1 471 ? 12.378 -13.934 -12.364 1.00 96.12 471 GLU A CA 1
ATOM 3657 C C . GLU A 1 471 ? 12.175 -13.746 -13.873 1.00 96.12 471 GLU A C 1
ATOM 3659 O O . GLU A 1 471 ? 12.162 -14.726 -14.614 1.00 96.12 471 GLU A O 1
ATOM 3664 N N . THR A 1 472 ? 11.997 -12.503 -14.330 1.00 94.00 472 THR A N 1
ATOM 3665 C CA . THR A 1 472 ? 11.647 -12.198 -15.729 1.00 94.00 472 THR A CA 1
ATOM 3666 C C . THR A 1 472 ? 12.852 -11.912 -16.618 1.00 94.00 472 THR A C 1
ATOM 3668 O O . THR A 1 472 ? 12.753 -12.052 -17.833 1.00 94.00 472 THR A O 1
ATOM 3671 N N . GLY A 1 473 ? 13.969 -11.450 -16.048 1.00 90.81 473 GLY A N 1
ATOM 3672 C CA . GLY A 1 473 ? 15.105 -10.919 -16.806 1.00 90.81 473 GLY A CA 1
ATOM 3673 C C . GLY A 1 473 ? 14.833 -9.574 -17.497 1.00 90.81 473 GLY A C 1
ATOM 3674 O O . GLY A 1 473 ? 15.724 -9.043 -18.151 1.00 90.81 473 GLY A O 1
ATOM 3675 N N . SER A 1 474 ? 13.635 -8.998 -17.341 1.00 88.25 474 SER A N 1
ATOM 3676 C CA . SER A 1 474 ? 13.240 -7.715 -17.931 1.00 88.25 474 SER A CA 1
ATOM 3677 C C . SER A 1 474 ? 12.467 -6.829 -16.947 1.00 88.25 474 SER A C 1
ATOM 3679 O O . SER A 1 474 ? 11.747 -7.304 -16.066 1.00 88.25 474 SER A O 1
ATOM 3681 N N . SER A 1 475 ? 12.633 -5.512 -17.077 1.00 86.75 475 SER A N 1
ATOM 3682 C CA . SER A 1 475 ? 11.879 -4.500 -16.323 1.00 86.75 475 SER A CA 1
ATOM 3683 C C . SER A 1 475 ? 11.872 -3.168 -17.069 1.00 86.75 475 SER A C 1
ATOM 3685 O O . SER A 1 475 ? 12.757 -2.951 -17.897 1.00 86.75 475 SER A O 1
ATOM 3687 N N . GLY A 1 476 ? 10.964 -2.258 -16.701 1.00 82.31 476 GLY A N 1
ATOM 3688 C CA . GLY A 1 476 ? 10.980 -0.860 -17.161 1.00 82.31 476 GLY A CA 1
ATOM 3689 C C . GLY A 1 476 ? 12.086 0.012 -16.541 1.00 82.31 476 GLY A C 1
ATOM 3690 O O . GLY A 1 476 ? 12.250 1.158 -16.932 1.00 82.31 476 GLY A O 1
ATOM 3691 N N . GLY A 1 477 ? 12.855 -0.513 -15.578 1.00 84.06 477 GLY A N 1
ATOM 3692 C CA . GLY A 1 477 ? 14.024 0.160 -14.994 1.00 84.06 477 GLY A CA 1
ATOM 3693 C C . GLY A 1 477 ? 15.342 -0.530 -15.348 1.00 84.06 477 GLY A C 1
ATOM 3694 O O . GLY A 1 477 ? 15.397 -1.378 -16.237 1.00 84.06 477 GLY A O 1
ATOM 3695 N N . LEU A 1 478 ? 16.409 -0.226 -14.597 1.00 86.38 478 LEU A N 1
ATOM 3696 C CA . LEU A 1 478 ? 17.724 -0.838 -14.819 1.00 86.38 478 LEU A CA 1
ATOM 3697 C C . LEU A 1 478 ? 17.651 -2.373 -14.713 1.00 86.38 478 LEU A C 1
ATOM 3699 O O . LEU A 1 478 ? 17.256 -2.918 -13.676 1.00 86.38 478 LEU A O 1
ATOM 3703 N N . GLN A 1 479 ? 18.082 -3.054 -15.776 1.00 91.12 479 GLN A N 1
ATOM 3704 C CA . GLN A 1 479 ? 18.010 -4.515 -15.926 1.00 91.12 479 GLN A CA 1
ATOM 3705 C C . GLN A 1 479 ? 19.258 -5.250 -15.396 1.00 91.12 479 GLN A C 1
ATOM 3707 O O . GLN A 1 479 ? 19.353 -6.472 -15.463 1.00 91.12 479 GLN A O 1
ATOM 3712 N N . SER A 1 480 ? 20.225 -4.522 -14.827 1.00 93.50 480 SER A N 1
ATOM 3713 C CA . SER A 1 480 ? 21.438 -5.112 -14.253 1.00 93.50 480 SER A CA 1
ATOM 3714 C C . SER A 1 480 ? 21.137 -5.850 -12.947 1.00 93.50 480 SER A C 1
ATOM 3716 O O . SER A 1 480 ? 20.988 -5.235 -11.887 1.00 93.50 480 SER A O 1
ATOM 3718 N N . LEU A 1 481 ? 21.124 -7.186 -13.002 1.00 92.75 481 LEU A N 1
ATOM 3719 C CA . LEU A 1 481 ? 20.971 -8.039 -11.816 1.00 92.75 481 LEU A CA 1
ATOM 3720 C C . LEU A 1 481 ? 22.067 -7.785 -10.773 1.00 92.75 481 LEU A C 1
ATOM 3722 O O . LEU A 1 481 ? 21.811 -7.869 -9.572 1.00 92.75 481 LEU A O 1
ATOM 3726 N N . ARG A 1 482 ? 23.278 -7.419 -11.213 1.00 94.56 482 ARG A N 1
ATOM 3727 C CA . ARG A 1 482 ? 24.390 -7.065 -10.321 1.00 94.56 482 ARG A CA 1
ATOM 3728 C C . ARG A 1 482 ? 24.071 -5.820 -9.498 1.00 94.56 482 ARG A C 1
ATOM 3730 O O . ARG A 1 482 ? 24.260 -5.840 -8.285 1.00 94.56 482 ARG A O 1
ATOM 3737 N N . GLU A 1 483 ? 23.591 -4.753 -10.134 1.00 95.19 483 GLU A N 1
ATOM 3738 C CA . GLU A 1 483 ? 23.246 -3.516 -9.420 1.00 95.19 483 GLU A CA 1
ATOM 3739 C C . GLU A 1 483 ? 22.030 -3.717 -8.515 1.00 95.19 483 GLU A C 1
ATOM 3741 O O . GLU A 1 483 ? 22.056 -3.316 -7.356 1.00 95.19 483 GLU A O 1
ATOM 3746 N N . ARG A 1 484 ? 21.022 -4.460 -8.981 1.00 93.88 484 ARG A N 1
ATOM 3747 C CA . ARG A 1 484 ? 19.846 -4.823 -8.176 1.00 93.88 484 ARG A CA 1
ATOM 3748 C C . ARG A 1 484 ? 20.226 -5.611 -6.925 1.00 93.88 484 ARG A C 1
ATOM 3750 O O . ARG A 1 484 ? 19.739 -5.310 -5.840 1.00 93.88 484 ARG A O 1
ATOM 3757 N N . THR A 1 485 ? 21.146 -6.567 -7.061 1.00 95.44 485 THR A N 1
ATOM 3758 C CA . THR A 1 485 ? 21.683 -7.330 -5.924 1.00 95.44 485 THR A CA 1
ATOM 3759 C C . THR A 1 485 ? 22.445 -6.421 -4.961 1.00 95.44 485 THR A C 1
ATOM 3761 O O . THR A 1 485 ? 22.270 -6.541 -3.754 1.00 95.44 485 THR A O 1
ATOM 3764 N N . LYS A 1 486 ? 23.249 -5.469 -5.460 1.00 96.31 486 LYS A N 1
ATOM 3765 C CA . LYS A 1 486 ? 23.939 -4.487 -4.603 1.00 96.31 486 LYS A CA 1
ATOM 3766 C C . LYS A 1 486 ? 22.959 -3.602 -3.831 1.00 96.31 486 LYS A C 1
ATOM 3768 O O . LYS A 1 486 ? 23.201 -3.335 -2.657 1.00 96.31 486 LYS A O 1
ATOM 3773 N N . TRP A 1 487 ? 21.883 -3.140 -4.468 1.00 95.62 487 TRP A N 1
ATOM 3774 C CA . TRP A 1 487 ? 20.858 -2.339 -3.799 1.00 95.62 487 TRP A CA 1
ATOM 3775 C C . TRP A 1 487 ? 20.137 -3.158 -2.731 1.00 95.62 487 TRP A C 1
ATOM 3777 O O . TRP A 1 487 ? 20.119 -2.742 -1.581 1.00 95.62 487 TRP A O 1
ATOM 3787 N N . GLU A 1 488 ? 19.647 -4.358 -3.053 1.00 96.00 488 GLU A N 1
ATOM 3788 C CA . GLU A 1 488 ? 18.974 -5.228 -2.077 1.00 96.00 488 GLU A CA 1
ATOM 3789 C C . GLU A 1 488 ? 19.903 -5.605 -0.909 1.00 96.00 488 GLU A C 1
ATOM 3791 O O . GLU A 1 488 ? 19.495 -5.564 0.252 1.00 96.00 488 GLU A O 1
ATOM 3796 N N . LYS A 1 489 ? 21.187 -5.864 -1.190 1.00 96.81 489 LYS A N 1
ATOM 3797 C CA . LYS A 1 489 ? 22.207 -6.100 -0.165 1.00 96.81 489 LYS A CA 1
ATOM 3798 C C . LYS A 1 489 ? 22.423 -4.889 0.740 1.00 96.81 489 LYS A C 1
ATOM 3800 O O . LYS A 1 489 ? 22.615 -5.077 1.933 1.00 96.81 489 LYS A O 1
ATOM 3805 N N . ARG A 1 490 ? 22.388 -3.663 0.208 1.00 96.44 490 ARG A N 1
ATOM 3806 C CA . ARG A 1 490 ? 22.476 -2.433 1.013 1.00 96.44 490 ARG A CA 1
ATOM 3807 C C . ARG A 1 490 ? 21.229 -2.233 1.874 1.00 96.44 490 ARG A C 1
ATOM 3809 O O . ARG A 1 490 ? 21.360 -1.894 3.040 1.00 96.44 490 ARG A O 1
ATOM 3816 N N . LEU A 1 491 ? 20.046 -2.430 1.298 1.00 96.75 491 LEU A N 1
ATOM 3817 C CA . LEU A 1 491 ? 18.763 -2.192 1.968 1.00 96.75 491 LEU A CA 1
ATOM 3818 C C . LEU A 1 491 ? 18.497 -3.195 3.097 1.00 96.75 491 LEU A C 1
ATOM 3820 O O . LEU A 1 491 ? 17.953 -2.826 4.132 1.00 96.75 491 LEU A O 1
ATOM 3824 N N . PHE A 1 492 ? 18.886 -4.456 2.898 1.00 97.19 492 PHE A N 1
ATOM 3825 C CA . PHE A 1 492 ? 18.552 -5.562 3.802 1.00 97.19 492 PHE A CA 1
ATOM 3826 C C . PHE A 1 492 ? 19.783 -6.316 4.315 1.00 97.19 492 PHE A C 1
ATOM 3828 O O . PHE A 1 492 ? 19.665 -7.458 4.746 1.00 97.19 492 PHE A O 1
ATOM 3835 N N . GLU A 1 493 ? 20.968 -5.709 4.234 1.00 95.62 493 GLU A N 1
ATOM 3836 C CA . GLU A 1 493 ? 22.246 -6.246 4.735 1.00 95.62 493 GLU A CA 1
ATOM 3837 C C . GLU A 1 493 ? 22.564 -7.677 4.292 1.00 95.62 493 GLU A C 1
ATOM 3839 O O . GLU A 1 493 ? 23.070 -8.505 5.045 1.00 95.62 493 GLU A O 1
ATOM 3844 N N . GLY A 1 494 ? 22.258 -7.978 3.031 1.00 96.69 494 GLY A N 1
ATOM 3845 C CA . GLY A 1 494 ? 22.530 -9.287 2.440 1.00 96.69 494 GLY A CA 1
ATOM 3846 C C . GLY A 1 494 ? 21.618 -10.409 2.941 1.00 96.69 494 GLY A C 1
ATOM 3847 O O . GLY A 1 494 ? 21.881 -11.565 2.637 1.00 96.69 494 GLY A O 1
ATOM 3848 N N . LEU A 1 495 ? 20.516 -10.115 3.644 1.00 97.19 495 LEU A N 1
ATOM 3849 C CA . LEU A 1 495 ? 19.553 -11.140 4.086 1.00 97.19 495 LEU A CA 1
ATOM 3850 C C . LEU A 1 495 ? 18.888 -11.903 2.927 1.00 97.19 495 LEU A C 1
ATOM 3852 O O . LEU A 1 495 ? 18.346 -12.983 3.132 1.00 97.19 495 LEU A O 1
ATOM 3856 N N . TYR A 1 496 ? 18.936 -11.356 1.715 1.00 97.38 496 TYR A N 1
ATOM 3857 C CA . TYR A 1 496 ? 18.483 -12.015 0.490 1.00 97.38 496 TYR A CA 1
ATOM 3858 C C . TYR A 1 496 ? 19.619 -12.645 -0.333 1.00 97.38 496 TYR A C 1
ATOM 3860 O O . TYR A 1 496 ? 19.380 -13.170 -1.430 1.00 97.38 496 TYR A O 1
ATOM 3868 N N . ASP A 1 497 ? 20.864 -12.591 0.148 1.00 96.25 497 ASP A N 1
ATOM 3869 C CA . ASP A 1 497 ? 21.989 -13.253 -0.509 1.00 96.25 497 ASP A CA 1
ATOM 3870 C C . ASP A 1 497 ? 21.717 -14.769 -0.533 1.00 96.25 497 ASP A C 1
ATOM 3872 O O . ASP A 1 497 ? 21.374 -15.381 0.476 1.00 96.25 497 ASP A O 1
ATOM 3876 N N . GLY A 1 498 ? 21.800 -15.379 -1.718 1.00 94.06 498 GLY A N 1
ATOM 3877 C CA . GLY A 1 498 ? 21.466 -16.795 -1.916 1.00 94.06 498 GLY A CA 1
ATOM 3878 C C . GLY A 1 498 ? 19.966 -17.124 -1.981 1.00 94.06 498 GLY A C 1
ATOM 3879 O O . GLY A 1 498 ? 19.620 -18.264 -2.288 1.00 94.06 498 GLY A O 1
ATOM 3880 N N . SER A 1 499 ? 19.061 -16.161 -1.761 1.00 96.38 499 SER A N 1
ATOM 3881 C CA . SER A 1 499 ? 17.622 -16.382 -1.955 1.00 96.38 499 SER A CA 1
ATOM 3882 C C . SER A 1 499 ? 17.277 -16.623 -3.424 1.00 96.38 499 SER A C 1
ATOM 3884 O O . SER A 1 499 ? 17.829 -15.988 -4.328 1.00 96.38 499 SER A O 1
ATOM 3886 N N . SER A 1 500 ? 16.294 -17.498 -3.659 1.00 96.69 500 SER A N 1
ATOM 3887 C CA . SER A 1 500 ? 15.742 -17.726 -4.996 1.00 96.69 500 SER A CA 1
ATOM 3888 C C . SER A 1 500 ? 15.128 -16.444 -5.574 1.00 96.69 500 SER A C 1
ATOM 3890 O O . SER A 1 500 ? 14.634 -15.593 -4.830 1.00 96.69 500 SER A O 1
ATOM 3892 N N . ALA A 1 501 ? 15.096 -16.319 -6.904 1.00 97.00 501 ALA A N 1
ATOM 3893 C CA . ALA A 1 501 ? 14.473 -15.178 -7.583 1.00 97.00 501 ALA A CA 1
ATOM 3894 C C . ALA A 1 501 ? 13.019 -14.936 -7.126 1.00 97.00 501 ALA A C 1
ATOM 3896 O O . ALA A 1 501 ? 12.626 -13.799 -6.870 1.00 97.00 501 ALA A O 1
ATOM 3897 N N . PHE A 1 502 ? 12.256 -16.016 -6.929 1.00 97.12 502 PHE A N 1
ATOM 3898 C CA . PHE A 1 502 ? 10.876 -15.973 -6.442 1.00 97.12 502 PHE A CA 1
ATOM 3899 C C . PHE A 1 502 ? 10.748 -15.406 -5.023 1.00 97.12 502 PHE A C 1
ATOM 3901 O O . PHE A 1 502 ? 9.752 -14.759 -4.699 1.00 97.12 502 PHE A O 1
ATOM 3908 N N . ASP A 1 503 ? 11.738 -15.636 -4.161 1.00 96.56 503 ASP A N 1
ATOM 3909 C CA . ASP A 1 503 ? 11.698 -15.187 -2.768 1.00 96.56 503 ASP A CA 1
ATOM 3910 C C . ASP A 1 503 ? 12.169 -13.742 -2.588 1.00 96.56 503 ASP A C 1
ATOM 3912 O O . ASP A 1 503 ? 11.846 -13.123 -1.570 1.00 96.56 503 ASP A O 1
ATOM 3916 N N . ARG A 1 504 ? 12.888 -13.195 -3.573 1.00 97.25 504 ARG A N 1
ATOM 3917 C CA . ARG A 1 504 ? 13.360 -11.805 -3.581 1.00 97.25 504 ARG A CA 1
ATOM 3918 C C . ARG A 1 504 ? 12.212 -10.801 -3.614 1.00 97.25 504 ARG A C 1
ATOM 3920 O O . ARG A 1 504 ? 11.066 -11.128 -3.947 1.00 97.25 504 ARG A O 1
ATOM 3927 N N . VAL A 1 505 ? 12.531 -9.573 -3.233 1.00 96.69 505 VAL A N 1
ATOM 3928 C CA . VAL A 1 505 ? 11.582 -8.470 -3.055 1.00 96.69 505 VAL A CA 1
ATOM 3929 C C . VAL A 1 505 ? 10.891 -8.096 -4.374 1.00 96.69 505 VAL A C 1
ATOM 3931 O O . VAL A 1 505 ? 11.466 -8.219 -5.457 1.00 96.69 505 VAL A O 1
ATOM 3934 N N . LYS A 1 506 ? 9.622 -7.671 -4.295 1.00 97.62 506 LYS A N 1
ATOM 3935 C CA . LYS A 1 506 ? 8.879 -7.064 -5.417 1.00 97.62 506 LYS A CA 1
ATOM 3936 C C . LYS A 1 506 ? 8.807 -5.566 -5.162 1.00 97.62 506 LYS A C 1
ATOM 3938 O O . LYS A 1 506 ? 8.774 -5.146 -4.012 1.00 97.62 506 LYS A O 1
ATOM 3943 N N . TYR A 1 507 ? 8.767 -4.773 -6.220 1.00 97.19 507 TYR A N 1
ATOM 3944 C CA . TYR A 1 507 ? 8.829 -3.319 -6.113 1.00 97.19 507 TYR A CA 1
ATOM 3945 C C . TYR A 1 507 ? 7.516 -2.693 -6.575 1.00 97.19 507 TYR A C 1
ATOM 3947 O O . TYR A 1 507 ? 6.929 -3.130 -7.565 1.00 97.19 507 TYR A O 1
ATOM 3955 N N . GLY A 1 508 ? 7.071 -1.688 -5.832 1.00 98.00 508 GLY A N 1
ATOM 3956 C CA . GLY A 1 508 ? 5.908 -0.860 -6.117 1.00 98.00 508 GLY A CA 1
ATOM 3957 C C . GLY A 1 508 ? 6.115 0.550 -5.572 1.00 98.00 508 GLY A C 1
ATOM 3958 O O . GLY A 1 508 ? 7.234 0.955 -5.262 1.00 98.00 508 GLY A O 1
ATOM 3959 N N . VAL A 1 509 ? 5.029 1.300 -5.432 1.00 98.31 509 VAL A N 1
ATOM 3960 C CA . VAL A 1 509 ? 5.048 2.678 -4.936 1.00 98.31 509 VAL A CA 1
ATOM 3961 C C . VAL A 1 509 ? 3.847 2.933 -4.030 1.00 98.31 509 VAL A C 1
ATOM 3963 O O . VAL A 1 509 ? 2.767 2.370 -4.219 1.00 98.31 509 VAL A O 1
ATOM 3966 N N . CYS A 1 510 ? 4.033 3.773 -3.016 1.00 98.19 510 CYS A N 1
ATOM 3967 C CA . CYS A 1 510 ? 2.951 4.240 -2.168 1.00 98.19 510 CYS A CA 1
ATOM 3968 C C . CYS A 1 510 ? 2.272 5.420 -2.865 1.00 98.19 510 CYS A C 1
ATOM 3970 O O . CYS A 1 510 ? 2.876 6.482 -3.032 1.00 98.19 510 CYS A O 1
ATOM 3972 N N . ASN A 1 511 ? 1.009 5.252 -3.254 1.00 96.69 511 ASN A N 1
ATOM 3973 C CA . ASN A 1 511 ? 0.174 6.338 -3.755 1.00 96.69 511 ASN A CA 1
ATOM 3974 C C . ASN A 1 511 ? -0.309 7.200 -2.577 1.00 96.69 511 ASN A C 1
ATOM 3976 O O . ASN A 1 511 ? -1.479 7.186 -2.187 1.00 96.69 511 ASN A O 1
ATOM 3980 N N . ILE A 1 512 ? 0.649 7.902 -1.968 1.00 95.88 512 ILE A N 1
ATOM 3981 C CA . ILE A 1 512 ? 0.513 8.622 -0.697 1.00 95.88 512 ILE A CA 1
ATOM 3982 C C . ILE A 1 512 ? -0.490 9.780 -0.771 1.00 95.88 512 ILE A C 1
ATOM 3984 O O . ILE A 1 512 ? -1.063 10.174 0.237 1.00 95.88 512 ILE A O 1
ATOM 3988 N N . VAL A 1 513 ? -0.734 10.290 -1.978 1.00 93.25 513 VAL A N 1
ATOM 3989 C CA . VAL A 1 513 ? -1.699 11.355 -2.261 1.00 93.25 513 VAL A CA 1
ATOM 3990 C C . VAL A 1 513 ? -2.978 10.846 -2.931 1.00 93.25 513 VAL A C 1
ATOM 3992 O O . VAL A 1 513 ? -3.814 11.659 -3.299 1.00 93.25 513 VAL A O 1
ATOM 3995 N N . GLN A 1 514 ? -3.164 9.528 -3.069 1.00 88.62 514 GLN A N 1
ATOM 3996 C CA . GLN A 1 514 ? -4.333 8.909 -3.716 1.00 88.62 514 GLN A CA 1
ATOM 3997 C C . GLN A 1 514 ? -4.665 9.478 -5.105 1.00 88.62 514 GLN A C 1
ATOM 3999 O O . GLN A 1 514 ? -5.836 9.601 -5.456 1.00 88.62 514 GLN A O 1
ATOM 4004 N N . ASP A 1 515 ? -3.650 9.816 -5.898 1.00 89.00 515 ASP A N 1
ATOM 4005 C CA . ASP A 1 515 ? -3.870 10.267 -7.270 1.00 89.00 515 ASP A CA 1
ATOM 4006 C C . ASP A 1 515 ? -4.564 9.152 -8.071 1.00 89.00 515 ASP A C 1
ATOM 4008 O O . ASP A 1 515 ? -4.142 7.990 -8.034 1.00 89.00 515 ASP A O 1
ATOM 4012 N N . ILE A 1 516 ? -5.645 9.502 -8.766 1.00 85.25 516 ILE A N 1
ATOM 4013 C CA . ILE A 1 516 ? -6.445 8.583 -9.584 1.00 85.25 516 ILE A CA 1
ATOM 4014 C C . ILE A 1 516 ? -5.701 8.119 -10.838 1.00 85.25 516 ILE A C 1
ATOM 4016 O O . ILE A 1 516 ? -6.040 7.079 -11.392 1.00 85.25 516 ILE A O 1
ATOM 4020 N N . GLU A 1 517 ? -4.694 8.876 -11.276 1.00 86.94 517 GLU A N 1
ATOM 4021 C CA . GLU A 1 517 ? -3.787 8.484 -12.356 1.00 86.94 517 GLU A CA 1
ATOM 4022 C C . GLU A 1 517 ? -2.598 7.658 -11.827 1.00 86.94 517 GLU A C 1
ATOM 4024 O O . GLU A 1 517 ? -1.734 7.230 -12.586 1.00 86.94 517 GLU A O 1
ATOM 4029 N N . GLY A 1 518 ? -2.542 7.402 -10.515 1.00 92.19 518 GLY A N 1
ATOM 4030 C CA . GLY A 1 518 ? -1.377 6.821 -9.860 1.00 92.19 518 GLY A CA 1
ATOM 4031 C C . GLY A 1 518 ? -0.231 7.830 -9.743 1.00 92.19 518 GLY A C 1
ATOM 4032 O O . GLY A 1 518 ? -0.424 9.040 -9.780 1.00 92.19 518 GLY A O 1
ATOM 4033 N N . ILE A 1 519 ? 0.996 7.342 -9.545 1.00 95.12 519 ILE A N 1
ATOM 4034 C CA . ILE A 1 519 ? 2.169 8.220 -9.407 1.00 95.12 519 ILE A CA 1
ATOM 4035 C C . ILE A 1 519 ? 2.780 8.551 -10.771 1.00 95.12 519 ILE A C 1
ATOM 4037 O O . ILE A 1 519 ? 3.455 7.706 -11.357 1.00 95.12 519 ILE A O 1
ATOM 4041 N N . ARG A 1 520 ? 2.605 9.793 -11.236 1.00 92.75 520 ARG A N 1
ATOM 4042 C CA . ARG A 1 520 ? 3.030 10.249 -12.571 1.00 92.75 520 ARG A CA 1
ATOM 4043 C C . ARG A 1 520 ? 4.522 10.097 -12.851 1.00 92.75 520 ARG A C 1
ATOM 4045 O O . ARG A 1 520 ? 4.904 9.686 -13.943 1.00 92.75 520 ARG A O 1
ATOM 4052 N N . SER A 1 521 ? 5.380 10.356 -11.864 1.00 94.12 521 SER A N 1
ATOM 4053 C CA . SER A 1 521 ? 6.833 10.162 -12.005 1.00 94.12 521 SER A CA 1
ATOM 4054 C C . SER A 1 521 ? 7.242 8.693 -12.189 1.00 94.12 521 SER A C 1
ATOM 4056 O O . SER A 1 521 ? 8.375 8.416 -12.573 1.00 94.12 521 SER A O 1
ATOM 4058 N N . CYS A 1 522 ? 6.318 7.750 -11.985 1.00 95.56 522 CYS A N 1
ATOM 4059 C CA . CYS A 1 522 ? 6.513 6.325 -12.227 1.00 95.56 522 CYS A CA 1
ATOM 4060 C C . CYS A 1 522 ? 5.921 5.839 -13.564 1.00 95.56 522 CYS A C 1
ATOM 4062 O O . CYS A 1 522 ? 6.009 4.645 -13.839 1.00 95.56 522 CYS A O 1
ATOM 4064 N N . HIS A 1 523 ? 5.373 6.714 -14.421 1.00 94.00 523 HIS A N 1
ATOM 4065 C CA . HIS A 1 523 ? 4.773 6.309 -15.706 1.00 94.00 523 HIS A CA 1
ATOM 4066 C C . HIS A 1 523 ? 5.751 5.615 -16.668 1.00 94.00 523 HIS A C 1
ATOM 4068 O O . HIS A 1 523 ? 5.317 4.896 -17.564 1.00 94.00 523 HIS A O 1
ATOM 4074 N N . GLY A 1 524 ? 7.067 5.764 -16.466 1.00 91.06 524 GLY A N 1
ATOM 4075 C CA . GLY A 1 524 ? 8.080 4.984 -17.189 1.00 91.06 524 GLY A CA 1
ATOM 4076 C C . GLY A 1 524 ? 8.001 3.469 -16.939 1.00 91.06 524 GLY A C 1
ATOM 4077 O O . GLY A 1 524 ? 8.537 2.693 -17.723 1.00 91.06 524 GLY A O 1
ATOM 4078 N N . TYR A 1 525 ? 7.310 3.035 -15.880 1.00 93.88 525 TYR A N 1
ATOM 4079 C CA . TYR A 1 525 ? 7.020 1.625 -15.592 1.00 93.88 525 TYR A CA 1
ATOM 4080 C C . TYR A 1 525 ? 5.656 1.161 -16.144 1.00 93.88 525 TYR A C 1
ATOM 4082 O O . TYR A 1 525 ? 5.320 -0.018 -16.025 1.00 93.88 525 TYR A O 1
ATOM 4090 N N . GLY A 1 526 ? 4.890 2.079 -16.740 1.00 95.19 526 GLY A N 1
ATOM 4091 C CA . GLY A 1 526 ? 3.511 1.901 -17.192 1.00 95.19 526 GLY A CA 1
ATOM 4092 C C . GLY A 1 526 ? 2.583 2.977 -16.625 1.00 95.19 526 GLY A C 1
ATOM 4093 O O . GLY A 1 526 ? 2.821 3.477 -15.529 1.00 95.19 526 GLY A O 1
ATOM 4094 N N . LYS A 1 527 ? 1.540 3.351 -17.377 1.00 93.94 527 LYS A N 1
ATOM 4095 C CA . LYS A 1 527 ? 0.528 4.337 -16.939 1.00 93.94 527 LYS A CA 1
ATOM 4096 C C . LYS A 1 527 ? -0.636 3.691 -16.189 1.00 93.94 527 LYS A C 1
ATOM 4098 O O . LYS A 1 527 ? -1.271 4.317 -15.347 1.00 93.94 527 LYS A O 1
ATOM 4103 N N . SER A 1 528 ? -0.929 2.439 -16.514 1.00 96.62 528 SER A N 1
ATOM 4104 C CA . SER A 1 528 ? -1.870 1.613 -15.766 1.00 96.62 528 SER A CA 1
ATOM 4105 C C . SER A 1 528 ? -1.212 1.075 -14.500 1.00 96.62 528 SER A C 1
ATOM 4107 O O . SER A 1 528 ? 0.008 0.938 -14.427 1.00 96.62 528 SER A O 1
ATOM 4109 N N . TYR A 1 529 ? -2.000 0.724 -13.487 1.00 98.12 529 TYR A N 1
ATOM 4110 C CA . TYR A 1 529 ? -1.454 0.219 -12.230 1.00 98.12 529 TYR A CA 1
ATOM 4111 C C . TYR A 1 529 ? -2.393 -0.748 -11.512 1.00 98.12 529 TYR A C 1
ATOM 4113 O O . TYR A 1 529 ? -3.616 -0.664 -11.591 1.00 98.12 529 TYR A O 1
ATOM 4121 N N . MET A 1 530 ? -1.812 -1.681 -10.764 1.00 98.50 530 MET A N 1
ATOM 4122 C CA . MET A 1 530 ? -2.538 -2.574 -9.863 1.00 98.50 530 MET A CA 1
ATOM 4123 C C . MET A 1 530 ? -2.572 -1.978 -8.461 1.00 98.50 530 MET A C 1
ATOM 4125 O O . MET A 1 530 ? -1.519 -1.647 -7.918 1.00 98.50 530 MET A O 1
ATOM 4129 N N . VAL A 1 531 ? -3.754 -1.903 -7.849 1.00 97.44 531 VAL A N 1
ATOM 4130 C CA . VAL A 1 531 ? -3.896 -1.588 -6.420 1.00 97.44 531 VAL A CA 1
ATOM 4131 C C . VAL A 1 531 ? -3.779 -2.875 -5.622 1.00 97.44 531 VAL A C 1
ATOM 4133 O O . VAL A 1 531 ? -4.444 -3.868 -5.930 1.00 97.44 531 VAL A O 1
ATOM 4136 N N .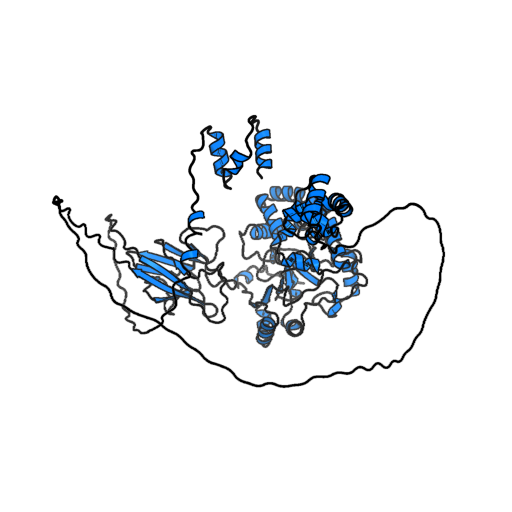 LEU A 1 532 ? -2.924 -2.871 -4.603 1.00 97.81 532 LEU A N 1
ATOM 4137 C CA . LEU A 1 532 ? -2.655 -4.052 -3.797 1.00 97.81 532 LEU A CA 1
ATOM 4138 C C . LEU A 1 532 ? -3.425 -4.057 -2.476 1.00 97.81 532 LEU A C 1
ATOM 4140 O O . LEU A 1 532 ? -3.641 -3.020 -1.852 1.00 97.81 532 LEU A O 1
ATOM 4144 N N . LYS A 1 533 ? -3.739 -5.268 -2.016 1.00 92.75 533 LYS A N 1
ATOM 4145 C CA . LYS A 1 533 ? -4.305 -5.582 -0.700 1.00 92.75 533 LYS A CA 1
ATOM 4146 C C . LYS A 1 533 ? -3.593 -6.786 -0.087 1.00 92.75 533 LYS A C 1
ATOM 4148 O O . LYS A 1 533 ? -2.945 -7.553 -0.803 1.00 92.75 533 LYS A O 1
ATOM 4153 N N . GLU A 1 534 ? -3.743 -6.982 1.221 1.00 91.44 534 GLU A N 1
ATOM 4154 C CA . GLU A 1 534 ? -3.101 -8.084 1.954 1.00 91.44 534 GLU A CA 1
ATOM 4155 C C . GLU A 1 534 ? -1.570 -8.088 1.763 1.00 91.44 534 GLU A C 1
ATOM 4157 O O . GLU A 1 534 ? -0.960 -9.146 1.596 1.00 91.44 534 GLU A O 1
ATOM 4162 N N . VAL A 1 535 ? -0.955 -6.902 1.695 1.00 94.75 535 VAL A N 1
ATOM 4163 C CA . VAL A 1 535 ? 0.495 -6.694 1.490 1.00 94.75 535 VAL A CA 1
ATOM 4164 C C . VAL A 1 535 ? 1.113 -5.748 2.515 1.00 94.75 535 VAL A C 1
ATOM 4166 O O . VAL A 1 535 ? 2.328 -5.795 2.699 1.00 94.75 535 VAL A O 1
ATOM 4169 N N . ARG A 1 536 ? 0.318 -4.888 3.163 1.00 92.50 536 ARG A N 1
ATOM 4170 C CA . ARG A 1 536 ? 0.781 -3.742 3.957 1.00 92.50 536 ARG A CA 1
ATOM 4171 C C . ARG A 1 536 ? 1.817 -4.150 4.990 1.00 92.50 536 ARG A C 1
ATOM 4173 O O . ARG A 1 536 ? 2.901 -3.577 5.040 1.00 92.50 536 ARG A O 1
ATOM 4180 N N . LEU A 1 537 ? 1.495 -5.167 5.785 1.00 89.50 537 LEU A N 1
ATOM 4181 C CA . LEU A 1 537 ? 2.318 -5.573 6.927 1.00 89.50 537 LEU A CA 1
ATOM 4182 C C . LEU A 1 537 ? 3.623 -6.262 6.513 1.00 89.50 537 LEU A C 1
ATOM 4184 O O . LEU A 1 537 ? 4.521 -6.419 7.331 1.00 89.50 537 LEU A O 1
ATOM 4188 N N . ARG A 1 538 ? 3.743 -6.660 5.243 1.00 94.00 538 ARG A N 1
ATOM 4189 C CA . ARG A 1 538 ? 4.955 -7.252 4.665 1.00 94.00 538 ARG A CA 1
ATOM 4190 C C . ARG A 1 538 ? 5.660 -6.307 3.695 1.00 94.00 538 ARG A C 1
ATOM 4192 O O . ARG A 1 538 ? 6.312 -6.769 2.758 1.00 94.00 538 ARG A O 1
ATOM 4199 N N . THR A 1 539 ? 5.508 -4.999 3.894 1.00 97.00 539 THR A N 1
ATOM 4200 C CA . THR A 1 539 ? 6.175 -3.984 3.077 1.00 97.00 539 THR A CA 1
ATOM 4201 C C . THR A 1 539 ? 7.142 -3.121 3.874 1.00 97.00 539 THR A C 1
ATOM 4203 O O . THR A 1 539 ? 6.880 -2.789 5.031 1.00 97.00 539 THR A O 1
ATOM 4206 N N . THR A 1 540 ? 8.240 -2.729 3.231 1.00 97.88 540 THR A N 1
ATOM 4207 C CA . THR A 1 540 ? 9.036 -1.566 3.638 1.00 97.88 540 THR A CA 1
ATOM 4208 C C . THR A 1 540 ? 8.822 -0.439 2.645 1.00 97.88 540 THR A C 1
ATOM 4210 O O . THR A 1 540 ? 8.433 -0.660 1.497 1.00 97.88 540 THR A O 1
ATOM 4213 N N . PHE A 1 541 ? 9.046 0.780 3.105 1.00 98.38 541 PHE A N 1
ATOM 4214 C CA . PHE A 1 541 ? 8.826 1.998 2.350 1.00 98.38 541 PHE A CA 1
ATOM 4215 C C . PHE A 1 541 ? 10.112 2.796 2.314 1.00 98.38 541 PHE A C 1
ATOM 4217 O O . PHE A 1 541 ? 10.831 2.830 3.307 1.00 98.38 541 PHE A O 1
ATOM 4224 N N . SER A 1 542 ? 10.349 3.499 1.218 1.00 98.06 542 SER A N 1
ATOM 4225 C CA . SER A 1 542 ? 11.428 4.463 1.108 1.00 98.06 542 SER A CA 1
ATOM 4226 C C . SER A 1 542 ? 10.900 5.847 0.763 1.00 98.06 542 SER A C 1
ATOM 4228 O O . SER A 1 542 ? 9.837 6.000 0.158 1.00 98.06 542 SER A O 1
ATOM 4230 N N . ASP A 1 543 ? 11.642 6.871 1.170 1.00 96.38 543 ASP A N 1
ATOM 4231 C CA . ASP A 1 543 ? 11.359 8.267 0.852 1.00 96.38 543 ASP A CA 1
ATOM 4232 C C . ASP A 1 543 ? 11.566 8.604 -0.637 1.00 96.38 543 ASP A C 1
ATOM 4234 O O . ASP A 1 543 ? 11.117 9.656 -1.098 1.00 96.38 543 ASP A O 1
ATOM 4238 N N . GLN A 1 544 ? 12.237 7.714 -1.377 1.00 95.69 544 GLN A N 1
ATOM 4239 C CA . GLN A 1 544 ? 12.625 7.885 -2.776 1.00 95.69 544 GLN A CA 1
ATOM 4240 C C . GLN A 1 544 ? 12.961 6.543 -3.460 1.00 95.69 544 GLN A C 1
ATOM 4242 O O . GLN A 1 544 ? 12.805 5.474 -2.872 1.00 95.69 544 GLN A O 1
ATOM 4247 N N . ASP A 1 545 ? 13.469 6.609 -4.694 1.00 95.25 545 ASP A N 1
ATOM 4248 C CA . ASP A 1 545 ? 14.059 5.481 -5.428 1.00 95.25 545 ASP A CA 1
ATOM 4249 C C . ASP A 1 545 ? 15.209 4.836 -4.635 1.00 95.25 545 ASP A C 1
ATOM 4251 O O . ASP A 1 545 ? 16.174 5.511 -4.253 1.00 95.25 545 ASP A O 1
ATOM 4255 N N . THR A 1 546 ? 15.147 3.523 -4.402 1.00 95.44 546 THR A N 1
ATOM 4256 C CA . THR A 1 546 ? 16.141 2.843 -3.555 1.00 95.44 546 THR A CA 1
ATOM 4257 C C . THR A 1 546 ? 17.479 2.563 -4.233 1.00 95.44 546 THR A C 1
ATOM 4259 O O . THR A 1 546 ? 18.427 2.112 -3.576 1.00 95.44 546 THR A O 1
ATOM 4262 N N . SER A 1 547 ? 17.625 2.874 -5.523 1.00 94.06 547 SER A N 1
ATOM 4263 C CA . SER A 1 547 ? 18.939 2.935 -6.168 1.00 94.06 547 SER A CA 1
ATOM 4264 C C . SER A 1 547 ? 19.801 4.063 -5.587 1.00 94.06 547 SER A C 1
ATOM 4266 O O . SER A 1 547 ? 21.029 3.907 -5.485 1.00 94.06 547 SER A O 1
ATOM 4268 N N . ALA A 1 548 ? 19.176 5.145 -5.107 1.00 94.00 548 ALA A N 1
ATOM 4269 C CA . ALA A 1 548 ? 19.853 6.264 -4.469 1.00 94.00 548 ALA A CA 1
ATOM 4270 C C . ALA A 1 548 ? 20.542 5.841 -3.161 1.00 94.00 548 ALA A C 1
ATOM 4272 O O . ALA A 1 548 ? 20.036 5.039 -2.380 1.00 94.00 548 ALA A O 1
ATOM 4273 N N . ARG A 1 549 ? 21.743 6.373 -2.908 1.00 91.12 549 ARG A N 1
ATOM 4274 C CA . ARG A 1 549 ? 22.586 5.932 -1.778 1.00 91.12 549 ARG A CA 1
ATOM 4275 C C . ARG A 1 549 ? 22.095 6.406 -0.411 1.00 91.12 549 ARG A C 1
ATOM 4277 O O . ARG A 1 549 ? 22.442 5.782 0.582 1.00 91.12 549 ARG A O 1
ATOM 4284 N N . ASN A 1 550 ? 21.352 7.506 -0.369 1.00 92.81 550 ASN A N 1
ATOM 4285 C CA . ASN A 1 550 ? 20.900 8.171 0.852 1.00 92.81 550 ASN A CA 1
ATOM 4286 C C . ASN A 1 550 ? 19.420 7.911 1.167 1.00 92.81 550 ASN A C 1
ATOM 4288 O O . ASN A 1 550 ? 18.855 8.634 1.981 1.00 92.81 550 ASN A O 1
ATOM 4292 N N . CYS A 1 551 ? 18.791 6.941 0.499 1.00 94.06 551 CYS A N 1
ATOM 4293 C CA . CYS A 1 551 ? 17.418 6.569 0.809 1.00 94.06 551 CYS A CA 1
ATOM 4294 C C . CYS A 1 551 ? 17.324 6.025 2.242 1.00 94.06 551 CYS A C 1
ATOM 4296 O O . CYS A 1 551 ? 18.219 5.309 2.704 1.00 94.06 551 CYS A O 1
ATOM 4298 N N . VAL A 1 552 ? 16.223 6.320 2.923 1.00 94.50 552 VAL A N 1
ATOM 4299 C CA . VAL A 1 552 ? 15.902 5.757 4.240 1.00 94.50 552 VAL A CA 1
ATOM 4300 C C . VAL A 1 552 ? 14.738 4.781 4.117 1.00 94.50 552 VAL A C 1
ATOM 4302 O O . VAL A 1 552 ? 13.914 4.911 3.210 1.00 94.50 552 VAL A O 1
ATOM 4305 N N . LEU A 1 553 ? 14.691 3.781 5.003 1.00 97.81 553 LEU A N 1
ATOM 4306 C CA . LEU A 1 553 ? 13.616 2.791 5.037 1.00 97.81 553 LEU A CA 1
ATOM 4307 C C . LEU A 1 553 ? 12.731 2.951 6.273 1.00 97.81 553 LEU A C 1
ATOM 4309 O O . LEU A 1 553 ? 13.216 3.070 7.397 1.00 97.81 553 LEU A O 1
ATOM 4313 N N . ALA A 1 554 ? 11.426 2.853 6.045 1.00 97.44 554 ALA A N 1
ATOM 4314 C CA . ALA A 1 554 ? 10.375 2.796 7.047 1.00 97.44 554 ALA A CA 1
ATOM 4315 C C . ALA A 1 554 ? 9.570 1.497 6.944 1.00 97.44 554 ALA A C 1
ATOM 4317 O O . ALA A 1 554 ? 9.460 0.884 5.880 1.00 97.44 554 ALA A O 1
ATOM 4318 N N . THR A 1 555 ? 8.905 1.134 8.035 1.00 94.25 555 THR A N 1
ATOM 4319 C CA . THR A 1 555 ? 7.702 0.295 7.993 1.00 94.25 555 THR A CA 1
ATOM 4320 C C . THR A 1 555 ? 6.461 1.173 8.121 1.00 94.25 555 THR A C 1
ATOM 4322 O O . THR A 1 555 ? 6.544 2.327 8.548 1.00 94.25 555 THR A O 1
ATOM 4325 N N . CYS A 1 556 ? 5.280 0.646 7.790 1.00 89.56 556 CYS A N 1
ATOM 4326 C CA . CYS A 1 556 ? 4.032 1.410 7.903 1.00 89.56 556 CYS A CA 1
ATOM 4327 C C . CYS A 1 556 ? 3.713 1.861 9.347 1.00 89.56 556 CYS A C 1
ATOM 4329 O O . CYS A 1 556 ? 2.988 2.829 9.542 1.00 89.56 556 CYS A O 1
ATOM 4331 N N . GLN A 1 557 ? 4.273 1.196 10.359 1.00 85.75 557 GLN A N 1
ATOM 4332 C CA . GLN A 1 557 ? 4.125 1.520 11.782 1.00 85.75 557 GLN A CA 1
ATOM 4333 C C . GLN A 1 557 ? 5.100 2.614 12.231 1.00 85.75 557 GLN A C 1
ATOM 4335 O O . GLN A 1 557 ? 4.806 3.386 13.143 1.00 85.75 557 GLN A O 1
ATOM 4340 N N . HIS A 1 558 ? 6.262 2.693 11.584 1.00 92.12 558 HIS A N 1
ATOM 4341 C CA . HIS A 1 558 ? 7.354 3.588 11.947 1.00 92.12 558 HIS A CA 1
ATOM 4342 C C . HIS A 1 558 ? 7.771 4.424 10.738 1.00 92.12 558 HIS A C 1
ATOM 4344 O O . HIS A 1 558 ? 8.851 4.253 10.175 1.00 92.12 558 HIS A O 1
ATOM 4350 N N . TYR A 1 559 ? 6.878 5.334 10.345 1.00 96.50 559 TYR A N 1
ATOM 4351 C CA . TYR A 1 559 ? 7.017 6.137 9.130 1.00 96.50 559 TYR A CA 1
ATOM 4352 C C . TYR A 1 559 ? 7.451 7.589 9.382 1.00 96.50 559 TYR A C 1
ATOM 4354 O O . TYR A 1 559 ? 7.811 8.300 8.450 1.00 96.50 559 TYR A O 1
ATOM 4362 N N . ALA A 1 560 ? 7.440 8.055 10.635 1.00 97.62 560 ALA A N 1
ATOM 4363 C CA . ALA A 1 560 ? 7.606 9.474 10.965 1.00 97.62 560 ALA A CA 1
ATOM 4364 C C . ALA A 1 560 ? 8.901 10.090 10.401 1.00 97.62 560 ALA A C 1
ATOM 4366 O O . ALA A 1 560 ? 8.875 11.181 9.851 1.00 97.62 560 ALA A O 1
ATOM 4367 N N . HIS A 1 561 ? 10.026 9.379 10.463 1.00 98.12 561 HIS A N 1
ATOM 4368 C CA . HIS A 1 561 ? 11.296 9.875 9.920 1.00 98.12 561 HIS A CA 1
ATOM 4369 C C . HIS A 1 561 ? 11.329 9.938 8.382 1.00 98.12 561 HIS A C 1
ATOM 4371 O O . HIS A 1 561 ? 12.039 10.772 7.836 1.00 98.12 561 HIS A O 1
ATOM 4377 N N . VAL A 1 562 ? 10.552 9.103 7.682 1.00 98.06 562 VAL A N 1
ATOM 4378 C CA . VAL A 1 562 ? 10.358 9.218 6.226 1.00 98.06 562 VAL A CA 1
ATOM 4379 C C . VAL A 1 562 ? 9.426 10.383 5.910 1.00 98.06 562 VAL A C 1
ATOM 4381 O O . VAL A 1 562 ? 9.708 11.157 5.008 1.00 98.06 562 VAL A O 1
ATOM 4384 N N . LEU A 1 563 ? 8.343 10.565 6.670 1.00 97.62 563 LEU A N 1
ATOM 4385 C CA . LEU A 1 563 ? 7.460 11.724 6.503 1.00 97.62 563 LEU A CA 1
ATOM 4386 C C . LEU A 1 563 ? 8.198 13.048 6.763 1.00 97.62 563 LEU A C 1
ATOM 4388 O O . LEU A 1 563 ? 7.907 14.052 6.126 1.00 97.62 563 LEU A O 1
ATOM 4392 N N . GLU A 1 564 ? 9.183 13.059 7.661 1.00 97.00 564 GLU A N 1
ATOM 4393 C CA . GLU A 1 564 ? 10.025 14.230 7.929 1.00 97.00 564 GLU A CA 1
ATOM 4394 C C . GLU A 1 564 ? 10.824 14.697 6.704 1.00 97.00 564 GLU A C 1
ATOM 4396 O O . GLU A 1 564 ? 11.098 15.894 6.596 1.00 97.00 564 GLU A O 1
ATOM 4401 N N . THR A 1 565 ? 11.152 13.801 5.764 1.00 96.19 565 THR A N 1
ATOM 4402 C CA . THR A 1 565 ? 11.886 14.165 4.541 1.00 96.19 565 THR A CA 1
ATOM 4403 C C . THR A 1 565 ? 11.012 14.848 3.493 1.00 96.19 565 THR A C 1
ATOM 4405 O O . THR A 1 565 ? 11.546 15.391 2.527 1.00 96.19 565 THR A O 1
ATOM 4408 N N . TYR A 1 566 ? 9.689 14.848 3.678 1.00 96.31 566 TYR A N 1
ATOM 4409 C CA . TYR A 1 566 ? 8.758 15.447 2.731 1.00 96.31 566 TYR A CA 1
ATOM 4410 C C . TYR A 1 566 ? 8.870 16.967 2.791 1.00 96.31 566 TYR A C 1
ATOM 4412 O O . TYR A 1 566 ? 8.981 17.551 3.875 1.00 96.31 566 TYR A O 1
ATOM 4420 N N . ASP A 1 567 ? 8.804 17.647 1.656 1.00 95.00 567 ASP A N 1
ATOM 4421 C CA . ASP A 1 567 ? 8.714 19.106 1.667 1.00 95.00 567 ASP A CA 1
ATOM 4422 C C . ASP A 1 567 ? 7.325 19.594 2.121 1.00 95.00 567 ASP A C 1
ATOM 4424 O O . ASP A 1 567 ? 6.383 18.831 2.342 1.00 95.00 567 ASP A O 1
ATOM 4428 N N . THR A 1 568 ? 7.197 20.903 2.322 1.00 95.31 568 THR A N 1
ATOM 4429 C CA . THR A 1 568 ? 5.959 21.522 2.809 1.00 95.31 568 THR A CA 1
ATOM 4430 C C . THR A 1 568 ? 4.775 21.288 1.862 1.00 95.31 568 THR A C 1
ATOM 4432 O O . THR A 1 568 ? 3.644 21.172 2.335 1.00 95.31 568 THR A O 1
ATOM 4435 N N . GLN A 1 569 ? 4.993 21.217 0.543 1.00 95.19 569 GLN A N 1
ATOM 4436 C CA . GLN A 1 569 ? 3.919 20.969 -0.421 1.00 95.19 569 GLN A CA 1
ATOM 4437 C C . GLN A 1 569 ? 3.431 19.521 -0.314 1.00 95.19 569 GLN A C 1
ATOM 4439 O O . GLN A 1 569 ? 2.223 19.299 -0.199 1.00 95.19 569 GLN A O 1
ATOM 4444 N N . GLU A 1 570 ? 4.356 18.564 -0.254 1.00 96.19 570 GLU A N 1
ATOM 4445 C CA . GLU A 1 570 ? 4.065 17.150 -0.029 1.00 96.19 570 GLU A CA 1
ATOM 4446 C C . GLU A 1 570 ? 3.285 16.939 1.278 1.00 96.19 570 GLU A C 1
ATOM 4448 O O . GLU A 1 570 ? 2.247 16.272 1.286 1.00 96.19 570 GLU A O 1
ATOM 4453 N N . LEU A 1 571 ? 3.727 17.558 2.381 1.00 96.94 571 LEU A N 1
ATOM 4454 C CA . LEU A 1 571 ? 3.046 17.447 3.675 1.00 96.94 571 LEU A CA 1
ATOM 4455 C C . LEU A 1 571 ? 1.614 17.995 3.630 1.00 96.94 571 LEU A C 1
ATOM 4457 O O . LEU A 1 571 ? 0.704 17.351 4.155 1.00 96.94 571 LEU A O 1
ATOM 4461 N N . ARG A 1 572 ? 1.388 19.143 2.973 1.00 95.56 572 ARG A N 1
ATOM 4462 C CA . ARG A 1 572 ? 0.033 19.690 2.775 1.00 95.56 572 ARG A CA 1
ATOM 4463 C C . ARG A 1 572 ? -0.829 18.744 1.951 1.00 95.56 572 ARG A C 1
ATOM 4465 O O . ARG A 1 572 ? -1.959 18.466 2.339 1.00 95.56 572 ARG A O 1
ATOM 4472 N N . ALA A 1 573 ? -0.304 18.225 0.842 1.00 94.25 573 ALA A N 1
ATOM 4473 C CA . ALA A 1 573 ? -1.050 17.331 -0.037 1.00 94.25 573 ALA A CA 1
ATOM 4474 C C . ALA A 1 573 ? -1.506 16.062 0.699 1.00 94.25 573 ALA A C 1
ATOM 4476 O O . ALA A 1 573 ? -2.672 15.682 0.597 1.00 94.25 573 ALA A O 1
ATOM 4477 N N . VAL A 1 574 ? -0.622 15.444 1.487 1.00 95.56 574 VAL A N 1
ATOM 4478 C CA . VAL A 1 574 ? -0.964 14.256 2.282 1.00 95.56 574 VAL A CA 1
ATOM 4479 C C . VAL A 1 574 ? -1.913 14.604 3.432 1.00 95.56 574 VAL A C 1
ATOM 4481 O O . VAL A 1 574 ? -2.833 13.834 3.707 1.00 95.56 574 VAL A O 1
ATOM 4484 N N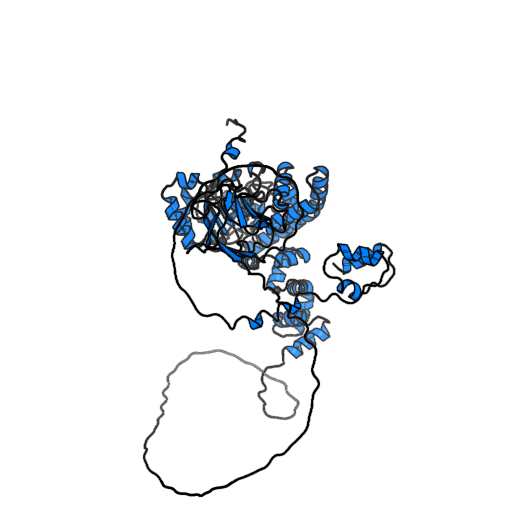 . ALA A 1 575 ? -1.758 15.769 4.071 1.00 95.00 575 ALA A N 1
ATOM 4485 C CA . ALA A 1 575 ? -2.684 16.237 5.103 1.00 95.00 575 ALA A CA 1
ATOM 4486 C C . ALA A 1 575 ? -4.115 16.409 4.568 1.00 95.00 575 ALA A C 1
ATOM 4488 O O . ALA A 1 575 ? -5.061 15.967 5.220 1.00 95.00 575 ALA A O 1
ATOM 4489 N N . GLU A 1 576 ? -4.290 16.985 3.374 1.00 88.38 576 GLU A N 1
ATOM 4490 C CA . GLU A 1 576 ? -5.604 17.121 2.725 1.00 88.38 576 GLU A CA 1
ATOM 4491 C C . GLU A 1 576 ? -6.281 15.764 2.484 1.00 88.38 576 GLU A C 1
ATOM 4493 O O . GLU A 1 576 ? -7.485 15.614 2.715 1.00 88.38 576 GLU A O 1
ATOM 4498 N N . VAL A 1 577 ? -5.507 14.765 2.055 1.00 86.62 577 VAL A N 1
ATOM 4499 C CA . VAL A 1 577 ? -6.002 13.408 1.780 1.00 86.62 577 VAL A CA 1
ATOM 4500 C C . VAL A 1 577 ? -6.332 12.669 3.077 1.00 86.62 577 VAL A C 1
ATOM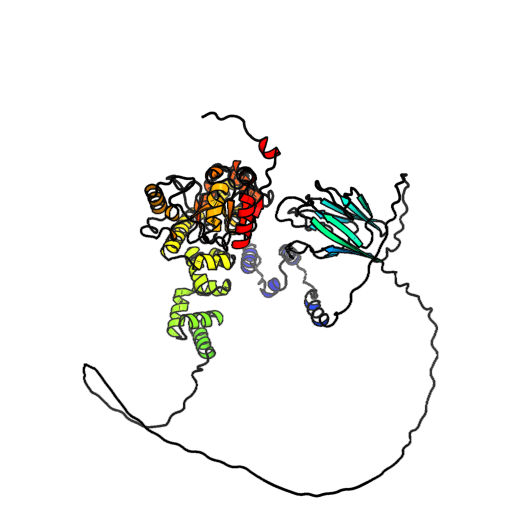 4502 O O . VAL A 1 577 ? -7.430 12.139 3.225 1.00 86.62 577 VAL A O 1
ATOM 4505 N N . ALA A 1 578 ? -5.436 12.686 4.066 1.00 87.19 578 ALA A N 1
ATOM 4506 C CA . ALA A 1 578 ? -5.634 12.005 5.349 1.00 87.19 578 ALA A CA 1
ATOM 4507 C C . ALA A 1 578 ? -6.755 12.630 6.205 1.00 87.19 578 ALA A C 1
ATOM 4509 O O . ALA A 1 578 ? -7.455 11.943 6.964 1.00 87.19 578 ALA A O 1
ATOM 4510 N N . SER A 1 579 ? -6.956 13.943 6.076 1.00 83.94 579 SER A N 1
ATOM 4511 C CA . SER A 1 579 ? -8.080 14.650 6.699 1.00 83.94 579 SER A CA 1
ATOM 4512 C C . SER A 1 579 ? -9.405 14.333 6.016 1.00 83.94 579 SER A C 1
ATOM 4514 O O . SER A 1 579 ? -10.448 14.512 6.637 1.00 83.94 579 SER A O 1
ATOM 4516 N N . GLY A 1 580 ? -9.352 13.850 4.771 1.00 76.62 580 GLY A N 1
ATOM 4517 C CA . GLY A 1 580 ? -10.508 13.579 3.929 1.00 76.62 580 GLY A CA 1
ATOM 4518 C C . GLY A 1 580 ? -10.979 14.787 3.109 1.00 76.62 580 GLY A C 1
ATOM 4519 O O . GLY A 1 580 ? -11.758 14.638 2.170 1.00 76.62 580 GLY A O 1
ATOM 4520 N N . ARG A 1 581 ? -10.432 15.987 3.359 1.00 74.88 581 ARG A N 1
ATOM 4521 C CA . ARG A 1 581 ? -10.756 17.216 2.609 1.00 74.88 581 ARG A CA 1
ATOM 4522 C C . ARG A 1 581 ? -10.618 17.036 1.095 1.00 74.88 581 ARG A C 1
ATOM 4524 O O . ARG A 1 581 ? -11.408 17.602 0.336 1.00 74.88 581 ARG A O 1
ATOM 4531 N N . LYS A 1 582 ? -9.668 16.201 0.664 1.00 70.69 582 LYS A N 1
ATOM 4532 C CA . LYS A 1 582 ? -9.547 15.696 -0.709 1.00 70.69 582 LYS A CA 1
ATOM 4533 C C . LYS A 1 582 ? -9.654 14.166 -0.731 1.00 70.69 582 LYS A C 1
ATOM 4535 O O . LYS A 1 582 ? -8.643 13.478 -0.846 1.00 70.69 582 LYS A O 1
ATOM 4540 N N . PRO A 1 583 ? -10.877 13.608 -0.676 1.00 58.81 583 PRO A N 1
ATOM 4541 C CA . PRO A 1 583 ? -11.079 12.164 -0.535 1.00 58.81 583 PRO A CA 1
ATOM 4542 C C . PRO A 1 583 ? -10.831 11.403 -1.847 1.00 58.81 583 PRO A C 1
ATOM 4544 O O . PRO A 1 583 ? -10.810 10.177 -1.863 1.00 58.81 583 PRO A O 1
ATOM 4547 N N . TRP A 1 584 ? -10.675 12.137 -2.952 1.00 62.06 584 TRP A N 1
ATOM 4548 C CA . TRP A 1 584 ? -10.329 11.623 -4.280 1.00 62.06 584 TRP A CA 1
ATOM 4549 C C . TRP A 1 584 ? -8.847 11.834 -4.609 1.00 62.06 584 TRP A C 1
ATOM 4551 O O . TRP A 1 584 ? -8.461 11.683 -5.762 1.00 62.06 584 TRP A O 1
ATOM 4561 N N . GLY A 1 585 ? -8.054 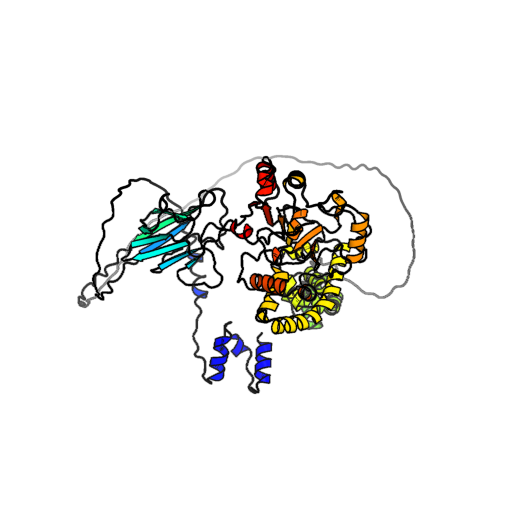12.233 -3.613 1.00 79.56 585 GLY A N 1
ATOM 4562 C CA . GLY A 1 585 ? -6.631 12.474 -3.756 1.00 79.56 585 GLY A CA 1
ATOM 4563 C C . GLY A 1 585 ? -6.234 13.880 -4.199 1.00 79.56 585 GLY A C 1
ATOM 4564 O O . GLY A 1 585 ? -7.054 14.774 -4.433 1.00 79.56 585 GLY A O 1
ATOM 4565 N N . CYS A 1 586 ? -4.924 14.056 -4.296 1.00 81.94 586 CYS A N 1
ATOM 4566 C CA . CYS A 1 586 ? -4.232 15.193 -4.882 1.00 81.94 586 CYS A CA 1
ATOM 4567 C C . CYS A 1 586 ? -3.415 14.699 -6.088 1.00 81.94 586 CYS A C 1
ATOM 4569 O O . CYS A 1 586 ? -2.882 13.591 -6.018 1.00 81.94 586 CYS A O 1
ATOM 4571 N N . PRO A 1 587 ? -3.237 15.518 -7.141 1.00 86.12 587 PRO A N 1
ATOM 4572 C CA . PRO A 1 587 ? -2.254 15.249 -8.182 1.00 86.12 587 PRO A CA 1
ATOM 4573 C C . PRO A 1 587 ? -0.881 14.857 -7.622 1.00 86.12 587 PRO A C 1
ATOM 4575 O O . PRO A 1 587 ? -0.302 15.567 -6.798 1.00 86.12 587 PRO A O 1
ATOM 4578 N N . SER A 1 588 ? -0.331 13.755 -8.121 1.00 91.50 588 SER A N 1
ATOM 4579 C CA . SER A 1 588 ? 1.011 13.255 -7.808 1.00 91.50 588 SER A CA 1
ATOM 4580 C C . SER A 1 588 ? 2.124 14.161 -8.337 1.00 91.50 588 SER A C 1
ATOM 4582 O O . SER A 1 588 ? 3.281 13.986 -7.982 1.00 91.50 588 SER A O 1
ATOM 4584 N N . THR A 1 589 ? 1.807 15.194 -9.116 1.00 90.44 589 THR A N 1
ATOM 4585 C CA . THR A 1 589 ? 2.752 16.280 -9.416 1.00 90.44 589 THR A CA 1
ATOM 4586 C C . THR A 1 589 ? 3.132 17.099 -8.181 1.00 90.44 589 THR A C 1
ATOM 4588 O O . THR A 1 589 ? 4.159 17.764 -8.206 1.00 90.44 589 THR A O 1
ATOM 4591 N N . MET A 1 590 ? 2.347 17.028 -7.096 1.00 90.31 590 MET A N 1
ATOM 4592 C CA . MET A 1 590 ? 2.697 17.627 -5.802 1.00 90.31 590 MET A CA 1
ATOM 4593 C C . MET A 1 590 ? 3.718 16.808 -5.005 1.00 90.31 590 MET A C 1
ATOM 4595 O O . MET A 1 590 ? 4.119 17.244 -3.929 1.00 90.31 590 MET A O 1
ATOM 4599 N N . ILE A 1 591 ? 4.091 15.610 -5.476 1.00 92.12 591 ILE A N 1
ATOM 4600 C CA . ILE A 1 591 ? 5.158 14.823 -4.859 1.00 92.12 591 ILE A CA 1
ATOM 4601 C C . ILE A 1 591 ? 6.432 14.918 -5.691 1.00 92.12 591 ILE A C 1
ATOM 4603 O O . ILE A 1 591 ? 6.438 14.652 -6.892 1.00 92.12 591 ILE A O 1
ATOM 4607 N N . HIS A 1 592 ? 7.530 15.298 -5.043 1.00 88.81 592 HIS A N 1
ATOM 4608 C CA . HIS A 1 592 ? 8.806 15.526 -5.715 1.00 88.81 592 HIS A CA 1
ATOM 4609 C C . HIS A 1 592 ? 9.557 14.218 -5.948 1.00 88.81 592 HIS A C 1
ATOM 4611 O O . HIS A 1 592 ? 10.136 13.996 -7.012 1.00 88.81 592 HIS A O 1
ATOM 4617 N N . ARG A 1 593 ? 9.545 13.330 -4.950 1.00 93.56 593 ARG A N 1
ATOM 4618 C CA . ARG A 1 593 ? 10.120 11.983 -5.049 1.00 93.56 593 ARG A CA 1
ATOM 4619 C C . ARG A 1 593 ? 9.028 10.970 -4.781 1.00 93.56 593 ARG A C 1
ATOM 4621 O O . ARG A 1 593 ? 8.345 11.053 -3.761 1.00 93.56 593 ARG A O 1
ATOM 4628 N N . TYR A 1 594 ? 8.866 10.011 -5.687 1.00 95.50 594 TYR A N 1
ATOM 4629 C CA . TYR A 1 594 ? 7.937 8.915 -5.456 1.00 95.50 594 TYR A CA 1
ATOM 4630 C C . TYR A 1 594 ? 8.398 8.082 -4.258 1.00 95.50 594 TYR A C 1
ATOM 4632 O O . TYR A 1 594 ? 9.592 7.907 -4.029 1.00 95.50 594 TYR A O 1
ATOM 4640 N N . LYS A 1 595 ? 7.443 7.573 -3.482 1.00 97.62 595 LYS A N 1
ATOM 4641 C CA . LYS A 1 595 ? 7.722 6.874 -2.226 1.00 97.62 595 LYS A CA 1
ATOM 4642 C C . LYS A 1 595 ? 7.735 5.375 -2.503 1.00 97.62 595 LYS A C 1
ATOM 4644 O O . LYS A 1 595 ? 6.674 4.750 -2.584 1.00 97.62 595 LYS A O 1
ATOM 4649 N N . GLU A 1 596 ? 8.916 4.827 -2.775 1.00 98.00 596 GLU A N 1
ATOM 4650 C CA . GLU A 1 596 ? 9.066 3.439 -3.224 1.00 98.00 596 GLU A CA 1
ATOM 4651 C C . GLU A 1 596 ? 8.628 2.443 -2.141 1.00 98.00 596 GLU A C 1
ATOM 4653 O O . GLU A 1 596 ? 8.788 2.690 -0.947 1.00 98.00 596 GLU A O 1
ATOM 4658 N N . VAL A 1 597 ? 8.0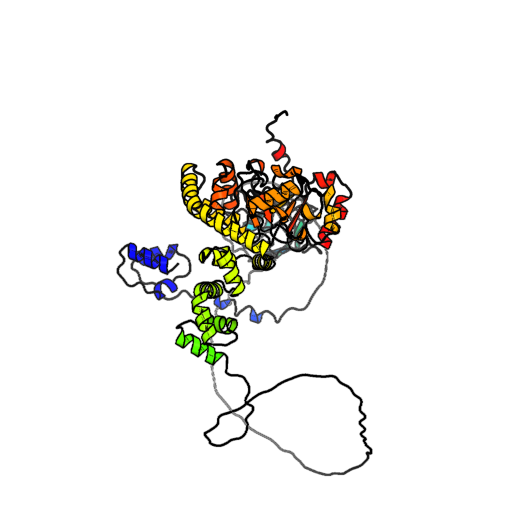76 1.304 -2.558 1.00 98.50 597 VAL A N 1
ATOM 4659 C CA . VAL A 1 597 ? 7.634 0.226 -1.671 1.00 98.50 597 VAL A CA 1
ATOM 4660 C C . VAL A 1 597 ? 8.297 -1.085 -2.068 1.00 98.50 597 VAL A C 1
ATOM 4662 O O . VAL A 1 597 ? 8.222 -1.512 -3.220 1.00 98.50 597 VAL A O 1
ATOM 4665 N N . GLN A 1 598 ? 8.884 -1.762 -1.090 1.00 98.38 598 GLN A N 1
ATOM 4666 C CA . GLN A 1 598 ? 9.430 -3.105 -1.217 1.00 98.38 598 GLN A CA 1
ATOM 4667 C C . GLN A 1 598 ? 8.454 -4.093 -0.585 1.00 98.38 598 GLN A C 1
ATOM 4669 O O . GLN A 1 598 ? 8.139 -4.011 0.598 1.00 98.38 598 GLN A O 1
ATOM 4674 N N . ILE A 1 599 ? 7.959 -5.036 -1.378 1.00 98.31 599 ILE A N 1
ATOM 4675 C CA . ILE A 1 599 ? 6.976 -6.039 -0.976 1.00 98.31 599 ILE A CA 1
ATOM 4676 C C . ILE A 1 599 ? 7.711 -7.362 -0.764 1.00 98.31 599 ILE A C 1
ATOM 4678 O O . ILE A 1 599 ? 8.224 -7.971 -1.710 1.00 98.31 599 ILE A O 1
ATOM 4682 N N . HIS A 1 600 ? 7.753 -7.814 0.484 1.00 97.75 600 HIS A N 1
ATOM 4683 C CA . HIS A 1 600 ? 8.380 -9.071 0.868 1.00 97.75 600 HIS A CA 1
ATOM 4684 C C . HIS A 1 600 ? 7.411 -10.231 0.604 1.00 97.75 600 HIS A C 1
ATOM 4686 O O . HIS A 1 600 ? 6.214 -10.130 0.870 1.00 97.75 600 HIS A O 1
ATOM 4692 N N . GLY A 1 601 ? 7.915 -11.353 0.087 1.00 96.75 601 GLY A N 1
ATOM 4693 C CA . GLY A 1 601 ? 7.078 -12.507 -0.254 1.00 96.75 601 GLY A CA 1
ATOM 4694 C C . GLY A 1 601 ? 6.422 -12.429 -1.640 1.00 96.75 601 GLY A C 1
ATOM 4695 O O . GLY A 1 601 ? 6.727 -11.546 -2.444 1.00 96.75 601 GLY A O 1
ATOM 4696 N N . PRO A 1 602 ? 5.581 -13.414 -1.990 1.00 96.25 602 PRO A N 1
ATOM 4697 C CA . PRO A 1 602 ? 4.930 -13.485 -3.296 1.00 96.25 602 PRO A CA 1
ATOM 4698 C C . PRO A 1 602 ? 3.722 -12.543 -3.426 1.00 96.25 602 PRO A C 1
ATOM 4700 O O . PRO A 1 602 ? 2.939 -12.360 -2.492 1.00 96.25 602 PRO A O 1
ATOM 4703 N N . VAL A 1 603 ? 3.500 -12.014 -4.634 1.00 97.81 603 VAL A N 1
ATOM 4704 C CA . VAL A 1 603 ? 2.305 -11.228 -4.985 1.00 97.81 603 VAL A CA 1
ATOM 4705 C C . VAL A 1 603 ? 1.418 -12.064 -5.904 1.00 97.81 603 VAL A C 1
ATOM 4707 O O . VAL A 1 603 ? 1.660 -12.154 -7.101 1.00 97.81 603 VAL A O 1
ATOM 4710 N N . ARG A 1 604 ? 0.405 -12.725 -5.339 1.00 97.19 604 ARG A N 1
ATOM 4711 C CA . ARG A 1 604 ? -0.591 -13.503 -6.080 1.00 97.19 604 ARG A CA 1
ATOM 4712 C C . ARG A 1 604 ? -1.621 -12.584 -6.714 1.00 97.19 604 ARG A C 1
ATOM 4714 O O . ARG A 1 604 ? -2.237 -11.796 -6.003 1.00 97.19 604 ARG A O 1
ATOM 4721 N N . LEU A 1 605 ? -1.851 -12.729 -8.014 1.00 98.06 605 LEU A N 1
ATOM 4722 C CA . LEU A 1 605 ? -2.790 -11.879 -8.749 1.00 98.06 605 LEU A CA 1
ATOM 4723 C C . LEU A 1 605 ? -4.222 -12.057 -8.224 1.00 98.06 605 LEU A C 1
ATOM 4725 O O . LEU A 1 605 ? -4.891 -11.083 -7.907 1.00 98.06 605 LEU A O 1
ATOM 4729 N N . ASP A 1 606 ? -4.651 -13.301 -8.008 1.00 95.06 606 ASP A N 1
ATOM 4730 C CA . ASP A 1 606 ? -6.010 -13.647 -7.568 1.00 95.06 606 ASP A CA 1
ATOM 4731 C C . ASP A 1 606 ? -6.350 -13.283 -6.113 1.00 95.06 606 ASP A C 1
ATOM 4733 O O . ASP A 1 606 ? -7.496 -13.443 -5.682 1.00 95.06 606 ASP A O 1
ATOM 4737 N N . ARG A 1 607 ? -5.347 -12.854 -5.342 1.00 93.06 607 ARG A N 1
ATOM 4738 C CA . ARG A 1 607 ? -5.465 -12.613 -3.903 1.00 93.06 607 ARG A CA 1
ATOM 4739 C C . ARG A 1 607 ? -5.020 -11.216 -3.508 1.00 93.06 607 ARG A C 1
ATOM 4741 O O . ARG A 1 607 ? -5.740 -10.543 -2.787 1.00 93.06 607 ARG A O 1
ATOM 4748 N N . HIS A 1 608 ? -3.843 -10.794 -3.953 1.00 96.38 608 HIS A N 1
ATOM 4749 C CA . HIS A 1 608 ? -3.195 -9.571 -3.486 1.00 96.38 608 HIS A CA 1
ATOM 4750 C C . HIS A 1 608 ? -3.479 -8.360 -4.379 1.00 96.38 608 HIS A C 1
ATOM 4752 O O . HIS A 1 608 ? -3.133 -7.251 -3.991 1.00 96.38 608 HIS A O 1
ATOM 4758 N N . VAL A 1 609 ? -4.105 -8.538 -5.547 1.00 96.69 609 VAL A N 1
ATOM 4759 C CA . VAL A 1 609 ? -4.551 -7.421 -6.390 1.00 96.69 609 VAL A CA 1
ATOM 4760 C C . VAL A 1 609 ? -6.024 -7.149 -6.102 1.00 96.69 609 VAL A C 1
ATOM 4762 O O . VAL A 1 609 ? -6.878 -8.021 -6.256 1.00 96.69 609 VAL A O 1
ATOM 4765 N N . GLU A 1 610 ? -6.326 -5.941 -5.637 1.00 90.56 610 GLU A N 1
ATOM 4766 C CA . GLU A 1 610 ? -7.695 -5.501 -5.380 1.00 90.56 610 GLU A CA 1
ATOM 4767 C C . GLU A 1 610 ? -8.405 -5.117 -6.680 1.00 90.56 610 GLU A C 1
ATOM 4769 O O . GLU A 1 610 ? -9.509 -5.593 -6.968 1.00 90.56 610 GLU A O 1
ATOM 4774 N N . CYS A 1 611 ? -7.752 -4.278 -7.475 1.00 93.12 611 CYS A N 1
ATOM 4775 C CA . CYS A 1 611 ? -8.214 -3.862 -8.787 1.00 93.12 611 CYS A CA 1
ATOM 4776 C C . CYS A 1 611 ? -7.033 -3.535 -9.703 1.00 93.12 611 CYS A C 1
ATOM 4778 O O . CYS A 1 611 ? -5.911 -3.293 -9.250 1.00 93.12 611 CYS A O 1
ATOM 4780 N N . LEU A 1 612 ? -7.315 -3.537 -11.001 1.00 95.19 612 LEU A N 1
ATOM 4781 C CA . LEU A 1 612 ? -6.433 -3.040 -12.043 1.00 95.19 612 LEU A CA 1
ATOM 4782 C C . LEU A 1 612 ? -7.017 -1.731 -12.579 1.00 95.19 612 LEU A C 1
ATOM 4784 O O . LEU A 1 612 ? -8.113 -1.739 -13.138 1.00 95.19 612 LEU A O 1
ATOM 4788 N N . CYS A 1 613 ? -6.292 -0.633 -12.401 1.00 92.00 613 CYS A N 1
ATOM 4789 C CA . CYS A 1 613 ? -6.599 0.664 -12.984 1.00 92.00 613 CYS A CA 1
ATOM 4790 C C . CYS A 1 613 ? -5.937 0.764 -14.362 1.00 92.00 613 CYS A C 1
ATOM 4792 O O . CYS A 1 613 ? -4.728 0.570 -14.474 1.00 92.00 613 CYS A O 1
ATOM 4794 N N . VAL A 1 614 ? -6.726 1.032 -15.397 1.00 90.19 614 VAL A N 1
ATOM 4795 C CA . VAL A 1 614 ? -6.312 1.019 -16.802 1.00 90.19 614 VAL A CA 1
ATOM 4796 C C . VAL A 1 614 ? -6.357 2.432 -17.350 1.00 90.19 614 VAL A C 1
ATOM 4798 O O . VAL A 1 614 ? -7.409 3.067 -17.350 1.00 90.19 614 VAL A O 1
ATOM 4801 N N . HIS A 1 615 ? -5.216 2.912 -17.822 1.00 90.44 615 HIS A N 1
ATOM 4802 C CA . HIS A 1 615 ? -5.117 4.197 -18.493 1.00 90.44 615 HIS A CA 1
ATOM 4803 C C . HIS A 1 615 ? -5.685 4.093 -19.922 1.00 90.44 615 HIS A C 1
ATOM 4805 O O . HIS A 1 615 ? -5.391 3.107 -20.603 1.00 90.44 615 HIS A O 1
ATOM 4811 N N . PRO A 1 616 ? -6.455 5.081 -20.417 1.00 84.75 616 PRO A N 1
ATOM 4812 C CA . PRO A 1 616 ? -7.044 5.026 -21.759 1.00 84.75 616 PRO A CA 1
ATOM 4813 C C . PRO A 1 616 ? -5.996 4.868 -22.870 1.00 84.75 616 PRO A C 1
ATOM 4815 O O . PRO A 1 616 ? -6.192 4.048 -23.757 1.00 84.75 616 PRO A O 1
ATOM 4818 N N . ASP A 1 617 ? -4.832 5.523 -22.767 1.00 87.38 617 ASP A N 1
ATOM 4819 C CA . ASP A 1 617 ? -3.728 5.330 -23.728 1.00 87.38 617 ASP A CA 1
ATOM 4820 C C . ASP A 1 617 ? -3.303 3.861 -23.927 1.00 87.38 617 ASP A C 1
ATOM 4822 O O . ASP A 1 617 ? -2.881 3.484 -25.022 1.00 87.38 617 ASP A O 1
ATOM 4826 N N . ASP A 1 618 ? -3.401 3.012 -22.898 1.00 89.75 618 ASP A N 1
ATOM 4827 C CA . ASP A 1 618 ? -3.074 1.588 -23.033 1.00 89.75 618 ASP A CA 1
ATOM 4828 C C . ASP A 1 618 ? -4.144 0.860 -23.869 1.00 89.75 618 ASP A C 1
ATOM 4830 O O . ASP A 1 618 ? -3.818 -0.021 -24.662 1.00 89.75 618 ASP A O 1
ATOM 4834 N N . LEU A 1 619 ? -5.418 1.247 -23.729 1.00 85.06 619 LEU A N 1
ATOM 4835 C CA . LEU A 1 619 ? -6.525 0.718 -24.535 1.00 85.06 619 LEU A CA 1
ATOM 4836 C C . LEU A 1 619 ? -6.449 1.203 -25.987 1.00 85.06 619 LEU A C 1
ATOM 4838 O O . LEU A 1 619 ? -6.706 0.426 -26.905 1.00 85.06 619 LEU A O 1
ATOM 4842 N N . ASP A 1 620 ? -6.077 2.467 -26.190 1.00 87.12 620 ASP A N 1
ATOM 4843 C CA . ASP A 1 620 ? -5.967 3.080 -27.515 1.00 87.12 620 ASP A CA 1
ATOM 4844 C C . ASP A 1 620 ? -4.764 2.539 -28.304 1.00 87.12 620 ASP A C 1
ATOM 4846 O O . ASP A 1 620 ? -4.817 2.423 -29.530 1.00 87.12 620 ASP A O 1
ATOM 4850 N N . SER A 1 621 ? -3.675 2.189 -27.611 1.00 89.38 621 SER A N 1
ATOM 4851 C CA . SER A 1 621 ? -2.443 1.689 -28.238 1.00 89.38 621 SER A CA 1
ATOM 4852 C C . SER A 1 621 ? -2.488 0.208 -28.632 1.00 89.38 621 SER A C 1
ATOM 4854 O O . SER A 1 621 ? -1.777 -0.187 -29.557 1.00 89.38 621 SER A O 1
ATOM 4856 N N . ASP A 1 622 ? -3.325 -0.615 -27.990 1.00 87.62 622 ASP A N 1
ATOM 4857 C CA . ASP A 1 622 ? -3.529 -2.027 -28.344 1.00 87.62 622 ASP A CA 1
ATOM 4858 C C . ASP A 1 622 ? -5.035 -2.359 -28.402 1.00 87.62 622 ASP A C 1
ATOM 4860 O O . ASP A 1 622 ? -5.638 -2.708 -27.383 1.00 87.62 622 ASP A O 1
ATOM 4864 N N . PRO A 1 623 ? -5.658 -2.345 -29.599 1.00 84.19 623 PRO A N 1
ATOM 4865 C CA . PRO A 1 623 ? -7.078 -2.668 -29.764 1.00 84.19 623 PRO A CA 1
ATOM 4866 C C . PRO A 1 623 ? -7.472 -4.062 -29.250 1.00 84.19 623 PRO A C 1
ATOM 4868 O O . PRO A 1 623 ? -8.626 -4.287 -28.886 1.00 84.19 623 PRO A O 1
ATOM 4871 N N . GLY A 1 624 ? -6.528 -5.011 -29.203 1.00 89.19 624 GLY A N 1
ATOM 4872 C CA . GLY A 1 624 ? -6.757 -6.358 -28.678 1.00 89.19 624 GLY A CA 1
ATOM 4873 C C . GLY A 1 624 ? -6.677 -6.446 -27.152 1.00 89.19 624 GLY A C 1
ATOM 4874 O O . GLY A 1 624 ? -6.967 -7.503 -26.584 1.00 89.19 624 GLY A O 1
ATOM 4875 N N . LEU A 1 625 ? -6.283 -5.368 -26.468 1.00 90.81 625 LEU A N 1
ATOM 4876 C CA . LEU A 1 625 ? -6.077 -5.359 -25.024 1.00 90.81 625 LEU A CA 1
ATOM 4877 C C . LEU A 1 625 ? -7.382 -5.569 -24.254 1.00 90.81 625 LEU A C 1
ATOM 4879 O O . LEU A 1 625 ? -7.374 -6.269 -23.244 1.00 90.81 625 LEU A O 1
ATOM 4883 N N . SER A 1 626 ? -8.503 -5.040 -24.757 1.00 90.69 626 SER A N 1
ATOM 4884 C CA . SER A 1 626 ? -9.826 -5.156 -24.121 1.00 90.69 626 SER A CA 1
ATOM 4885 C C . SER A 1 626 ? -10.247 -6.615 -23.898 1.00 90.69 626 SER A C 1
ATOM 4887 O O . SER A 1 626 ? -10.638 -6.990 -22.790 1.00 90.69 626 SER A O 1
ATOM 4889 N N . ASP A 1 627 ? -10.068 -7.475 -24.903 1.00 92.62 627 ASP A N 1
ATOM 4890 C CA . ASP A 1 627 ? -10.399 -8.903 -24.804 1.00 92.62 627 ASP A CA 1
ATOM 4891 C C . ASP A 1 627 ? -9.477 -9.633 -23.814 1.00 92.62 627 ASP A C 1
ATOM 4893 O O . ASP A 1 627 ? -9.889 -10.524 -23.060 1.00 92.62 627 ASP A O 1
ATOM 4897 N N . VAL A 1 628 ? -8.191 -9.265 -23.800 1.00 96.31 628 VAL A N 1
ATOM 4898 C CA . VAL A 1 628 ? -7.212 -9.835 -22.866 1.00 96.31 628 VAL A CA 1
ATOM 4899 C C . VAL A 1 628 ? -7.520 -9.383 -21.433 1.00 96.31 628 VAL A C 1
ATOM 4901 O O . VAL A 1 628 ? -7.433 -10.205 -20.517 1.00 96.31 628 VAL A O 1
ATOM 4904 N N . LEU A 1 629 ? -7.937 -8.128 -21.237 1.00 93.75 629 LEU A N 1
ATOM 4905 C CA . LEU A 1 629 ? -8.366 -7.568 -19.954 1.00 93.75 629 LEU A CA 1
ATOM 4906 C C . LEU A 1 629 ? -9.585 -8.297 -19.401 1.00 93.75 629 LEU A C 1
ATOM 4908 O O . LEU A 1 629 ? -9.575 -8.680 -18.230 1.00 93.75 629 LEU A O 1
ATOM 4912 N N . GLU A 1 630 ? -10.602 -8.559 -20.224 1.00 93.75 630 GLU A N 1
ATOM 4913 C CA . GLU A 1 630 ? -11.789 -9.299 -19.787 1.00 93.75 630 GLU A CA 1
ATOM 4914 C C . GLU A 1 630 ? -11.414 -10.713 -19.314 1.00 93.75 630 GLU A C 1
ATOM 4916 O O . GLU A 1 630 ? -11.815 -11.165 -18.233 1.00 93.75 630 GLU A O 1
ATOM 4921 N N . ARG A 1 631 ? -10.562 -11.407 -20.077 1.00 96.69 631 ARG A N 1
ATOM 4922 C CA . ARG A 1 631 ? -10.064 -12.741 -19.709 1.00 96.69 631 ARG A CA 1
ATOM 4923 C C . ARG A 1 631 ? -9.227 -12.708 -18.433 1.00 96.69 631 ARG A C 1
ATOM 4925 O O . ARG A 1 631 ? -9.372 -13.600 -17.594 1.00 96.69 631 ARG A O 1
ATOM 4932 N N . PHE A 1 632 ? -8.371 -11.699 -18.276 1.00 96.50 632 PHE A N 1
ATOM 4933 C CA . PHE A 1 632 ? -7.543 -11.497 -17.087 1.00 96.50 632 PHE A CA 1
ATOM 4934 C C . PHE A 1 632 ? -8.410 -11.254 -15.850 1.00 96.50 632 PHE A C 1
ATOM 4936 O O . PHE A 1 632 ? -8.271 -11.965 -14.851 1.00 96.50 632 PHE A O 1
ATOM 4943 N N . SER A 1 633 ? -9.362 -10.325 -15.959 1.00 93.44 633 SER A N 1
ATOM 4944 C CA . SER A 1 633 ? -10.344 -10.003 -14.926 1.00 93.44 633 SER A CA 1
ATOM 4945 C C . SER A 1 633 ? -11.109 -11.246 -14.484 1.00 93.44 633 SER A C 1
ATOM 4947 O O . SER A 1 633 ? -11.173 -11.543 -13.290 1.00 93.44 633 SER A O 1
ATOM 4949 N N . LYS A 1 634 ? -11.617 -12.040 -15.435 1.00 93.25 634 LYS A N 1
ATOM 4950 C CA . LYS A 1 634 ? -12.374 -13.262 -15.143 1.00 93.25 634 LYS A CA 1
ATOM 4951 C C . LYS A 1 634 ? -11.516 -14.349 -14.495 1.00 93.25 634 LYS A C 1
ATOM 4953 O O . LYS A 1 634 ? -11.959 -14.952 -13.518 1.00 93.25 634 LYS A O 1
ATOM 4958 N N . LYS A 1 635 ? -10.307 -14.603 -15.015 1.00 95.62 635 LYS A N 1
ATOM 4959 C CA . LYS A 1 635 ? -9.397 -15.642 -14.495 1.00 95.62 635 LYS A CA 1
ATOM 4960 C C . LYS A 1 635 ? -9.014 -15.359 -13.044 1.00 95.62 635 LYS A C 1
ATOM 4962 O O . LYS A 1 635 ? -9.097 -16.248 -12.200 1.00 95.62 635 LYS A O 1
ATOM 4967 N N . HIS A 1 636 ? -8.607 -14.125 -12.767 1.00 93.19 636 HIS A N 1
ATOM 4968 C CA . HIS A 1 636 ? -8.055 -13.745 -11.467 1.00 93.19 636 HIS A CA 1
ATOM 4969 C C . HIS A 1 636 ? -9.088 -13.132 -10.521 1.00 93.19 636 HIS A C 1
ATOM 4971 O O . HIS A 1 636 ? -8.800 -12.953 -9.345 1.00 93.19 636 HIS A O 1
ATOM 4977 N N . ARG A 1 637 ? -10.318 -12.885 -10.993 1.00 91.19 637 ARG A N 1
ATOM 4978 C CA . ARG A 1 637 ? -11.413 -12.245 -10.239 1.00 91.19 637 ARG A CA 1
ATOM 4979 C C . ARG A 1 637 ? -11.051 -10.827 -9.776 1.00 91.19 637 ARG A C 1
ATOM 4981 O O . ARG A 1 637 ? -11.417 -10.420 -8.675 1.00 91.19 637 ARG A O 1
ATOM 4988 N N . ILE A 1 638 ? -10.344 -10.092 -10.634 1.00 88.12 638 ILE A N 1
ATOM 4989 C CA . ILE A 1 638 ? -9.871 -8.723 -10.390 1.00 88.12 638 ILE A CA 1
ATOM 4990 C C . ILE A 1 638 ? -10.811 -7.740 -11.086 1.00 88.12 638 ILE A C 1
ATOM 4992 O O . ILE A 1 638 ? -11.138 -7.921 -12.259 1.00 88.12 638 ILE A O 1
ATOM 4996 N N . ASN A 1 639 ? -11.224 -6.684 -10.385 1.00 81.81 639 ASN A N 1
ATOM 4997 C CA . ASN A 1 639 ? -12.001 -5.609 -11.000 1.00 81.81 639 ASN A CA 1
ATOM 4998 C C . ASN A 1 639 ? -11.094 -4.752 -11.888 1.00 81.81 639 ASN A C 1
ATOM 5000 O O . ASN A 1 639 ? -10.026 -4.334 -11.443 1.00 81.81 639 ASN A O 1
ATOM 5004 N N . VAL A 1 640 ? -11.540 -4.469 -13.109 1.00 84.56 640 VAL A N 1
ATOM 5005 C CA . VAL A 1 640 ? -10.873 -3.537 -14.022 1.00 84.56 640 VAL A CA 1
ATOM 5006 C C . VAL A 1 640 ? -11.582 -2.194 -13.937 1.00 84.56 640 VAL A C 1
ATOM 5008 O O . VAL A 1 640 ? -12.811 -2.134 -13.965 1.00 84.56 640 VAL A O 1
ATOM 5011 N N . ILE A 1 641 ? -10.800 -1.138 -13.776 1.00 82.12 641 ILE A N 1
ATOM 5012 C CA . ILE A 1 641 ? -11.260 0.224 -13.557 1.00 82.12 641 ILE A CA 1
ATOM 5013 C C . ILE A 1 641 ? -10.563 1.097 -14.589 1.00 82.12 641 ILE A C 1
ATOM 5015 O O . ILE A 1 641 ? -9.345 1.167 -14.596 1.00 82.12 641 ILE A O 1
ATOM 5019 N N . GLU A 1 642 ? -11.310 1.760 -15.456 1.00 82.19 642 GLU A N 1
ATOM 5020 C CA . GLU A 1 642 ? -10.728 2.722 -16.392 1.00 82.19 642 GLU A CA 1
ATOM 5021 C C . GLU A 1 642 ? -10.444 4.045 -15.666 1.00 82.19 642 GLU A C 1
ATOM 5023 O O . GLU A 1 642 ? -11.280 4.529 -14.895 1.00 82.19 642 GLU A O 1
ATOM 5028 N N . ILE A 1 643 ? -9.253 4.603 -15.879 1.00 79.62 643 ILE A N 1
ATOM 5029 C CA . ILE A 1 643 ? -8.840 5.890 -15.321 1.00 79.62 643 ILE A CA 1
ATOM 5030 C C . ILE A 1 643 ? -9.539 6.992 -16.119 1.00 79.62 643 ILE A C 1
ATOM 5032 O O . ILE A 1 643 ? -9.374 7.107 -17.331 1.00 79.62 643 ILE A O 1
ATOM 5036 N N . GLU A 1 644 ? -10.320 7.819 -15.429 1.00 64.56 644 GLU A N 1
ATOM 5037 C CA . GLU A 1 644 ? -10.967 8.983 -16.030 1.00 64.56 644 GLU A CA 1
ATOM 5038 C C . GLU A 1 644 ? -9.992 10.166 -15.978 1.00 64.56 644 GLU A C 1
ATOM 5040 O O . GLU A 1 644 ? -9.744 10.723 -14.909 1.00 64.56 644 GLU A O 1
ATOM 5045 N N . ILE A 1 645 ? -9.419 10.529 -17.127 1.00 63.09 645 ILE A N 1
ATOM 5046 C CA . ILE A 1 645 ? -8.532 11.691 -17.244 1.00 63.09 645 ILE A CA 1
ATOM 5047 C C . ILE A 1 645 ? -9.399 12.943 -17.355 1.00 63.09 645 ILE A C 1
ATOM 5049 O O . ILE A 1 645 ? -10.187 13.072 -18.293 1.00 63.09 645 ILE A O 1
ATOM 5053 N N . ASP A 1 646 ? -9.252 13.874 -16.414 1.00 50.78 646 ASP A N 1
ATOM 5054 C CA . ASP A 1 646 ? -9.880 15.189 -16.521 1.00 50.78 646 ASP A CA 1
ATOM 5055 C C . ASP A 1 646 ? -9.124 16.040 -17.558 1.00 50.78 646 ASP A C 1
ATOM 5057 O O . ASP A 1 646 ? -7.942 16.327 -17.352 1.00 50.78 646 ASP A O 1
ATOM 5061 N N . PRO A 1 647 ? -9.754 16.478 -18.663 1.00 40.78 647 PRO A N 1
ATOM 5062 C CA . PRO A 1 647 ? -9.090 17.325 -19.648 1.00 40.78 647 PRO A CA 1
ATOM 5063 C C . PRO A 1 647 ? -8.616 18.670 -19.075 1.00 40.78 647 PRO A C 1
ATOM 5065 O O . PRO A 1 647 ? -7.657 19.235 -19.593 1.00 40.78 647 PRO A O 1
ATOM 5068 N N . GLU A 1 648 ? -9.235 19.181 -18.002 1.00 40.12 648 GLU A N 1
ATOM 5069 C CA . GLU A 1 648 ? -8.800 20.422 -17.335 1.00 40.12 648 GLU A CA 1
ATOM 5070 C C . GLU A 1 648 ? -7.506 20.227 -16.517 1.00 40.12 648 GLU A C 1
ATOM 5072 O O . GLU A 1 648 ? -6.777 21.187 -16.270 1.00 40.12 648 GLU A O 1
ATOM 5077 N N . SER A 1 649 ? -7.115 18.988 -16.182 1.00 42.38 649 SER A N 1
ATOM 5078 C CA . SER A 1 649 ? -5.795 18.711 -15.586 1.00 42.38 649 SER A CA 1
ATOM 5079 C C . SER A 1 649 ? -4.644 18.856 -16.598 1.00 42.38 649 SER A C 1
ATOM 5081 O O . SER A 1 649 ? -3.471 18.904 -16.217 1.00 42.38 649 SER A O 1
ATOM 5083 N N . LEU A 1 650 ? -4.961 18.962 -17.897 1.00 38.94 650 LEU A N 1
ATOM 5084 C CA . LEU A 1 650 ? -3.993 19.204 -18.970 1.00 38.94 650 LEU A CA 1
ATOM 5085 C C . LEU A 1 650 ? -3.639 20.691 -19.123 1.00 38.94 650 LEU A C 1
ATOM 5087 O O . LEU A 1 650 ? -2.616 20.980 -19.746 1.00 38.94 650 LEU A O 1
ATOM 5091 N N . SER A 1 651 ? -4.441 21.621 -18.583 1.00 33.16 651 SER A N 1
ATOM 5092 C CA . SER A 1 651 ? -4.168 23.067 -18.666 1.00 33.16 651 SER A CA 1
ATOM 5093 C C . SER A 1 651 ? -3.186 23.586 -17.612 1.00 33.16 651 SER A C 1
ATOM 5095 O O . SER A 1 651 ? -2.635 24.664 -17.799 1.00 33.16 651 SER A O 1
ATOM 5097 N N . ASP A 1 652 ? -2.889 22.801 -16.573 1.00 33.88 652 ASP A N 1
ATOM 5098 C CA . ASP A 1 652 ? -1.869 23.113 -15.556 1.00 33.88 652 ASP A CA 1
ATOM 5099 C C . ASP A 1 652 ? -0.457 22.636 -15.955 1.00 33.88 652 ASP A C 1
ATOM 5101 O O . ASP A 1 652 ? 0.430 22.484 -15.115 1.00 33.88 652 ASP A O 1
ATOM 5105 N N . ARG A 1 653 ? -0.207 22.394 -17.250 1.00 38.06 653 ARG A N 1
ATOM 5106 C CA . ARG A 1 653 ? 1.158 22.204 -17.757 1.00 38.06 653 ARG A CA 1
ATOM 5107 C C . ARG A 1 653 ? 1.889 23.553 -17.699 1.00 38.06 653 ARG A C 1
ATOM 5109 O O . ARG A 1 653 ? 1.575 24.413 -18.525 1.00 38.06 653 ARG A O 1
ATOM 5116 N N . PRO A 1 654 ? 2.914 23.760 -16.850 1.00 30.88 654 PRO A N 1
ATOM 5117 C CA . PRO A 1 654 ? 3.925 24.733 -17.211 1.00 30.88 654 PRO A CA 1
ATOM 5118 C C . PRO A 1 654 ? 4.580 24.212 -18.493 1.00 30.88 654 PRO A C 1
ATOM 5120 O O . PRO A 1 654 ? 5.189 23.139 -18.526 1.00 30.88 654 PRO A O 1
ATOM 5123 N N . GLY A 1 655 ? 4.368 24.942 -19.585 1.00 30.75 655 GLY A N 1
ATOM 5124 C CA . GLY A 1 655 ? 5.145 24.763 -20.796 1.00 30.75 655 GLY A CA 1
ATOM 5125 C C . GLY A 1 655 ? 6.635 24.908 -20.487 1.00 30.75 655 GLY A C 1
ATOM 5126 O O . GLY A 1 655 ? 7.024 25.693 -19.628 1.00 30.75 655 GLY A O 1
ATOM 5127 N N . HIS A 1 656 ? 7.435 24.175 -21.259 1.00 27.69 656 HIS A N 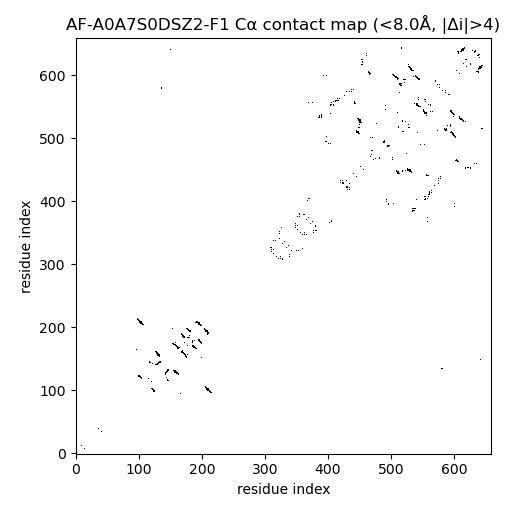1
ATOM 5128 C CA . HIS A 1 656 ? 8.892 24.259 -21.350 1.00 27.69 656 HIS A CA 1
ATOM 5129 C C . HIS A 1 656 ? 9.687 23.730 -20.154 1.00 27.69 656 HIS A C 1
ATOM 5131 O O . HIS A 1 656 ? 9.908 24.443 -19.190 1.00 27.69 656 HIS A O 1
ATOM 5137 N N . PHE A 1 657 ? 10.299 22.557 -20.331 1.00 24.64 657 PHE A N 1
ATOM 5138 C CA . PHE A 1 657 ? 11.751 22.457 -20.176 1.00 24.64 657 PHE A CA 1
ATOM 5139 C C . PHE A 1 657 ? 12.313 21.621 -21.332 1.00 24.64 657 PHE A C 1
ATOM 5141 O O . PHE A 1 657 ? 11.920 20.479 -21.555 1.00 24.64 657 PHE A O 1
ATOM 5148 N N . PHE A 1 658 ? 13.152 22.283 -22.127 1.00 22.59 658 PHE A N 1
ATOM 5149 C CA . PHE A 1 658 ? 14.031 21.699 -23.131 1.00 22.59 658 PHE A CA 1
ATOM 5150 C C . PHE A 1 658 ? 15.194 20.980 -22.425 1.00 22.59 658 PHE A C 1
ATOM 5152 O O . PHE A 1 658 ? 15.746 21.558 -21.493 1.00 22.59 658 PHE A O 1
ATOM 5159 N N . TRP A 1 659 ? 15.553 19.808 -22.971 1.00 25.62 659 TRP A N 1
ATOM 5160 C CA . TRP A 1 659 ? 16.759 18.976 -22.778 1.00 25.62 659 TRP A CA 1
ATOM 5161 C C . TRP A 1 659 ? 17.097 18.449 -21.380 1.00 25.62 659 TRP A C 1
ATOM 5163 O O . TRP A 1 659 ? 17.449 19.242 -20.482 1.00 25.62 659 TRP A O 1
#

InterPro domains:
  IPR000253 Forkhead-associated (FHA) domain [PF00498] (130-199)
  IPR000253 Forkhead-associated (FHA) domain [PS50006] (129-185)
  IPR000253 Forkhead-associated (FHA) domain [SM00240] (128-185)
  IPR008984 SMAD/FHA domain superfamily [SSF49879] (119-209)
  IPR009060 UBA-like superfamily [SSF46934] (3-40)
  IPR015940 Ubiquitin-associated domain [PS50030] (1-40)
  IPR015940 Ubiquitin-associated domain [SM00165] (2-39)
  IPR015940 Ubiquitin-associated domain [SM00165] (307-344)
  IPR022074 Protein of unknown function DUF3626 [PF12294] (459-564)

Nearest PDB structures (foldseek):
  4ejq-assembly2_D  TM=7.597E-01  e=1.786E-04  Homo sapiens
  2dzl-assembly1_A  TM=6.836E-01  e=1.377E+00  Homo sapiens
  2l2d-assembly1_A  TM=7.123E-01  e=9.953E+00  Homo sapiens

Solvent-accessible surface area (backbone atoms only — not comparable to full-atom values): 40288 Å² total; per-residue (Å²): 109,69,66,60,53,52,53,54,44,48,75,71,68,56,87,68,89,76,56,69,66,69,57,68,74,53,69,98,58,74,75,62,56,59,59,48,67,75,64,79,61,85,84,81,95,82,82,85,73,77,69,78,64,55,72,71,56,62,79,71,59,83,85,72,85,79,89,86,87,85,86,84,89,84,88,88,82,89,84,83,90,85,86,87,87,90,82,83,88,82,96,72,95,70,87,74,63,62,56,56,32,35,37,36,56,57,82,59,89,93,64,87,78,56,74,92,47,41,71,58,62,46,75,56,86,54,57,53,36,34,32,19,28,84,59,102,85,59,97,45,90,47,57,46,56,50,70,65,96,74,69,93,46,57,31,65,62,18,35,36,39,38,53,56,100,89,44,41,35,43,36,38,66,19,93,65,33,32,23,52,75,83,43,79,41,59,65,44,76,62,52,73,68,39,38,40,34,42,32,47,99,91,58,68,49,41,26,36,32,42,63,44,78,45,75,74,82,77,78,77,79,74,78,92,76,83,88,80,86,87,88,80,87,89,81,86,85,85,87,87,80,84,90,80,88,78,82,89,82,86,90,81,90,82,88,82,89,80,86,85,89,81,91,83,89,82,88,84,90,84,90,82,87,78,87,84,81,88,81,87,78,91,89,77,91,86,91,84,89,81,90,81,91,86,87,86,90,75,97,70,80,94,64,83,48,69,64,57,58,33,48,51,42,22,70,76,68,72,45,54,71,68,57,26,48,53,24,25,64,77,35,77,66,36,64,69,54,14,51,58,41,47,71,75,40,41,70,31,54,52,43,9,62,74,51,74,44,51,58,68,55,25,43,52,31,26,58,52,42,69,65,36,61,71,56,18,41,54,57,60,68,40,63,67,59,31,54,57,44,46,70,69,45,51,70,49,51,48,50,38,49,39,49,42,29,50,54,12,39,71,46,12,64,64,27,45,65,51,42,53,53,47,34,58,74,67,66,65,62,59,70,67,45,53,53,36,30,54,48,29,55,46,75,64,44,43,42,30,33,56,35,40,52,77,80,41,44,76,54,56,55,73,45,65,51,66,77,36,48,76,66,65,73,55,62,71,59,89,68,51,64,68,58,52,50,52,38,51,29,66,77,41,73,40,52,62,65,90,53,53,51,74,62,41,64,32,77,35,32,46,32,65,30,45,26,74,70,41,56,61,93,46,38,74,39,16,62,19,32,35,37,51,38,60,45,69,80,34,31,40,36,26,54,24,61,66,84,49,90,82,53,52,62,21,23,49,90,24,36,40,46,48,60,59,72,49,53,73,62,35,50,42,44,31,39,35,32,44,69,45,83,28,75,71,31,34,68,36,84,55,44,92,53,63,29,26,27,39,33,52,40,79,46,37,46,63,68,27,38,60,30,36,39,39,34,58,70,48,50,72,74,29,81,68,43,60,64,54,48,53,52,34,25,64,75,35,72,31,49,76,40,77,44,83,80,61,74,74,70,63,71,74,58,81,77,84,85,83,132

Radius of gyration: 38.44 Å; Cα contacts (8 Å, |Δi|>4): 857; chains: 1; bounding box: 107×111×80 Å

Organism: NCBI:txid1561963